Protein AF-0000000078157556 (afdb_homodimer)

Secondary structure (DSSP, 8-state):
------SS--EEEGGGTS--SSSPPHHHHHHHHHHHHHHHHHS-EEEEPPHHHHHHHHHHHHHHHHHHHHS-SS--GGGB----GGGGGG--EEEEEGGGTEEEEEE-TTTS---TTT-SSPPPTTHHHHHHHHHHHHHHHHHHHHHHTTPPSSTTGGGS--SS--TT---SSEEEEEEE--HHHHTT--TT--B-TTS-BEEES-SS-B--SSSEEEEEESS--EEEE-TTS-EEE-STT--TTEEEEEE-HHHHHHTTTSSPPP-EEEEEE--TT-TT-EEEEEEEE-PPTT-EE--HHHHHTT----GGGSS-EEHHHHHHS-HHHHHHTTTTGGGTHHHHHHH--/------SS--EEEGGGTS--SSSPPHHHHHHHHHHHHHHHHHS-EEEEPPHHHHHHHHHHHHHHHHHHHHS-SS--GGGB----GGGGGG--EEEEEGGGTEEEEEE-TTTS---TTT-SSPPPTTHHHHHHHHHHHHHHHHHHHHHHTTPPSSTTGGGS--SSPPTT---S-EEEEEEE--HHHHTT--TT--B-TTS-BEEES-SS-B--SSSEEEEEESS--EEEE-TTS-EEE-STT--TTEEEEEE-HHHHHHTTTSSPPPPEEEEEE--TT-TT-EEEEEEEE-PPTT-EE--HHHHHTT----GGGTS-EEHHHHHHS-HHHHHHTTTTGGGTHHHHHHH--

InterPro domains:
  IPR027443 Isopenicillin N synthase-like superfamily [G3DSA:2.60.120.330] (25-327)

pLDDT: mean 81.31, std 19.99, range [22.41, 98.62]

Solvent-accessible surface area (backbone atoms only — not comparable to full-atom values): 37641 Å² total; per-residue (Å²): 132,82,80,85,66,74,92,53,76,25,75,36,53,48,77,42,43,50,71,44,40,42,66,67,49,70,61,32,53,51,36,37,50,40,46,51,50,14,32,64,56,40,21,25,30,37,38,34,47,58,71,72,57,16,52,52,53,50,49,38,49,52,29,43,44,54,46,58,64,72,42,74,57,73,73,58,78,81,32,47,66,74,83,53,52,89,46,62,63,67,59,50,43,72,34,36,38,75,89,50,34,31,37,35,36,31,48,15,42,71,68,41,81,83,55,66,84,72,42,98,67,70,68,54,54,62,51,70,59,50,44,20,52,50,44,48,50,45,51,34,49,51,42,33,52,30,52,74,68,56,36,61,56,64,72,59,54,84,32,37,66,44,55,32,39,55,93,91,42,59,38,42,32,40,33,36,40,35,37,33,52,38,53,61,53,59,72,68,80,70,74,83,62,51,70,41,91,87,69,54,33,57,31,62,52,56,97,58,72,43,54,50,72,18,33,36,33,39,41,38,57,82,57,60,36,44,29,32,32,25,81,84,68,49,75,37,74,73,40,74,81,61,52,80,34,35,32,40,34,31,36,7,46,42,34,15,51,34,47,46,57,75,42,57,48,23,3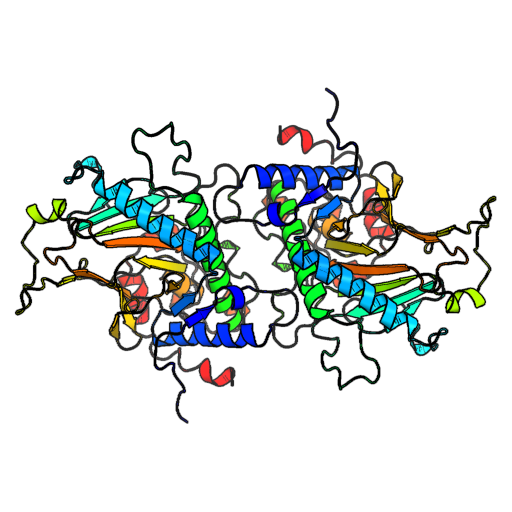6,32,45,47,48,42,70,60,45,91,78,44,78,72,34,45,35,33,44,36,36,32,45,28,60,22,77,86,27,62,44,41,31,61,63,39,47,74,56,69,45,84,69,54,78,89,41,68,62,68,39,45,37,65,60,54,53,63,48,52,60,61,64,64,44,62,71,43,76,75,53,80,71,61,73,66,57,63,63,63,67,79,104,132,81,79,84,66,76,92,55,76,24,74,36,53,48,79,40,44,52,70,43,40,43,65,65,48,70,60,32,54,50,35,36,51,41,47,52,49,15,32,63,56,40,22,26,29,36,37,33,48,56,71,73,56,16,52,53,52,49,48,37,48,52,27,43,42,52,48,60,65,71,41,75,57,73,73,56,78,80,31,48,68,76,85,53,52,88,45,61,61,66,57,52,42,73,34,35,39,77,88,50,35,32,37,36,36,31,48,15,44,70,68,39,80,83,53,67,85,72,40,97,67,68,71,52,56,63,54,69,60,51,43,22,52,49,44,47,50,46,51,34,49,51,42,32,53,30,51,75,68,56,36,62,58,64,72,58,54,83,32,36,66,46,55,32,38,56,93,92,42,60,39,41,35,40,33,37,39,36,37,32,51,39,52,61,51,58,74,67,79,71,72,85,62,53,69,39,92,88,68,52,32,58,30,62,52,59,96,59,71,43,54,50,71,18,34,35,34,39,39,38,58,82,57,62,35,44,27,31,33,25,79,84,66,48,75,38,74,74,40,73,80,63,52,81,33,35,32,41,35,32,36,7,47,43,34,15,52,34,46,47,57,76,41,59,49,22,36,34,45,49,48,42,70,60,48,93,78,44,80,69,32,46,36,33,44,35,36,33,43,28,61,22,78,87,26,60,45,41,32,60,62,39,47,73,55,68,46,84,71,52,78,90,39,68,62,66,40,45,38,66,60,56,54,62,48,52,60,64,65,64,44,62,71,42,76,74,52,80,70,63,73,67,58,62,65,63,68,78,103

Sequence (698 aa):
MAGSGLTSLGRVKLTDLAPCEGLPSDSYKLSVSTLSQSLAQYSAAIIQFPASDGALLRSGLESARLYFHQRASYPAAEMIHNNDSREWCKTSGYYADPQMWQETYDYRPGLTPNDPNSTMDLPPAGLPDVFALLGKAARDILDAISFYLNLRSSPFTEILDNVPLRNREISSSVLSVCCYARPSFQGAQHHNLATQEDGQLIMFTDHEHQADKSLISLVKSDKAGLHIRDLHGRWFLVDSDLGPQEAIVYPGLALYQATAGYVNPAFYRTEINTMQGNMHGQCSLAFKLMPKSMSSLNCSEMRAAGHGVEAQFLLPVLVDDFMQKSPQLISSLTGRISSVSIFLQSKMVMAGSGLTSLGRVKLTDLAPCEGLPSDSYKLSVSTLSQSLAQYSAAIIQFPASDGALLRSGLESARLYFHQRASYPAAEMIHNNDSREWCKTSGYYADPQMWQETYDYRPGLTPNDPNSTMDLPPAGLPDVFALLGKAARDILDAISFYLNLRSSPFTEILDNVPLRNREISSSVLSVCCYARPSFQGAQHHNLATQEDGQLIMFTDHEHQADKSLISLVKSDKAGLHIRDLHGRWFLVDSDLGPQEAIVYPGLALYQATAGYVNPAFYRTEINTMQGNMHGQCSLAFKLMPKSMSSLNCSEMRAAGHGVEAQFLLPVLVDDFMQKSPQLISSLTGRISSVSIFLQSKMV

Structure (mmCIF, N/CA/C/O backbone):
data_AF-0000000078157556-model_v1
#
loop_
_entity.id
_entity.type
_entity.pdbx_description
1 polymer '2-oxoglutarate-dependent dioxygenase'
#
loop_
_atom_site.group_PDB
_atom_site.id
_atom_site.type_symbol
_atom_site.label_atom_id
_atom_site.label_alt_id
_atom_site.label_comp_id
_atom_site.label_asym_id
_atom_site.label_entity_id
_atom_site.label_seq_id
_atom_site.pdbx_PDB_ins_code
_atom_site.Cartn_x
_atom_site.Cartn_y
_atom_site.Cartn_z
_atom_site.occupancy
_atom_site.B_iso_or_equiv
_atom_site.auth_seq_id
_atom_site.auth_comp_id
_atom_site.auth_asym_id
_atom_site.auth_atom_id
_atom_site.pdbx_PDB_model_num
ATOM 1 N N . MET A 1 1 ? 37.125 -11.672 -8.898 1 22.41 1 MET A N 1
ATOM 2 C CA . MET A 1 1 ? 36.375 -11.047 -7.828 1 22.41 1 MET A CA 1
ATOM 3 C C . MET A 1 1 ? 35.031 -11.758 -7.617 1 22.41 1 MET A C 1
ATOM 5 O O . MET A 1 1 ? 34.25 -11.906 -8.555 1 22.41 1 MET A O 1
ATOM 9 N N . ALA A 1 2 ? 34.906 -12.797 -6.824 1 28.92 2 ALA A N 1
ATOM 10 C CA . ALA A 1 2 ? 34.094 -14.008 -6.711 1 28.92 2 ALA A CA 1
ATOM 11 C C . ALA A 1 2 ? 32.594 -13.656 -6.602 1 28.92 2 ALA A C 1
ATOM 13 O O . ALA A 1 2 ? 32.219 -12.82 -5.781 1 28.92 2 ALA A O 1
ATOM 14 N N . GLY A 1 3 ? 31.734 -13.398 -7.562 1 38.22 3 GLY A N 1
ATOM 15 C CA . GLY A 1 3 ? 30.328 -13.055 -7.668 1 38.22 3 GLY A CA 1
ATOM 16 C C . GLY A 1 3 ? 29.5 -13.586 -6.516 1 38.22 3 GLY A C 1
ATOM 17 O O . GLY A 1 3 ? 29.406 -14.805 -6.316 1 38.22 3 GLY A O 1
ATOM 18 N N . SER A 1 4 ? 29.406 -13.016 -5.309 1 49.03 4 SER A N 1
ATOM 19 C CA . SER A 1 4 ? 28.906 -13.375 -3.98 1 49.03 4 SER A CA 1
ATOM 20 C C . SER A 1 4 ? 27.469 -13.867 -4.035 1 49.03 4 SER A C 1
ATOM 22 O O . SER A 1 4 ? 26.531 -13.109 -3.758 1 49.03 4 SER A O 1
ATOM 24 N N . GLY A 1 5 ? 27.062 -14.648 -4.98 1 62.78 5 GLY A N 1
ATOM 25 C CA . GLY A 1 5 ? 25.766 -15.273 -5.172 1 62.78 5 GLY A CA 1
ATOM 26 C C . GLY A 1 5 ? 25.297 -16.047 -3.955 1 62.78 5 GLY A C 1
ATOM 27 O O . GLY A 1 5 ? 26.078 -16.328 -3.049 1 62.78 5 GLY A O 1
ATOM 28 N N . LEU A 1 6 ? 23.938 -16.078 -3.756 1 72 6 LEU A N 1
ATOM 29 C CA . LEU A 1 6 ? 23.344 -16.859 -2.674 1 72 6 LEU A CA 1
ATOM 30 C C . LEU A 1 6 ? 23.672 -18.344 -2.832 1 72 6 LEU A C 1
ATOM 32 O O . LEU A 1 6 ? 23.656 -18.859 -3.949 1 72 6 LEU A O 1
ATOM 36 N N . THR A 1 7 ? 24.094 -18.984 -1.855 1 77.62 7 THR A N 1
ATOM 37 C CA . THR A 1 7 ? 24.391 -20.422 -1.874 1 77.62 7 THR A CA 1
ATOM 38 C C . THR A 1 7 ? 23.094 -21.234 -1.851 1 77.62 7 THR A C 1
ATOM 40 O O . THR A 1 7 ? 23.094 -22.406 -2.219 1 77.62 7 THR A O 1
ATOM 43 N N . SER A 1 8 ? 22.141 -20.625 -1.386 1 87.88 8 SER A N 1
ATOM 44 C CA . SER A 1 8 ? 20.812 -21.234 -1.325 1 87.88 8 SER A CA 1
ATOM 45 C C . SER A 1 8 ? 19.719 -20.234 -1.616 1 87.88 8 SER A C 1
ATOM 47 O O . SER A 1 8 ? 19.984 -19.047 -1.814 1 87.88 8 SER A O 1
ATOM 49 N N . LEU A 1 9 ? 18.578 -20.75 -1.712 1 92.5 9 LEU A N 1
ATOM 50 C CA . LEU A 1 9 ? 17.422 -19.875 -1.957 1 92.5 9 LEU A CA 1
ATOM 51 C C . LEU A 1 9 ? 17.344 -18.781 -0.907 1 92.5 9 LEU A C 1
ATOM 53 O O . LEU A 1 9 ? 17.547 -19.031 0.283 1 92.5 9 LEU A O 1
ATOM 57 N N . GLY A 1 10 ? 17.125 -17.547 -1.383 1 95.69 10 GLY A N 1
ATOM 58 C CA . GLY A 1 10 ? 16.969 -16.438 -0.458 1 95.69 10 GLY A CA 1
ATOM 59 C C . GLY A 1 10 ? 15.711 -16.531 0.386 1 95.69 10 GLY A C 1
ATOM 60 O O . GLY A 1 10 ? 14.656 -16.938 -0.109 1 95.69 10 GLY A O 1
ATOM 61 N N . ARG A 1 11 ? 15.891 -16.281 1.684 1 96.5 11 ARG A N 1
ATOM 62 C CA . ARG A 1 11 ? 14.797 -16.25 2.654 1 96.5 11 ARG A CA 1
ATOM 63 C C . ARG A 1 11 ? 14.641 -14.852 3.242 1 96.5 11 ARG A C 1
ATOM 65 O O . ARG A 1 11 ? 15.602 -14.273 3.762 1 96.5 11 ARG A O 1
ATOM 72 N N . VAL A 1 12 ? 13.422 -14.289 3.066 1 97.69 12 VAL A N 1
ATOM 73 C CA . VAL A 1 12 ? 13.211 -12.93 3.539 1 97.69 12 VAL A CA 1
ATOM 74 C C . VAL A 1 12 ? 11.914 -12.859 4.348 1 97.69 12 VAL A C 1
ATOM 76 O O . VAL A 1 12 ? 10.914 -13.477 3.977 1 97.69 12 VAL A O 1
ATOM 79 N N . LYS A 1 13 ? 11.938 -12.07 5.441 1 97.81 13 LYS A N 1
ATOM 80 C CA . LYS A 1 13 ? 10.719 -11.781 6.184 1 97.81 13 LYS A CA 1
ATOM 81 C C . LYS A 1 13 ? 9.836 -10.789 5.43 1 97.81 13 LYS A C 1
ATOM 83 O O . LYS A 1 13 ? 10.305 -9.719 5.02 1 97.81 13 LYS A O 1
ATOM 88 N N . LEU A 1 14 ? 8.586 -11.172 5.301 1 97.88 14 LEU A N 1
ATOM 89 C CA . LEU A 1 14 ? 7.656 -10.312 4.574 1 97.88 14 LEU A CA 1
ATOM 90 C C . LEU A 1 14 ? 7.594 -8.93 5.207 1 97.88 14 LEU A C 1
ATOM 92 O O . LEU A 1 14 ? 7.5 -7.922 4.504 1 97.88 14 LEU A O 1
ATOM 96 N N . THR A 1 15 ? 7.676 -8.812 6.504 1 96.25 15 THR A N 1
ATOM 97 C CA . THR A 1 15 ? 7.586 -7.547 7.23 1 96.25 15 THR A CA 1
ATOM 98 C C . THR A 1 15 ? 8.734 -6.617 6.848 1 96.25 15 THR A C 1
ATOM 100 O O . THR A 1 15 ? 8.594 -5.395 6.898 1 96.25 15 THR A O 1
ATOM 103 N N . ASP A 1 16 ? 9.805 -7.199 6.434 1 96.94 16 ASP A N 1
ATOM 104 C CA . ASP A 1 16 ? 10.977 -6.406 6.07 1 96.94 16 ASP A CA 1
ATOM 105 C C . ASP A 1 16 ? 10.883 -5.91 4.629 1 96.94 16 ASP A C 1
ATOM 107 O O . ASP A 1 16 ? 11.695 -5.098 4.191 1 96.94 16 ASP A O 1
ATOM 111 N N . LEU A 1 17 ? 9.898 -6.41 3.926 1 96.69 17 LEU A N 1
ATOM 112 C CA . LEU A 1 17 ? 9.711 -5.996 2.539 1 96.69 17 LEU A CA 1
ATOM 113 C C . LEU A 1 17 ? 8.602 -4.953 2.43 1 96.69 17 LEU A C 1
ATOM 115 O O . LEU A 1 17 ? 8.375 -4.391 1.355 1 96.69 17 LEU A O 1
ATOM 119 N N . ALA A 1 18 ? 7.898 -4.723 3.52 1 93.56 18 ALA A N 1
ATOM 120 C CA . ALA A 1 18 ? 6.816 -3.738 3.482 1 93.56 18 ALA A CA 1
ATOM 121 C C . ALA A 1 18 ? 7.371 -2.32 3.369 1 93.56 18 ALA A C 1
ATOM 123 O O . ALA A 1 18 ? 8.164 -1.886 4.211 1 93.56 18 ALA A O 1
ATOM 124 N N . PRO A 1 19 ? 6.918 -1.639 2.33 1 92.88 19 PRO A N 1
ATOM 125 C CA . PRO A 1 19 ? 7.422 -0.27 2.188 1 92.88 19 PRO A CA 1
ATOM 126 C C . PRO A 1 19 ? 6.898 0.665 3.277 1 92.88 19 PRO A C 1
ATOM 128 O O . PRO A 1 19 ? 5.746 0.542 3.701 1 92.88 19 PRO A O 1
ATOM 131 N N . CYS A 1 20 ? 7.777 1.509 3.727 1 93.5 20 CYS A N 1
ATOM 132 C CA . CYS A 1 20 ? 7.41 2.49 4.742 1 93.5 20 CYS A CA 1
ATOM 133 C C . CYS A 1 20 ? 7.738 3.904 4.273 1 93.5 20 CYS A C 1
ATOM 135 O O . CYS A 1 20 ? 8.703 4.109 3.535 1 93.5 20 CYS A O 1
ATOM 137 N N . GLU A 1 21 ? 6.93 4.836 4.773 1 94.69 21 GLU A N 1
ATOM 138 C CA . GLU A 1 21 ? 7.172 6.246 4.488 1 94.69 21 GLU A CA 1
ATOM 139 C C . GLU A 1 21 ? 8.523 6.691 5.035 1 94.69 21 GLU A C 1
ATOM 141 O O . GLU A 1 21 ? 8.93 6.285 6.125 1 94.69 21 GLU A O 1
ATOM 146 N N . GLY A 1 22 ? 9.234 7.617 4.246 1 95.38 22 GLY A N 1
ATOM 147 C CA . GLY A 1 22 ? 10.547 8.094 4.652 1 95.38 22 GLY A CA 1
ATOM 148 C C . GLY A 1 22 ? 11.688 7.379 3.955 1 95.38 22 GLY A C 1
ATOM 149 O O . GLY A 1 22 ? 11.555 6.957 2.803 1 95.38 22 GLY A O 1
ATOM 150 N N . LEU A 1 23 ? 12.844 7.32 4.609 1 94.69 23 LEU A N 1
ATOM 151 C CA . LEU A 1 23 ? 14.016 6.656 4.059 1 94.69 23 LEU A CA 1
ATOM 152 C C . LEU A 1 23 ? 13.938 5.148 4.266 1 94.69 23 LEU A C 1
ATOM 154 O O . LEU A 1 23 ? 13.422 4.684 5.285 1 94.69 23 LEU A O 1
ATOM 158 N N . PRO A 1 24 ? 14.391 4.387 3.242 1 95.38 24 PRO A N 1
ATOM 159 C CA . PRO A 1 24 ? 14.398 2.938 3.439 1 95.38 24 PRO A CA 1
ATOM 160 C C . PRO A 1 24 ? 15.32 2.502 4.578 1 95.38 24 PRO A C 1
ATOM 162 O O . PRO A 1 24 ? 16.438 3.016 4.707 1 95.38 24 PRO A O 1
ATOM 165 N N . SER A 1 25 ? 14.859 1.619 5.402 1 94.44 25 SER A N 1
ATOM 166 C CA . SER A 1 25 ? 15.68 1.068 6.477 1 94.44 25 SER A CA 1
ATOM 167 C C . SER A 1 25 ? 16.766 0.142 5.926 1 94.44 25 SER A C 1
ATOM 169 O O . SER A 1 25 ? 16.672 -0.331 4.793 1 94.44 25 SER A O 1
ATOM 171 N N . ASP A 1 26 ? 17.766 -0.122 6.738 1 94.69 26 ASP A N 1
ATOM 172 C CA . ASP A 1 26 ? 18.812 -1.058 6.348 1 94.69 26 ASP A CA 1
ATOM 173 C C . ASP A 1 26 ? 18.25 -2.465 6.16 1 94.69 26 ASP A C 1
ATOM 175 O O . ASP A 1 26 ? 18.656 -3.184 5.242 1 94.69 26 ASP A O 1
ATOM 179 N N . SER A 1 27 ? 17.359 -2.766 7.008 1 95.69 27 SER A N 1
ATOM 180 C CA . SER A 1 27 ? 16.734 -4.078 6.895 1 95.69 27 SER A CA 1
ATOM 181 C C . SER A 1 27 ? 15.961 -4.215 5.59 1 95.69 27 SER A C 1
ATOM 183 O O . SER A 1 27 ? 15.977 -5.27 4.957 1 95.69 27 SER A O 1
ATOM 185 N N . TYR A 1 28 ? 15.305 -3.17 5.211 1 97.38 28 TYR A N 1
ATOM 186 C CA . TYR A 1 28 ? 14.57 -3.174 3.949 1 97.38 28 TYR A CA 1
ATOM 187 C C . TYR A 1 28 ? 15.523 -3.338 2.768 1 97.38 28 TYR A C 1
ATOM 189 O O . TYR A 1 28 ? 15.297 -4.176 1.893 1 97.38 28 TYR A O 1
ATOM 197 N N . LYS A 1 29 ? 16.562 -2.613 2.756 1 96.56 29 LYS A N 1
ATOM 198 C CA . LYS A 1 29 ? 17.531 -2.666 1.666 1 96.56 29 LYS A CA 1
ATOM 199 C C . LYS A 1 29 ? 18.156 -4.055 1.55 1 96.56 29 LYS A C 1
ATOM 201 O O . LYS A 1 29 ? 18.312 -4.586 0.447 1 96.56 29 LYS A O 1
ATOM 206 N N . LEU A 1 30 ? 18.469 -4.598 2.707 1 97.25 30 LEU A N 1
ATOM 207 C CA . LEU A 1 30 ? 19.078 -5.926 2.727 1 97.25 30 LEU A CA 1
ATOM 208 C C . LEU A 1 30 ? 18.094 -6.977 2.219 1 97.25 30 LEU A C 1
ATOM 210 O O . LEU A 1 30 ? 18.469 -7.859 1.443 1 97.25 30 LEU A O 1
ATOM 214 N N . SER A 1 31 ? 16.859 -6.859 2.643 1 98.12 31 SER A N 1
ATOM 215 C CA . SER A 1 31 ? 15.844 -7.82 2.232 1 98.12 31 SER A CA 1
ATOM 216 C C . SER A 1 31 ? 15.555 -7.715 0.74 1 98.12 31 SER A C 1
ATOM 218 O O . SER A 1 31 ? 15.375 -8.727 0.063 1 98.12 31 SER A O 1
ATOM 220 N N . VAL A 1 32 ? 15.516 -6.5 0.254 1 97.94 32 VAL A N 1
ATOM 221 C CA . VAL A 1 32 ? 15.289 -6.273 -1.17 1 97.94 32 VAL A CA 1
ATOM 222 C C . VAL A 1 32 ? 16.438 -6.875 -1.979 1 97.94 32 VAL A C 1
ATOM 224 O O . VAL A 1 32 ? 16.203 -7.535 -2.996 1 97.94 32 VAL A O 1
ATOM 227 N N . SER A 1 33 ? 17.625 -6.691 -1.508 1 97.25 33 SER A N 1
ATOM 228 C CA . SER A 1 33 ? 18.812 -7.242 -2.18 1 97.25 33 SER A CA 1
ATOM 229 C C . SER A 1 33 ? 18.781 -8.766 -2.174 1 97.25 33 SER A C 1
ATOM 231 O O . SER A 1 33 ? 19.031 -9.398 -3.201 1 97.25 33 SER A O 1
ATOM 233 N N . THR A 1 34 ? 18.422 -9.289 -1.062 1 97.69 34 THR A N 1
ATOM 234 C CA . THR A 1 34 ? 18.359 -10.742 -0.931 1 97.69 34 THR A CA 1
ATOM 235 C C . THR A 1 34 ? 17.297 -11.328 -1.85 1 97.69 34 THR A C 1
ATOM 237 O O . THR A 1 34 ? 17.547 -12.312 -2.555 1 97.69 34 THR A O 1
ATOM 240 N N . LEU A 1 35 ? 16.141 -10.711 -1.838 1 98.12 35 LEU A N 1
ATOM 241 C CA . LEU A 1 35 ? 15.055 -11.164 -2.695 1 98.12 35 LEU A CA 1
ATOM 242 C C . LEU A 1 35 ? 15.461 -11.117 -4.164 1 98.12 35 LEU A C 1
ATOM 244 O O . LEU A 1 35 ? 15.305 -12.102 -4.891 1 98.12 35 LEU A O 1
ATOM 248 N N . SER A 1 36 ? 16.016 -10.016 -4.551 1 97 36 SER A N 1
ATOM 249 C CA . SER A 1 36 ? 16.344 -9.797 -5.957 1 97 36 SER A CA 1
ATOM 250 C C . SER A 1 36 ? 17.453 -10.734 -6.422 1 97 36 SER A C 1
ATOM 252 O O . SER A 1 36 ? 17.406 -11.258 -7.539 1 97 36 SER A O 1
ATOM 254 N N . GLN A 1 37 ? 18.406 -10.984 -5.578 1 95.31 37 GLN A N 1
ATOM 255 C CA . GLN A 1 37 ? 19.469 -11.914 -5.914 1 95.31 37 GLN A CA 1
ATOM 256 C C . GLN A 1 37 ? 18.953 -13.344 -6.039 1 95.31 37 GLN A C 1
ATOM 258 O O . GLN A 1 37 ? 19.359 -14.086 -6.938 1 95.31 37 GLN A O 1
ATOM 263 N N . SER A 1 38 ? 18.094 -13.688 -5.184 1 96.5 38 SER A N 1
ATOM 264 C CA . SER A 1 38 ? 17.516 -15.031 -5.227 1 96.5 38 SER A CA 1
ATOM 265 C C . SER A 1 38 ? 16.719 -15.242 -6.508 1 96.5 38 SER A C 1
ATOM 267 O O . SER A 1 38 ? 16.812 -16.297 -7.141 1 96.5 38 SER A O 1
ATOM 269 N N . LEU A 1 39 ? 15.938 -14.234 -6.844 1 96.31 39 LEU A N 1
ATOM 270 C CA . LEU A 1 39 ? 15.133 -14.328 -8.062 1 96.31 39 LEU A CA 1
ATOM 271 C C . LEU A 1 39 ? 16.031 -14.391 -9.297 1 96.31 39 LEU A C 1
ATOM 273 O O . LEU A 1 39 ? 15.711 -15.102 -10.258 1 96.31 39 LEU A O 1
ATOM 277 N N . ALA A 1 40 ? 17.094 -13.695 -9.211 1 93.62 40 ALA A N 1
ATOM 278 C CA . ALA A 1 40 ? 18.016 -13.68 -10.344 1 93.62 40 ALA A CA 1
ATOM 279 C C . ALA A 1 40 ? 18.703 -15.031 -10.5 1 93.62 40 ALA A C 1
ATOM 281 O O . ALA A 1 40 ? 18.859 -15.531 -11.617 1 93.62 40 ALA A O 1
ATOM 282 N N . GLN A 1 41 ? 19.031 -15.609 -9.43 1 91.69 41 GLN A N 1
ATOM 283 C CA . GLN A 1 41 ? 19.875 -16.812 -9.461 1 91.69 41 GLN A CA 1
ATOM 284 C C . GLN A 1 41 ? 19.016 -18.062 -9.531 1 91.69 41 GLN A C 1
ATOM 286 O O . GLN A 1 41 ? 19.375 -19.031 -10.227 1 91.69 41 GLN A O 1
ATOM 291 N N . TYR A 1 42 ? 17.875 -18.031 -8.836 1 92.81 42 TYR A N 1
ATOM 292 C CA . TYR A 1 42 ? 17.141 -19.281 -8.664 1 92.81 42 TYR A CA 1
ATOM 293 C C . TYR A 1 42 ? 15.734 -19.172 -9.227 1 92.81 42 TYR A C 1
ATOM 295 O O . TYR A 1 42 ? 14.977 -20.141 -9.234 1 92.81 42 TYR A O 1
ATOM 303 N N . SER A 1 43 ? 15.328 -17.984 -9.625 1 94.56 43 SER A N 1
ATOM 304 C CA . SER A 1 43 ? 13.992 -17.703 -10.141 1 94.56 43 SER A CA 1
ATOM 305 C C . SER A 1 43 ? 12.93 -17.984 -9.086 1 94.56 43 SER A C 1
ATOM 307 O O . SER A 1 43 ? 11.781 -18.281 -9.414 1 94.56 43 SER A O 1
ATOM 309 N N . ALA A 1 44 ? 13.367 -17.953 -7.855 1 96.75 44 ALA A N 1
ATOM 310 C CA . ALA A 1 44 ? 12.453 -18.156 -6.734 1 96.75 44 ALA A CA 1
ATOM 311 C C . ALA A 1 44 ? 13.062 -17.641 -5.434 1 96.75 44 ALA A C 1
ATOM 313 O O . ALA A 1 44 ? 14.266 -17.391 -5.359 1 96.75 44 ALA A O 1
ATOM 314 N N . ALA A 1 45 ? 12.25 -17.391 -4.488 1 97.75 45 ALA A N 1
ATOM 315 C CA . ALA A 1 45 ? 12.656 -17.031 -3.137 1 97.75 45 ALA A CA 1
ATOM 316 C C . ALA A 1 45 ? 11.656 -17.547 -2.104 1 97.75 45 ALA A C 1
ATOM 318 O O . ALA A 1 45 ? 10.562 -17.984 -2.459 1 97.75 45 ALA A O 1
ATOM 319 N N . ILE A 1 46 ? 12.078 -17.594 -0.866 1 98.06 46 ILE A N 1
ATOM 320 C CA . ILE A 1 46 ? 11.219 -18 0.24 1 98.06 46 ILE A CA 1
ATOM 321 C C . ILE A 1 46 ? 10.781 -16.766 1.027 1 98.06 46 ILE A C 1
ATOM 323 O O . ILE A 1 46 ? 11.609 -15.93 1.398 1 98.06 46 ILE A O 1
ATOM 327 N N . ILE A 1 47 ? 9.508 -16.656 1.226 1 98.31 47 ILE A N 1
ATOM 328 C CA . ILE A 1 47 ? 8.953 -15.555 2.008 1 98.31 47 ILE A CA 1
ATOM 329 C C . ILE A 1 47 ? 8.438 -16.078 3.346 1 98.31 47 ILE A C 1
ATOM 331 O O . ILE A 1 47 ? 7.676 -17.062 3.383 1 98.31 47 ILE A O 1
ATOM 335 N N . GLN A 1 48 ? 8.844 -15.445 4.391 1 98 48 GLN A N 1
ATOM 336 C CA . GLN A 1 48 ? 8.391 -15.805 5.73 1 98 48 GLN A CA 1
ATOM 337 C C . GLN A 1 48 ? 7.316 -14.844 6.23 1 98 48 GLN A C 1
ATOM 339 O O . GLN A 1 48 ? 7.559 -13.641 6.348 1 98 48 GLN A O 1
ATOM 344 N N . PHE A 1 49 ? 6.152 -15.414 6.543 1 97.88 49 PHE A N 1
ATOM 345 C CA . PHE A 1 49 ? 5.039 -14.633 7.062 1 97.88 49 PHE A CA 1
ATOM 346 C C . PHE A 1 49 ? 5.117 -14.523 8.586 1 97.88 49 PHE A C 1
ATOM 348 O O . PHE A 1 49 ? 5.77 -15.336 9.234 1 97.88 49 PHE A O 1
ATOM 355 N N . PRO A 1 50 ? 4.406 -13.484 9.133 1 95.44 50 PRO A N 1
ATOM 356 C CA . PRO A 1 50 ? 4.23 -13.461 10.586 1 95.44 50 PRO A CA 1
ATOM 357 C C . PRO A 1 50 ? 3.508 -14.703 11.117 1 95.44 50 PRO A C 1
ATOM 359 O O . PRO A 1 50 ? 2.787 -15.367 10.367 1 95.44 50 PRO A O 1
ATOM 362 N N . ALA A 1 51 ? 3.594 -14.93 12.383 1 92 51 ALA A N 1
ATOM 363 C CA . ALA A 1 51 ? 3.076 -16.156 13 1 92 51 ALA A CA 1
ATOM 364 C C . ALA A 1 51 ? 1.568 -16.266 12.797 1 92 51 ALA A C 1
ATOM 366 O O . ALA A 1 51 ? 1.06 -17.344 12.477 1 92 51 ALA A O 1
ATOM 367 N N . SER A 1 52 ? 0.897 -15.18 12.961 1 90.81 52 SER A N 1
ATOM 368 C CA . SER A 1 52 ? -0.554 -15.211 12.82 1 90.81 52 SER A CA 1
ATOM 369 C C . SER A 1 52 ? -0.958 -15.547 11.383 1 90.81 52 SER A C 1
ATOM 371 O O . SER A 1 52 ? -1.916 -16.281 11.164 1 90.81 52 SER A O 1
ATOM 373 N N . ASP A 1 53 ? -0.214 -15.055 10.477 1 94.38 53 ASP A N 1
ATOM 374 C CA . ASP A 1 53 ? -0.504 -15.32 9.07 1 94.38 53 ASP A CA 1
ATOM 375 C C . ASP A 1 53 ? -0.153 -16.766 8.703 1 94.38 53 ASP A C 1
ATOM 377 O O . ASP A 1 53 ? -0.828 -17.375 7.875 1 94.38 53 ASP A O 1
ATOM 381 N N . GLY A 1 54 ? 0.876 -17.266 9.406 1 93.62 54 GLY A N 1
ATOM 382 C CA . GLY A 1 54 ? 1.216 -18.656 9.219 1 93.62 54 GLY A CA 1
ATOM 383 C C . GLY A 1 54 ? 0.1 -19.609 9.617 1 93.62 54 GLY A C 1
ATOM 384 O O . GLY A 1 54 ? -0.121 -20.625 8.961 1 93.62 54 GLY A O 1
ATOM 385 N N . ALA A 1 55 ? -0.632 -19.281 10.633 1 94.19 55 ALA A N 1
ATOM 386 C CA . ALA A 1 55 ? -1.762 -20.078 11.094 1 94.19 55 ALA A CA 1
ATOM 387 C C . ALA A 1 55 ? -2.869 -20.109 10.039 1 94.19 55 ALA A C 1
ATOM 389 O O . ALA A 1 55 ? -3.5 -21.156 9.828 1 94.19 55 ALA A O 1
ATOM 390 N N . LEU A 1 56 ? -3.049 -18.984 9.422 1 95.94 56 LEU A N 1
ATOM 391 C CA . LEU A 1 56 ? -4.062 -18.922 8.375 1 95.94 56 LEU A CA 1
ATOM 392 C C . LEU A 1 56 ? -3.688 -19.812 7.191 1 95.94 56 LEU A C 1
ATOM 394 O O . LEU A 1 56 ? -4.539 -20.516 6.645 1 95.94 56 LEU A O 1
ATOM 398 N N . LEU A 1 57 ? -2.428 -19.859 6.816 1 96.12 57 LEU A N 1
ATOM 399 C CA . LEU A 1 57 ? -1.96 -20.688 5.715 1 96.12 57 LEU A CA 1
ATOM 400 C C . LEU A 1 57 ? -2.115 -22.172 6.047 1 96.12 57 LEU A C 1
ATOM 402 O O . LEU A 1 57 ? -2.562 -22.953 5.211 1 96.12 57 LEU A O 1
ATOM 406 N N . ARG A 1 58 ? -1.802 -22.469 7.266 1 94.44 58 ARG A N 1
ATOM 407 C CA . ARG A 1 58 ? -1.959 -23.859 7.707 1 94.44 58 ARG A CA 1
ATOM 408 C C . ARG A 1 58 ? -3.426 -24.266 7.691 1 94.44 58 ARG A C 1
ATOM 410 O O . ARG A 1 58 ? -3.764 -25.359 7.215 1 94.44 58 ARG A O 1
ATOM 417 N N . SER A 1 59 ? -4.242 -23.406 8.18 1 95.06 59 SER A N 1
ATOM 418 C CA . SER A 1 59 ? -5.676 -23.688 8.18 1 95.06 59 SER A CA 1
ATOM 419 C C . SER A 1 59 ? -6.211 -23.844 6.758 1 95.06 59 SER A C 1
ATOM 421 O O . SER A 1 59 ? -7.07 -24.688 6.5 1 95.06 59 SER A O 1
ATOM 423 N N . GLY A 1 60 ? -5.676 -23 5.863 1 95.38 60 GLY A N 1
ATOM 424 C CA . GLY A 1 60 ? -6.059 -23.109 4.465 1 95.38 60 GLY A CA 1
ATOM 425 C C . GLY A 1 60 ? -5.703 -24.453 3.85 1 95.38 60 GLY A C 1
ATOM 426 O O . GLY A 1 60 ? -6.516 -25.047 3.139 1 95.38 60 GLY A O 1
ATOM 427 N N . LEU A 1 61 ? -4.562 -24.969 4.148 1 95 61 LEU A N 1
ATOM 428 C CA . LEU A 1 61 ? -4.129 -26.266 3.627 1 95 61 LEU A CA 1
ATOM 429 C C . LEU A 1 61 ? -4.949 -27.391 4.227 1 95 61 LEU A C 1
ATOM 431 O O . LEU A 1 61 ? -5.316 -28.344 3.525 1 95 61 LEU A O 1
ATOM 435 N N . GLU A 1 62 ? -5.258 -27.281 5.492 1 93.56 62 GLU A N 1
ATOM 436 C CA . GLU A 1 62 ? -6.074 -28.297 6.152 1 93.56 62 GLU A CA 1
ATOM 437 C C . GLU A 1 62 ? -7.488 -28.328 5.574 1 93.56 62 GLU A C 1
ATOM 439 O O . GLU A 1 62 ? -8.047 -29.406 5.348 1 93.56 62 GLU A O 1
ATOM 444 N N . SER A 1 63 ? -7.992 -27.156 5.363 1 93.94 63 SER A N 1
ATOM 445 C CA . SER A 1 63 ? -9.32 -27.062 4.766 1 93.94 63 SER A CA 1
ATOM 446 C C . SER A 1 63 ? -9.328 -27.625 3.35 1 93.94 63 SER A C 1
ATOM 448 O O . SER A 1 63 ? -10.312 -28.25 2.932 1 93.94 63 SER A O 1
ATOM 450 N N . ALA A 1 64 ? -8.266 -27.422 2.619 1 92.81 64 ALA A N 1
ATOM 451 C CA . ALA A 1 64 ? -8.125 -27.984 1.278 1 92.81 64 ALA A CA 1
ATOM 452 C C . ALA A 1 64 ? -8.172 -29.5 1.315 1 92.81 64 ALA A C 1
ATOM 454 O O . ALA A 1 64 ? -8.914 -30.125 0.549 1 92.81 64 ALA A O 1
ATOM 455 N N . ARG A 1 65 ? -7.441 -30.031 2.17 1 89.81 65 ARG A N 1
ATOM 456 C CA . ARG A 1 65 ? -7.41 -31.484 2.312 1 89.81 65 ARG A CA 1
ATOM 457 C C . ARG A 1 65 ? -8.805 -32.031 2.592 1 89.81 65 ARG A C 1
ATOM 459 O O . ARG A 1 65 ? -9.219 -33.031 1.983 1 89.81 65 ARG A O 1
ATOM 466 N N . LEU A 1 66 ? -9.516 -31.391 3.488 1 89.31 66 LEU A N 1
ATOM 467 C CA . LEU A 1 66 ? -10.859 -31.828 3.852 1 89.31 66 LEU A CA 1
ATOM 468 C C . LEU A 1 66 ? -11.812 -31.703 2.666 1 89.31 66 LEU A C 1
ATOM 470 O O . LEU A 1 66 ? -12.633 -32.594 2.426 1 89.31 66 LEU A O 1
ATOM 474 N N . TYR A 1 67 ? -11.703 -30.672 1.961 1 90.69 67 TYR A N 1
ATOM 475 C CA . TYR A 1 67 ? -12.578 -30.406 0.821 1 90.69 67 TYR A CA 1
ATOM 476 C C . TYR A 1 67 ? -12.43 -31.5 -0.237 1 90.69 67 TYR A C 1
ATOM 478 O O . TYR A 1 67 ? -13.422 -32.062 -0.693 1 90.69 67 TYR A O 1
ATOM 486 N N . PHE A 1 68 ? -11.188 -31.828 -0.601 1 88.44 68 PHE A N 1
ATOM 487 C CA . PHE A 1 68 ? -10.953 -32.781 -1.687 1 88.44 68 PHE A CA 1
ATOM 488 C C . PHE A 1 68 ? -11.188 -34.219 -1.219 1 88.44 68 PHE A C 1
ATOM 490 O O . PHE A 1 68 ? -11.625 -35.062 -1.998 1 88.44 68 PHE A O 1
ATOM 497 N N . HIS A 1 69 ? -10.914 -34.375 -0 1 84.44 69 HIS A N 1
ATOM 498 C CA . HIS A 1 69 ? -11.125 -35.719 0.531 1 84.44 69 HIS A CA 1
ATOM 499 C C . HIS A 1 69 ? -12.602 -36.094 0.546 1 84.44 69 HIS A C 1
ATOM 501 O O . HIS A 1 69 ? -12.969 -37.25 0.382 1 84.44 69 HIS A O 1
ATOM 507 N N . GLN A 1 70 ? -13.414 -35.156 0.765 1 82.44 70 GLN A N 1
ATOM 508 C CA . GLN A 1 70 ? -14.852 -35.406 0.873 1 82.44 70 GLN A CA 1
ATOM 509 C C . GLN A 1 70 ? -15.484 -35.562 -0.504 1 82.44 70 GLN A C 1
ATOM 511 O O . GLN A 1 70 ? -16.625 -36.031 -0.617 1 82.44 70 GLN A O 1
ATOM 516 N N . ARG A 1 71 ? -14.781 -35.219 -1.462 1 79.38 71 ARG A N 1
ATOM 517 C CA . ARG A 1 71 ? -15.344 -35.281 -2.807 1 79.38 71 ARG A CA 1
ATOM 518 C C . ARG A 1 71 ? -15.172 -36.656 -3.4 1 79.38 71 ARG A C 1
ATOM 520 O O . ARG A 1 71 ? -14.203 -37.375 -3.082 1 79.38 71 ARG A O 1
ATOM 527 N N . ALA A 1 72 ? -16.234 -36.938 -4.199 1 68.81 72 ALA A N 1
ATOM 528 C CA . ALA A 1 72 ? -16.188 -38.25 -4.832 1 68.81 72 ALA A CA 1
ATOM 529 C C . ALA A 1 72 ? -15.008 -38.344 -5.793 1 68.81 72 ALA A C 1
ATOM 531 O O . ALA A 1 72 ? -14.555 -37.344 -6.348 1 68.81 72 ALA A O 1
ATOM 532 N N . SER A 1 73 ? -14.266 -39.438 -5.777 1 58.69 73 SER A N 1
ATOM 533 C CA . SER A 1 73 ? -13.008 -39.75 -6.457 1 58.69 73 SER A CA 1
ATOM 534 C C . SER A 1 73 ? -13.055 -39.312 -7.922 1 58.69 73 SER A C 1
ATOM 536 O O . SER A 1 73 ? -12.047 -38.875 -8.477 1 58.69 73 SER A O 1
ATOM 538 N N . TYR A 1 74 ? -14.18 -39.719 -8.773 1 57.22 74 TYR A N 1
ATOM 539 C CA . TYR A 1 74 ? -14.062 -39.438 -10.203 1 57.22 74 TYR A CA 1
ATOM 540 C C . TYR A 1 74 ? -14.906 -38.25 -10.602 1 57.22 74 TYR A C 1
ATOM 542 O O . TYR A 1 74 ? -16.125 -38.219 -10.391 1 57.22 74 TYR A O 1
ATOM 550 N N . PRO A 1 75 ? -14.133 -37.062 -10.867 1 58.16 75 PRO A N 1
ATOM 551 C CA . PRO A 1 75 ? -14.945 -35.906 -11.273 1 58.16 75 PRO A CA 1
ATOM 552 C C . PRO A 1 75 ? -15.789 -36.188 -12.516 1 58.16 75 PRO A C 1
ATOM 554 O O . PRO A 1 75 ? -15.414 -37.031 -13.344 1 58.16 75 PRO A O 1
ATOM 557 N N . ALA A 1 76 ? -17.109 -35.812 -12.453 1 56.78 76 ALA A N 1
ATOM 558 C CA . ALA A 1 76 ? -17.953 -35.906 -13.641 1 56.78 76 ALA A CA 1
ATOM 559 C C . ALA A 1 76 ? -17.328 -35.156 -14.82 1 56.78 76 ALA A C 1
ATOM 561 O O . ALA A 1 76 ? -16.5 -34.281 -14.633 1 56.78 76 ALA A O 1
ATOM 562 N N . ALA A 1 77 ? -17.484 -35.688 -16.062 1 53.31 77 ALA A N 1
ATOM 563 C CA . ALA A 1 77 ? -16.984 -35.156 -17.328 1 53.31 77 ALA A CA 1
ATOM 564 C C . ALA A 1 77 ? -17.094 -33.656 -17.359 1 53.31 77 ALA A C 1
ATOM 566 O O . ALA A 1 77 ? -16.234 -32.969 -17.922 1 53.31 77 ALA A O 1
ATOM 567 N N . GLU A 1 78 ? -18.078 -33.156 -16.672 1 54.31 78 GLU A N 1
ATOM 568 C CA . GLU A 1 78 ? -18.391 -31.734 -16.766 1 54.31 78 GLU A CA 1
ATOM 569 C C . GLU A 1 78 ? -17.406 -30.906 -15.953 1 54.31 78 GLU A C 1
ATOM 571 O O . GLU A 1 78 ? -17.25 -29.703 -16.188 1 54.31 78 GLU A O 1
ATOM 576 N N . MET A 1 79 ? -16.797 -31.609 -15.156 1 58.25 79 MET A N 1
ATOM 577 C CA . MET A 1 79 ? -15.914 -30.891 -14.258 1 58.25 79 MET A CA 1
ATOM 578 C C . MET A 1 79 ? -14.5 -30.828 -14.828 1 58.25 79 MET A C 1
ATOM 580 O O . MET A 1 79 ? -13.578 -30.344 -14.164 1 58.25 79 MET A O 1
ATOM 584 N N . ILE A 1 80 ? -14.445 -31.391 -16.031 1 54.22 80 ILE A N 1
ATOM 585 C CA . ILE A 1 80 ? -13.156 -31.391 -16.688 1 54.22 80 ILE A CA 1
ATOM 586 C C . ILE A 1 80 ? -12.977 -30.109 -17.484 1 54.22 80 ILE A C 1
ATOM 588 O O . ILE A 1 80 ? -13.797 -29.781 -18.344 1 54.22 80 ILE A O 1
ATOM 592 N N . HIS A 1 81 ? -12.508 -29.016 -16.984 1 59.03 81 HIS A N 1
ATOM 593 C CA . HIS A 1 81 ? -12.32 -27.703 -17.578 1 59.03 81 HIS A CA 1
ATOM 594 C C . HIS A 1 81 ? -11.219 -27.734 -18.625 1 59.03 81 HIS A C 1
ATOM 596 O O . HIS A 1 81 ? -10.109 -28.203 -18.359 1 59.03 81 HIS A O 1
ATOM 602 N N . ASN A 1 82 ? -11.734 -27.531 -19.922 1 50.12 82 ASN A N 1
ATOM 603 C CA . ASN A 1 82 ? -10.805 -27.266 -21.016 1 50.12 82 ASN A CA 1
ATOM 604 C C . ASN A 1 82 ? -10.211 -25.875 -20.922 1 50.12 82 ASN A C 1
ATOM 606 O O . ASN A 1 82 ? -10.891 -24.922 -20.516 1 50.12 82 ASN A O 1
ATOM 610 N N . ASN A 1 83 ? -9.07 -25.688 -20.656 1 50.97 83 ASN A N 1
ATOM 611 C CA . ASN A 1 83 ? -8.195 -24.531 -20.625 1 50.97 83 ASN A CA 1
ATOM 612 C C . ASN A 1 83 ? -8.57 -23.5 -21.688 1 50.97 83 ASN A C 1
ATOM 614 O O . ASN A 1 83 ? -8.039 -23.547 -22.797 1 50.97 83 ASN A O 1
ATOM 618 N N . ASP A 1 84 ? -9.812 -23.125 -21.812 1 51.19 84 ASP A N 1
ATOM 619 C CA . ASP A 1 84 ? -9.953 -22.016 -22.75 1 51.19 84 ASP A CA 1
ATOM 620 C C . ASP A 1 84 ? -9.266 -20.766 -22.234 1 51.19 84 ASP A C 1
ATOM 622 O O . ASP A 1 84 ? -9.648 -20.219 -21.188 1 51.19 84 ASP A O 1
ATOM 626 N N . SER A 1 85 ? -8.141 -20.422 -22.922 1 57.16 85 SER A N 1
ATOM 627 C CA . SER A 1 85 ? -7.273 -19.297 -22.625 1 57.16 85 SER A CA 1
ATOM 628 C C . SER A 1 85 ? -8.055 -17.984 -22.609 1 57.16 85 SER A C 1
ATOM 630 O O . SER A 1 85 ? -7.684 -17.047 -21.906 1 57.16 85 SER A O 1
ATOM 632 N N . ARG A 1 86 ? -9.172 -17.938 -23.359 1 55.16 86 ARG A N 1
ATOM 633 C CA . ARG A 1 86 ? -9.891 -16.656 -23.422 1 55.16 86 ARG A CA 1
ATOM 634 C C . ARG A 1 86 ? -10.695 -16.438 -22.141 1 55.16 86 ARG A C 1
ATOM 636 O O . ARG A 1 86 ? -11.047 -15.289 -21.828 1 55.16 86 ARG A O 1
ATOM 643 N N . GLU A 1 87 ? -10.844 -17.391 -21.438 1 72.69 87 GLU A N 1
ATOM 644 C CA . GLU A 1 87 ? -11.648 -17.266 -20.234 1 72.69 87 GLU A CA 1
ATOM 645 C C . GLU A 1 87 ? -10.805 -17.453 -18.984 1 72.69 87 GLU A C 1
ATOM 647 O O . GLU A 1 87 ? -11.305 -17.891 -17.938 1 72.69 87 GLU A O 1
ATOM 652 N N . TRP A 1 88 ? -9.625 -16.922 -19.234 1 75.06 88 TRP A N 1
ATOM 653 C CA . TRP A 1 88 ? -8.656 -17.141 -18.172 1 75.06 88 TRP A CA 1
ATOM 654 C C . TRP A 1 88 ? -9.062 -16.422 -16.906 1 75.06 88 TRP A C 1
ATOM 656 O O . TRP A 1 88 ? -8.742 -16.859 -15.797 1 75.06 88 TRP A O 1
ATOM 666 N N . CYS A 1 89 ? -9.719 -15.281 -16.969 1 75.19 89 CYS A N 1
ATOM 667 C CA . CYS A 1 89 ? -10.062 -14.469 -15.812 1 75.19 89 CYS A CA 1
ATOM 668 C C . CYS A 1 89 ? -11.492 -14.75 -15.359 1 75.19 89 CYS A C 1
ATOM 670 O O . CYS A 1 89 ? -12.07 -13.977 -14.586 1 75.19 89 CYS A O 1
ATOM 672 N N . LYS A 1 90 ? -11.992 -15.906 -15.859 1 80.12 90 LYS A N 1
ATOM 673 C CA . LYS A 1 90 ? -13.375 -16.203 -15.484 1 80.12 90 LYS A CA 1
ATOM 674 C C . LYS A 1 90 ? -13.477 -17.578 -14.828 1 80.12 90 LYS A C 1
ATOM 676 O O . LYS A 1 90 ? -14.578 -18.078 -14.594 1 80.12 90 LYS A O 1
ATOM 681 N N . THR A 1 91 ? -12.344 -18.094 -14.57 1 83.75 91 THR A N 1
ATOM 682 C CA . THR A 1 91 ? -12.383 -19.391 -13.906 1 83.75 91 THR A CA 1
ATOM 683 C C . THR A 1 91 ? -12.758 -19.234 -12.438 1 83.75 91 THR A C 1
ATOM 685 O O . THR A 1 91 ? -12.336 -18.297 -11.773 1 83.75 91 THR A O 1
ATOM 688 N N . SER A 1 92 ? -13.609 -20.078 -11.953 1 88.5 92 SER A N 1
ATOM 689 C CA . SER A 1 92 ? -14.039 -20.125 -10.555 1 88.5 92 SER A CA 1
ATOM 690 C C . SER A 1 92 ? -14.617 -21.484 -10.195 1 88.5 92 SER A C 1
ATOM 692 O O . SER A 1 92 ? -15.18 -22.172 -11.055 1 88.5 92 SER A O 1
ATOM 694 N N . GLY A 1 93 ? -14.344 -21.906 -8.977 1 88.88 93 GLY A N 1
ATOM 695 C CA . GLY A 1 93 ? -14.953 -23.156 -8.523 1 88.88 93 GLY A CA 1
ATOM 696 C C . GLY A 1 93 ? -14.086 -24.375 -8.789 1 88.88 93 GLY A C 1
ATOM 697 O O . GLY A 1 93 ? -12.867 -24.25 -8.961 1 88.88 93 GLY A O 1
ATOM 698 N N . TYR A 1 94 ? -14.734 -25.562 -8.695 1 88.94 94 TYR A N 1
ATOM 699 C CA . TYR A 1 94 ? -14.031 -26.828 -8.758 1 88.94 94 TYR A CA 1
ATOM 700 C C . TYR A 1 94 ? -13.875 -27.297 -10.203 1 88.94 94 TYR A C 1
ATOM 702 O O . TYR A 1 94 ? -14.805 -27.188 -11 1 88.94 94 TYR A O 1
ATOM 710 N N . TYR A 1 95 ? -12.703 -27.75 -10.516 1 85.81 95 TYR A N 1
ATOM 711 C CA . TYR A 1 95 ? -12.469 -28.484 -11.758 1 85.81 95 TYR A CA 1
ATOM 712 C C . TYR A 1 95 ? -11.312 -29.453 -11.602 1 85.81 95 TYR A C 1
ATOM 714 O O . TYR A 1 95 ? -10.562 -29.406 -10.625 1 85.81 95 TYR A O 1
ATOM 722 N N . ALA A 1 96 ? -11.242 -30.422 -12.508 1 82.75 96 ALA A N 1
ATOM 723 C CA . ALA A 1 96 ? -10.211 -31.453 -12.406 1 82.75 96 ALA A CA 1
ATOM 724 C C . ALA A 1 96 ? -9.531 -31.672 -13.758 1 82.75 96 ALA A C 1
ATOM 726 O O . ALA A 1 96 ? -10.133 -31.453 -14.812 1 82.75 96 ALA A O 1
ATOM 727 N N . ASP A 1 97 ? -8.281 -31.953 -13.672 1 77.88 97 ASP A N 1
ATOM 728 C CA . ASP A 1 97 ? -7.488 -32.406 -14.812 1 77.88 97 ASP A CA 1
ATOM 729 C C . ASP A 1 97 ? -6.945 -33.812 -14.586 1 77.88 97 ASP A C 1
ATOM 731 O O . ASP A 1 97 ? -5.871 -33.969 -14.008 1 77.88 97 ASP A O 1
ATOM 735 N N . PRO A 1 98 ? -7.617 -34.75 -15.148 1 73.25 98 PRO A N 1
ATOM 736 C CA . PRO A 1 98 ? -7.223 -36.125 -14.906 1 73.25 98 PRO A CA 1
ATOM 737 C C . PRO A 1 98 ? -5.848 -36.469 -15.484 1 73.25 98 PRO A C 1
ATOM 739 O O . PRO A 1 98 ? -5.141 -37.344 -14.953 1 73.25 98 PRO A O 1
ATOM 742 N N . GLN A 1 99 ? -5.539 -35.75 -16.609 1 69.25 99 GLN A N 1
ATOM 743 C CA . GLN A 1 99 ? -4.25 -36.031 -17.219 1 69.25 99 GLN A CA 1
ATOM 744 C C . GLN A 1 99 ? -3.1 -35.625 -16.297 1 69.25 99 GLN A C 1
ATOM 746 O O . GLN A 1 99 ? -2.051 -36.281 -16.297 1 69.25 99 GLN A O 1
ATOM 751 N N . MET A 1 100 ? -3.395 -34.688 -15.461 1 71.56 100 MET A N 1
ATOM 752 C CA . MET A 1 100 ? -2.354 -34.188 -14.562 1 71.56 100 MET A CA 1
ATOM 753 C C . MET A 1 100 ? -2.602 -34.688 -13.133 1 71.56 100 MET A C 1
ATOM 755 O O . MET A 1 100 ? -1.913 -34.25 -12.203 1 71.56 100 MET A O 1
ATOM 759 N N . TRP A 1 101 ? -3.604 -35.5 -12.945 1 78.12 101 TRP A N 1
ATOM 760 C CA . TRP A 1 101 ? -3.992 -35.969 -11.617 1 78.12 101 TRP A CA 1
ATOM 761 C C . TRP A 1 101 ? -4.184 -34.781 -10.656 1 78.12 101 TRP A C 1
ATOM 763 O O . TRP A 1 101 ? -3.717 -34.812 -9.516 1 78.12 101 TRP A O 1
ATOM 773 N N . GLN A 1 102 ? -4.789 -33.781 -11.172 1 82.5 102 GLN A N 1
ATOM 774 C CA . GLN A 1 102 ? -4.895 -32.562 -10.406 1 82.5 102 GLN A CA 1
ATOM 775 C C . GLN A 1 102 ? -6.348 -32.125 -10.258 1 82.5 102 GLN A C 1
ATOM 777 O O . GLN A 1 102 ? -7.117 -32.156 -11.219 1 82.5 102 GLN A O 1
ATOM 782 N N . GLU A 1 103 ? -6.734 -31.844 -9.07 1 87.31 103 GLU A N 1
ATOM 783 C CA . GLU A 1 103 ? -8 -31.172 -8.766 1 87.31 103 GLU A CA 1
ATOM 784 C C . GLU A 1 103 ? -7.773 -29.766 -8.25 1 87.31 103 GLU A C 1
ATOM 786 O O . GLU A 1 103 ? -6.824 -29.5 -7.504 1 87.31 103 GLU A O 1
ATOM 791 N N . THR A 1 104 ? -8.656 -28.875 -8.719 1 91.06 104 THR A N 1
ATOM 792 C CA . THR A 1 104 ? -8.438 -27.484 -8.375 1 91.06 104 THR A CA 1
ATOM 793 C C . THR A 1 104 ? -9.758 -26.812 -7.984 1 91.06 104 THR A C 1
ATOM 795 O O . THR A 1 104 ? -10.805 -27.125 -8.547 1 91.06 104 THR A O 1
ATOM 798 N N . TYR A 1 105 ? -9.742 -26.047 -7 1 91.69 105 TYR A N 1
ATOM 799 C CA . TYR A 1 105 ? -10.789 -25.078 -6.715 1 91.69 105 TYR A CA 1
ATOM 800 C C . TYR A 1 105 ? -10.258 -23.656 -6.844 1 91.69 105 TYR A C 1
ATOM 802 O O . TYR A 1 105 ? -9.398 -23.219 -6.07 1 91.69 105 TYR A O 1
ATOM 810 N N . ASP A 1 106 ? -10.805 -22.922 -7.77 1 94.19 106 ASP A N 1
ATOM 811 C CA . ASP A 1 106 ? -10.391 -21.547 -7.996 1 94.19 106 ASP A CA 1
ATOM 812 C C . ASP A 1 106 ? -11.305 -20.562 -7.258 1 94.19 106 ASP A C 1
ATOM 814 O O . ASP A 1 106 ? -12.523 -20.578 -7.457 1 94.19 106 ASP A O 1
ATOM 818 N N . TYR A 1 107 ? -10.703 -19.797 -6.379 1 95.06 107 TYR A N 1
ATOM 819 C CA . TYR A 1 107 ? -11.414 -18.688 -5.746 1 95.06 107 TYR A CA 1
ATOM 820 C C . TYR A 1 107 ? -11.078 -17.359 -6.426 1 95.06 107 TYR A C 1
ATOM 822 O O . TYR A 1 107 ? -9.922 -16.938 -6.441 1 95.06 107 TYR A O 1
ATOM 830 N N . ARG A 1 108 ? -12.062 -16.703 -6.973 1 95.12 108 ARG A N 1
ATOM 831 C CA . ARG A 1 108 ? -11.938 -15.43 -7.664 1 95.12 108 ARG A CA 1
ATOM 832 C C . ARG A 1 108 ? -12.953 -14.422 -7.141 1 95.12 108 ARG A C 1
ATOM 834 O O . ARG A 1 108 ? -14.133 -14.484 -7.488 1 95.12 108 ARG A O 1
ATOM 841 N N . PRO A 1 109 ? -12.438 -13.438 -6.391 1 95.38 109 PRO A N 1
ATOM 842 C CA . PRO A 1 109 ? -13.367 -12.43 -5.879 1 95.38 109 PRO A CA 1
ATOM 843 C C . PRO A 1 109 ? -14.172 -11.75 -6.988 1 95.38 109 PRO A C 1
ATOM 845 O O . PRO A 1 109 ? -13.609 -11.375 -8.023 1 95.38 109 PRO A O 1
ATOM 848 N N . GLY A 1 110 ? -15.445 -11.562 -6.699 1 93.19 110 GLY A N 1
ATOM 849 C CA . GLY A 1 110 ? -16.328 -10.977 -7.691 1 93.19 110 GLY A CA 1
ATOM 850 C C . GLY A 1 110 ? -17.047 -12.008 -8.539 1 93.19 110 GLY A C 1
ATOM 851 O O . GLY A 1 110 ? -18.062 -11.711 -9.156 1 93.19 110 GLY A O 1
ATOM 852 N N . LEU A 1 111 ? -16.469 -13.172 -8.641 1 91.5 111 LEU A N 1
ATOM 853 C CA . LEU A 1 111 ? -17.062 -14.227 -9.445 1 91.5 111 LEU A CA 1
ATOM 854 C C . LEU A 1 111 ? -17.516 -15.398 -8.57 1 91.5 111 LEU A C 1
ATOM 856 O O . LEU A 1 111 ? -18.625 -15.898 -8.719 1 91.5 111 LEU A O 1
ATOM 860 N N . THR A 1 112 ? -16.594 -15.867 -7.699 1 89.44 112 THR A N 1
ATOM 861 C CA . THR A 1 112 ? -16.906 -16.984 -6.82 1 89.44 112 THR A CA 1
ATOM 862 C C . THR A 1 112 ? -17.906 -16.562 -5.742 1 89.44 112 THR A C 1
ATOM 864 O O . THR A 1 112 ? -17.656 -15.602 -5.012 1 89.44 112 THR A O 1
ATOM 867 N N . PRO A 1 113 ? -19 -17.188 -5.676 1 79.44 113 PRO A N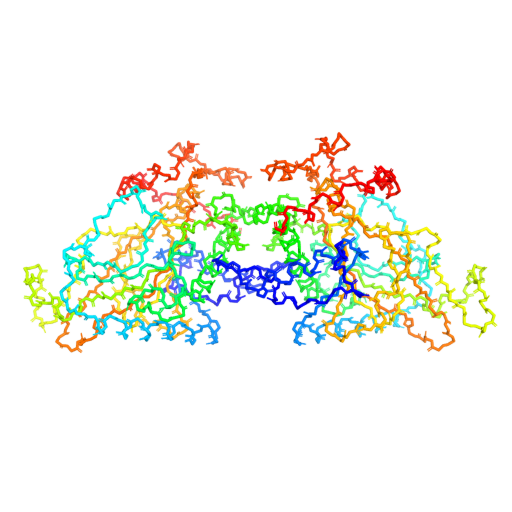 1
ATOM 868 C CA . PRO A 1 113 ? -20 -16.797 -4.672 1 79.44 113 PRO A CA 1
ATOM 869 C C . PRO A 1 113 ? -19.484 -16.984 -3.242 1 79.44 113 PRO A C 1
ATOM 871 O O . PRO A 1 113 ? -18.75 -17.922 -2.959 1 79.44 113 PRO A O 1
ATOM 874 N N . ASN A 1 114 ? -19.734 -16.016 -2.393 1 67.88 114 ASN A N 1
ATOM 875 C CA . ASN A 1 114 ? -19.312 -16.062 -0.998 1 67.88 114 ASN A CA 1
ATOM 876 C C . ASN A 1 114 ? -20.391 -16.672 -0.105 1 67.88 114 ASN A C 1
ATOM 878 O O . ASN A 1 114 ? -20.125 -17.016 1.046 1 67.88 114 ASN A O 1
ATOM 882 N N . ASP A 1 115 ? -21.578 -16.859 -0.622 1 63.03 115 ASP A N 1
ATOM 883 C CA . ASP A 1 115 ? -22.688 -17.297 0.23 1 63.03 115 ASP A CA 1
ATOM 884 C C . ASP A 1 115 ? -22.672 -18.828 0.4 1 63.03 115 ASP A C 1
ATOM 886 O O . ASP A 1 115 ? -22.859 -19.562 -0.567 1 63.03 115 ASP A O 1
ATOM 890 N N . PRO A 1 116 ? -22.266 -19.25 1.562 1 59.41 116 PRO A N 1
ATOM 891 C CA . PRO A 1 116 ? -22.25 -20.688 1.804 1 59.41 116 PRO A CA 1
ATOM 892 C C . PRO A 1 116 ? -23.578 -21.359 1.47 1 59.41 116 PRO A C 1
ATOM 894 O O . PRO A 1 116 ? -23.609 -22.562 1.206 1 59.41 116 PRO A O 1
ATOM 897 N N . ASN A 1 117 ? -24.594 -20.531 1.615 1 59.41 117 ASN A N 1
ATOM 898 C CA . ASN A 1 117 ? -25.906 -21.156 1.441 1 59.41 117 ASN A CA 1
ATOM 899 C C . ASN A 1 117 ? -26.234 -21.375 -0.035 1 59.41 117 ASN A C 1
ATOM 901 O O . ASN A 1 117 ? -27.234 -22 -0.368 1 59.41 117 ASN A O 1
ATOM 905 N N . SER A 1 118 ? -25.484 -20.766 -0.835 1 53.84 118 SER A N 1
ATOM 906 C CA . SER A 1 118 ? -25.891 -20.781 -2.236 1 53.84 118 SER A CA 1
ATOM 907 C C . SER A 1 118 ? -25.5 -22.078 -2.924 1 53.84 118 SER A C 1
ATOM 909 O O . SER A 1 118 ? -26.016 -22.406 -3.988 1 53.84 118 SER A O 1
ATOM 911 N N . THR A 1 119 ? -24.312 -22.547 -2.594 1 56.16 119 THR A N 1
ATOM 912 C CA . THR A 1 119 ? -23.922 -23.703 -3.395 1 56.16 119 THR A CA 1
ATOM 913 C C . THR A 1 119 ? -23.953 -24.984 -2.555 1 56.16 119 THR A C 1
ATOM 915 O O . THR A 1 119 ? -23.766 -24.922 -1.336 1 56.16 119 THR A O 1
ATOM 918 N N . MET A 1 120 ? -24.609 -26 -3.084 1 57.53 120 MET A N 1
ATOM 919 C CA . MET A 1 120 ? -24.594 -27.359 -2.545 1 57.53 120 MET A CA 1
ATOM 920 C C . MET A 1 120 ? -23.172 -27.781 -2.193 1 57.53 120 MET A C 1
ATOM 922 O O . MET A 1 120 ? -22.969 -28.594 -1.292 1 57.53 120 MET A O 1
ATOM 926 N N . ASP A 1 121 ? -22.141 -27.078 -2.83 1 72.19 121 ASP A N 1
ATOM 927 C CA . ASP A 1 121 ? -20.734 -27.422 -2.605 1 72.19 121 ASP A CA 1
ATOM 928 C C . ASP A 1 121 ? -20.031 -26.359 -1.788 1 72.19 121 ASP A C 1
ATOM 930 O O . ASP A 1 121 ? -19.891 -25.219 -2.236 1 72.19 121 ASP A O 1
ATOM 934 N N . LEU A 1 122 ? -19.828 -26.703 -0.518 1 81 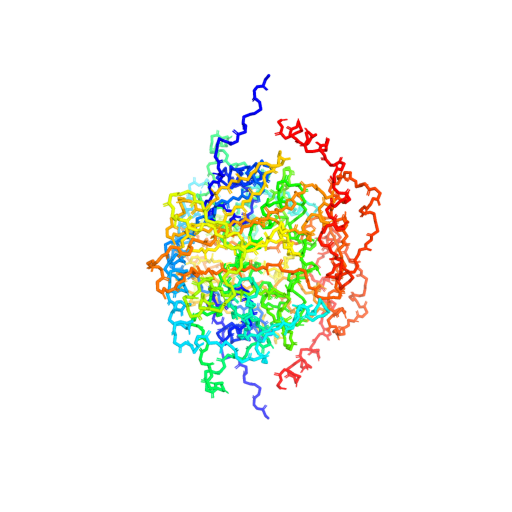122 LEU A N 1
ATOM 935 C CA . LEU A 1 122 ? -19.109 -25.781 0.368 1 81 122 LEU A CA 1
ATOM 936 C C . LEU A 1 122 ? -17.656 -25.656 -0.043 1 81 122 LEU A C 1
ATOM 938 O O . LEU A 1 122 ? -16.938 -26.656 -0.105 1 81 122 LEU A O 1
ATOM 942 N N . PRO A 1 123 ? -17.25 -24.5 -0.411 1 88.56 123 PRO A N 1
ATOM 943 C CA . PRO A 1 123 ? -15.852 -24.297 -0.764 1 88.56 123 PRO A CA 1
ATOM 944 C C . PRO A 1 123 ? -14.906 -24.5 0.425 1 88.56 123 PRO A C 1
ATOM 946 O O . PRO A 1 123 ? -15.359 -24.547 1.571 1 88.56 123 PRO A O 1
ATOM 949 N N . PRO A 1 124 ? -13.602 -24.75 0.072 1 91.75 124 PRO A N 1
ATOM 950 C CA . PRO A 1 124 ? -12.656 -24.734 1.193 1 91.75 124 PRO A CA 1
ATOM 951 C C . PRO A 1 124 ? -12.789 -23.469 2.041 1 91.75 124 PRO A C 1
ATOM 953 O O . PRO A 1 124 ? -13.102 -22.391 1.517 1 91.75 124 PRO A O 1
ATOM 956 N N . ALA A 1 125 ? -12.5 -23.562 3.279 1 90.56 125 ALA A N 1
ATOM 957 C CA . ALA A 1 125 ? -12.742 -22.484 4.23 1 90.56 125 ALA A CA 1
ATOM 958 C C . ALA A 1 125 ? -11.641 -21.422 4.145 1 90.56 125 ALA A C 1
ATOM 960 O O . ALA A 1 125 ? -10.492 -21.734 3.818 1 90.56 125 ALA A O 1
ATOM 961 N N . GLY A 1 126 ? -11.984 -20.172 4.387 1 93.06 126 GLY A N 1
ATOM 962 C CA . GLY A 1 126 ? -11.039 -19.094 4.625 1 93.06 126 GLY A CA 1
ATOM 963 C C . GLY A 1 126 ? -10.43 -18.547 3.352 1 93.06 126 GLY A C 1
ATOM 964 O O . GLY A 1 126 ? -9.398 -17.875 3.395 1 93.06 126 GLY A O 1
ATOM 965 N N . LEU A 1 127 ? -10.992 -18.797 2.209 1 95.25 127 LEU A N 1
ATOM 966 C CA . LEU A 1 127 ? -10.383 -18.453 0.931 1 95.25 127 LEU A CA 1
ATOM 967 C C . LEU A 1 127 ? -10.289 -16.938 0.766 1 95.25 127 LEU A C 1
ATOM 969 O O . LEU A 1 127 ? -9.273 -16.422 0.313 1 95.25 127 LEU A O 1
ATOM 973 N N . PRO A 1 128 ? -11.344 -16.188 1.223 1 94.88 128 PRO A N 1
ATOM 974 C CA . PRO A 1 128 ? -11.227 -14.727 1.091 1 94.88 128 PRO A CA 1
ATOM 975 C C . PRO A 1 128 ? -10.07 -14.148 1.91 1 94.88 128 PRO A C 1
ATOM 977 O O . PRO A 1 128 ? -9.367 -13.258 1.442 1 94.88 128 PRO A O 1
ATOM 980 N N . ASP A 1 129 ? -9.812 -14.703 3.043 1 96.19 129 ASP A N 1
ATOM 981 C CA . ASP A 1 129 ? -8.75 -14.211 3.912 1 96.19 129 ASP A CA 1
ATOM 982 C C . ASP A 1 129 ? -7.375 -14.609 3.369 1 96.19 129 ASP A C 1
ATOM 984 O O . ASP A 1 129 ? -6.434 -13.812 3.414 1 96.19 129 ASP A O 1
ATOM 988 N N . VAL A 1 130 ? -7.262 -15.805 2.854 1 97.31 130 VAL A N 1
ATOM 989 C CA . VAL A 1 130 ? -6.004 -16.266 2.277 1 97.31 130 VAL A CA 1
ATOM 990 C C . VAL A 1 130 ? -5.68 -15.461 1.024 1 97.31 130 VAL A C 1
ATOM 992 O O . VAL A 1 130 ? -4.527 -15.078 0.803 1 97.31 130 VAL A O 1
ATOM 995 N N . PHE A 1 131 ? -6.734 -15.188 0.24 1 97.88 131 PHE A N 1
ATOM 996 C CA . PHE A 1 131 ? -6.57 -14.367 -0.958 1 97.88 131 PHE A CA 1
ATOM 997 C C . PHE A 1 131 ? -6.02 -12.992 -0.606 1 97.88 131 PHE A C 1
ATOM 999 O O . PHE A 1 131 ? -5.086 -12.508 -1.246 1 97.88 131 PHE A O 1
ATOM 1006 N N . ALA A 1 132 ? -6.59 -12.438 0.391 1 97.56 132 ALA A N 1
ATOM 1007 C CA . ALA A 1 132 ? -6.172 -11.102 0.823 1 97.56 132 ALA A CA 1
ATOM 1008 C C . ALA A 1 132 ? -4.73 -11.117 1.33 1 97.56 132 ALA A C 1
ATOM 1010 O O . ALA A 1 132 ? -3.941 -10.227 1.004 1 97.56 132 ALA A O 1
ATOM 1011 N N . LEU A 1 133 ? -4.418 -12.102 2.08 1 97.62 133 LEU A N 1
ATOM 1012 C CA . LEU A 1 133 ? -3.09 -12.234 2.672 1 97.62 133 LEU A CA 1
ATOM 1013 C C . LEU A 1 133 ? -2.025 -12.391 1.589 1 97.62 133 LEU A C 1
ATOM 1015 O O . LEU A 1 133 ? -1.043 -11.641 1.566 1 97.62 133 LEU A O 1
ATOM 1019 N N . LEU A 1 134 ? -2.234 -13.289 0.713 1 98.5 134 LEU A N 1
ATOM 1020 C CA . LEU A 1 134 ? -1.251 -13.578 -0.326 1 98.5 134 LEU A CA 1
ATOM 1021 C C . LEU A 1 134 ? -1.214 -12.461 -1.361 1 98.5 134 LEU A C 1
ATOM 1023 O O . LEU A 1 134 ? -0.156 -12.156 -1.92 1 98.5 134 LEU A O 1
ATOM 1027 N N . GLY A 1 135 ? -2.363 -11.898 -1.602 1 98.25 135 GLY A N 1
ATOM 1028 C CA . GLY A 1 135 ? -2.402 -10.75 -2.496 1 98.25 135 GLY A CA 1
ATOM 1029 C C . GLY A 1 135 ? -1.571 -9.578 -2.002 1 98.25 135 GLY A C 1
ATOM 1030 O O . GLY A 1 135 ? -0.827 -8.969 -2.773 1 98.25 135 GLY A O 1
ATOM 1031 N N . LYS A 1 136 ? -1.739 -9.289 -0.764 1 97.25 136 LYS A N 1
ATOM 1032 C CA . LYS A 1 136 ? -0.938 -8.227 -0.168 1 97.25 136 LYS A CA 1
ATOM 1033 C C . LYS A 1 136 ? 0.552 -8.547 -0.251 1 97.25 136 LYS A C 1
ATOM 1035 O O . LYS A 1 136 ? 1.363 -7.68 -0.572 1 97.25 136 LYS A O 1
ATOM 1040 N N . ALA A 1 137 ? 0.893 -9.719 0.068 1 98.12 137 ALA A N 1
ATOM 1041 C CA . ALA A 1 137 ? 2.287 -10.141 -0.003 1 98.12 137 ALA A CA 1
ATOM 1042 C C . ALA A 1 137 ? 2.838 -9.992 -1.418 1 98.12 137 ALA A C 1
ATOM 1044 O O . ALA A 1 137 ? 3.949 -9.492 -1.606 1 98.12 137 ALA A O 1
ATOM 1045 N N . ALA A 1 138 ? 2.047 -10.398 -2.365 1 98.5 138 ALA A N 1
ATOM 1046 C CA . ALA A 1 138 ? 2.475 -10.32 -3.76 1 98.5 138 ALA A CA 1
ATOM 1047 C C . ALA A 1 138 ? 2.756 -8.875 -4.164 1 98.5 138 ALA A C 1
ATOM 1049 O O . ALA A 1 138 ? 3.744 -8.594 -4.848 1 98.5 138 ALA A O 1
ATOM 1050 N N . ARG A 1 139 ? 1.941 -7.98 -3.732 1 97.25 139 ARG A N 1
ATOM 1051 C CA . ARG A 1 139 ? 2.121 -6.574 -4.078 1 97.25 139 ARG A CA 1
ATOM 1052 C C . ARG A 1 139 ? 3.344 -5.992 -3.381 1 97.25 139 ARG A C 1
ATOM 1054 O O . ARG A 1 139 ? 4.082 -5.199 -3.969 1 97.25 139 ARG A O 1
ATOM 1061 N N . ASP A 1 140 ? 3.531 -6.363 -2.125 1 97.31 140 ASP A N 1
ATOM 1062 C CA . ASP A 1 140 ? 4.73 -5.918 -1.418 1 97.31 140 ASP A CA 1
ATOM 1063 C C . ASP A 1 140 ? 5.996 -6.398 -2.125 1 97.31 140 ASP A C 1
ATOM 1065 O O . ASP A 1 140 ? 6.965 -5.652 -2.252 1 97.31 140 ASP A O 1
ATOM 1069 N N . ILE A 1 141 ? 5.953 -7.594 -2.561 1 98.31 141 ILE A N 1
ATOM 1070 C CA . ILE A 1 141 ? 7.094 -8.195 -3.244 1 98.31 141 ILE A CA 1
ATOM 1071 C C . ILE A 1 141 ? 7.32 -7.488 -4.582 1 98.31 141 ILE A C 1
ATOM 1073 O O . ILE A 1 141 ? 8.461 -7.176 -4.938 1 98.31 141 ILE A O 1
ATOM 1077 N N . LEU A 1 142 ? 6.227 -7.266 -5.254 1 98.12 142 LEU A N 1
ATOM 1078 C CA . LEU A 1 142 ? 6.312 -6.551 -6.52 1 98.12 142 LEU A CA 1
ATOM 1079 C C . LEU A 1 142 ? 6.922 -5.168 -6.324 1 98.12 142 LEU A C 1
ATOM 1081 O O . LEU A 1 142 ? 7.766 -4.738 -7.113 1 98.12 142 LEU A O 1
ATOM 1085 N N . ASP A 1 143 ? 6.562 -4.504 -5.312 1 96.81 143 ASP A N 1
ATOM 1086 C CA . ASP A 1 143 ? 7.105 -3.184 -5 1 96.81 143 ASP A CA 1
ATOM 1087 C C . ASP A 1 143 ? 8.594 -3.266 -4.668 1 96.81 143 ASP A C 1
ATOM 1089 O O . ASP A 1 143 ? 9.367 -2.377 -5.031 1 96.81 143 ASP A O 1
ATOM 1093 N N . ALA A 1 144 ? 8.953 -4.301 -3.943 1 97.88 144 ALA A N 1
ATOM 1094 C CA . ALA A 1 144 ? 10.359 -4.5 -3.604 1 97.88 144 ALA A CA 1
ATOM 1095 C C . ALA A 1 144 ? 11.203 -4.711 -4.859 1 97.88 144 ALA A C 1
ATOM 1097 O O . ALA A 1 144 ? 12.297 -4.156 -4.977 1 97.88 144 ALA A O 1
ATOM 1098 N N . ILE A 1 145 ? 10.672 -5.488 -5.746 1 97.75 145 ILE A N 1
ATOM 1099 C CA . ILE A 1 145 ? 11.352 -5.715 -7.016 1 97.75 145 ILE A CA 1
ATOM 1100 C C . ILE A 1 145 ? 11.492 -4.395 -7.77 1 97.75 145 ILE A C 1
ATOM 1102 O O . ILE A 1 145 ? 12.547 -4.098 -8.328 1 97.75 145 ILE A O 1
ATOM 1106 N N . SER A 1 146 ? 10.445 -3.598 -7.73 1 96.69 146 SER A N 1
ATOM 1107 C CA . SER A 1 146 ? 10.461 -2.295 -8.391 1 96.69 146 SER A CA 1
ATOM 1108 C C . SER A 1 146 ? 11.5 -1.371 -7.766 1 96.69 146 SER A C 1
ATOM 1110 O O . SER A 1 146 ? 12.18 -0.622 -8.469 1 96.69 146 SER A O 1
ATOM 1112 N N . PHE A 1 147 ? 11.602 -1.439 -6.449 1 97.44 147 PHE A N 1
ATOM 1113 C CA . PHE A 1 147 ? 12.602 -0.648 -5.746 1 97.44 147 PHE A CA 1
ATOM 1114 C C . PHE A 1 147 ? 14.008 -1.036 -6.184 1 97.44 147 PHE A C 1
ATOM 1116 O O . PHE A 1 147 ? 14.844 -0.169 -6.453 1 97.44 147 PHE A O 1
ATOM 1123 N N . TYR A 1 148 ? 14.242 -2.316 -6.293 1 96.56 148 TYR A N 1
ATOM 1124 C CA . TYR A 1 148 ? 15.539 -2.82 -6.723 1 96.56 148 TYR A CA 1
ATOM 1125 C C . TYR A 1 148 ? 15.875 -2.336 -8.133 1 96.56 148 TYR A C 1
ATOM 1127 O O . TYR A 1 148 ? 17.031 -2.039 -8.43 1 96.56 148 TYR A O 1
ATOM 1135 N N . LEU A 1 149 ? 14.875 -2.229 -8.977 1 96 149 LEU A N 1
ATOM 1136 C CA . LEU A 1 149 ? 15.055 -1.818 -10.359 1 96 149 LEU A CA 1
ATOM 1137 C C . LEU A 1 149 ? 15.055 -0.298 -10.484 1 96 149 LEU A C 1
ATOM 1139 O O . LEU A 1 149 ? 15.055 0.24 -11.594 1 96 149 LEU A O 1
ATOM 1143 N N . ASN A 1 150 ? 14.938 0.407 -9.359 1 94.81 150 ASN A N 1
ATOM 1144 C CA . ASN A 1 150 ? 14.938 1.864 -9.289 1 94.81 150 ASN A CA 1
ATOM 1145 C C . ASN A 1 150 ? 13.75 2.463 -10.031 1 94.81 150 ASN A C 1
ATOM 1147 O O . ASN A 1 150 ? 13.875 3.498 -10.688 1 94.81 150 ASN A O 1
ATOM 1151 N N . LEU A 1 151 ? 12.688 1.72 -10.023 1 95.5 151 LEU A N 1
ATOM 1152 C CA . LEU A 1 151 ? 11.445 2.258 -10.57 1 95.5 151 LEU A CA 1
ATOM 1153 C C . LEU A 1 151 ? 10.719 3.117 -9.539 1 95.5 151 LEU A C 1
ATOM 1155 O O . LEU A 1 151 ? 11.062 3.09 -8.352 1 95.5 151 LEU A O 1
ATOM 1159 N N . ARG A 1 152 ? 9.766 3.881 -10.016 1 92.94 152 ARG A N 1
ATOM 1160 C CA . ARG A 1 152 ? 8.922 4.629 -9.094 1 92.94 152 ARG A CA 1
ATOM 1161 C C . ARG A 1 152 ? 8.07 3.686 -8.25 1 92.94 152 ARG A C 1
ATOM 1163 O O . ARG A 1 152 ? 7.953 2.498 -8.555 1 92.94 152 ARG A O 1
ATOM 1170 N N . SER A 1 153 ? 7.477 4.246 -7.184 1 91.62 153 SER A N 1
ATOM 1171 C CA . SER A 1 153 ? 6.605 3.439 -6.336 1 91.62 153 SER A CA 1
ATOM 1172 C C . SER A 1 153 ? 5.348 3.01 -7.086 1 91.62 153 SER A C 1
ATOM 1174 O O . SER A 1 153 ? 4.75 3.805 -7.812 1 91.62 153 SER A O 1
ATOM 1176 N N . SER A 1 154 ? 5.035 1.777 -6.961 1 90.25 154 SER A N 1
ATOM 1177 C CA . SER A 1 154 ? 3.834 1.171 -7.52 1 90.25 154 SER A CA 1
ATOM 1178 C C . SER A 1 154 ? 3.74 1.419 -9.023 1 90.25 154 SER A C 1
ATOM 1180 O O . SER A 1 154 ? 2.699 1.853 -9.523 1 90.25 154 SER A O 1
ATOM 1182 N N . PRO A 1 155 ? 4.754 1.067 -9.719 1 91.62 155 PRO A N 1
ATOM 1183 C CA . PRO A 1 155 ? 4.773 1.384 -11.148 1 91.62 155 PRO A CA 1
ATOM 1184 C C . PRO A 1 155 ? 3.752 0.572 -11.945 1 91.62 155 PRO A C 1
ATOM 1186 O O . PRO A 1 155 ? 3.338 0.989 -13.023 1 91.62 155 PRO A O 1
ATOM 1189 N N . PHE A 1 156 ? 3.305 -0.501 -11.375 1 93.5 156 PHE A N 1
ATOM 1190 C CA . PHE A 1 156 ? 2.451 -1.404 -12.141 1 93.5 156 PHE A CA 1
ATOM 1191 C C . PHE A 1 156 ? 0.997 -1.269 -11.711 1 93.5 156 PHE A C 1
ATOM 1193 O O . PHE A 1 156 ? 0.161 -2.107 -12.055 1 93.5 156 PHE A O 1
ATOM 1200 N N . THR A 1 157 ? 0.708 -0.256 -11.023 1 91.38 157 THR A N 1
ATOM 1201 C CA . THR A 1 157 ? -0.632 -0.06 -10.484 1 91.38 157 THR A CA 1
ATOM 1202 C C . THR A 1 157 ? -1.665 -0.013 -11.609 1 91.38 157 THR A C 1
ATOM 1204 O O . THR A 1 157 ? -2.773 -0.535 -11.461 1 91.38 157 THR A O 1
ATOM 1207 N N . GLU A 1 158 ? -1.309 0.466 -12.734 1 90.19 158 GLU A N 1
ATOM 1208 C CA . GLU A 1 158 ? -2.258 0.669 -13.828 1 90.19 158 GLU A CA 1
ATOM 1209 C C . GLU A 1 158 ? -2.66 -0.658 -14.461 1 90.19 158 GLU A C 1
ATOM 1211 O O . GLU A 1 158 ? -3.709 -0.752 -15.102 1 90.19 158 GLU A O 1
ATOM 1216 N N . ILE A 1 159 ? -1.842 -1.655 -14.32 1 94.25 159 ILE A N 1
ATOM 1217 C CA . ILE A 1 159 ? -2.168 -2.928 -14.953 1 94.25 159 ILE A CA 1
ATOM 1218 C C . ILE A 1 159 ? -2.68 -3.912 -13.898 1 94.25 159 ILE A C 1
ATOM 1220 O O . ILE A 1 159 ? -2.898 -5.09 -14.195 1 94.25 159 ILE A O 1
ATOM 1224 N N . LEU A 1 160 ? -2.859 -3.443 -12.688 1 96.25 160 LEU A N 1
ATOM 1225 C CA . LEU A 1 160 ? -3.371 -4.293 -11.617 1 96.25 160 LEU A CA 1
ATOM 1226 C C . LEU A 1 160 ? -4.805 -3.916 -11.266 1 96.25 160 LEU A C 1
ATOM 1228 O O . LEU A 1 160 ? -5.227 -2.779 -11.484 1 96.25 160 LEU A O 1
ATOM 1232 N N . ASP A 1 161 ? -5.504 -4.898 -10.727 1 95.88 161 ASP A N 1
ATOM 1233 C CA . ASP A 1 161 ? -6.855 -4.648 -10.227 1 95.88 161 ASP A CA 1
ATOM 1234 C C . ASP A 1 161 ? -6.84 -3.639 -9.078 1 95.88 161 ASP A C 1
ATOM 1236 O O . ASP A 1 161 ? -5.824 -3.471 -8.406 1 95.88 161 ASP A O 1
ATOM 1240 N N . ASN A 1 162 ? -8.008 -3.029 -8.898 1 95.75 162 ASN A N 1
ATOM 1241 C CA . ASN A 1 162 ? -8.188 -2.148 -7.75 1 95.75 162 ASN A CA 1
ATOM 1242 C C . ASN A 1 162 ? -8.141 -2.922 -6.434 1 95.75 162 ASN A C 1
ATOM 1244 O O . ASN A 1 162 ? -8.539 -4.086 -6.379 1 95.75 162 ASN A O 1
ATOM 1248 N N . VAL A 1 163 ? -7.648 -2.26 -5.43 1 96.12 163 VAL A N 1
ATOM 1249 C CA . VAL A 1 163 ? -7.648 -2.803 -4.074 1 96.12 163 VAL A CA 1
ATOM 1250 C C . VAL A 1 163 ? -8.352 -1.833 -3.129 1 96.12 163 VAL A C 1
ATOM 1252 O O . VAL A 1 163 ? -7.855 -0.732 -2.875 1 96.12 163 VAL A O 1
ATOM 1255 N N . PRO A 1 164 ? -9.5 -2.117 -2.514 1 97 164 PRO A N 1
ATOM 1256 C CA . PRO A 1 164 ? -10.273 -3.307 -2.873 1 97 164 PRO A CA 1
ATOM 1257 C C . PRO A 1 164 ? -10.945 -3.186 -4.238 1 97 164 PRO A C 1
ATOM 1259 O O . PRO A 1 164 ? -10.906 -2.117 -4.855 1 97 164 PRO A O 1
ATOM 1262 N N . LEU A 1 165 ? -11.469 -4.324 -4.672 1 95.75 165 LEU A N 1
ATOM 1263 C CA . LEU A 1 165 ? -12.227 -4.324 -5.918 1 95.75 165 LEU A CA 1
ATOM 1264 C C . LEU A 1 165 ? -13.406 -3.361 -5.836 1 95.75 165 LEU A C 1
ATOM 1266 O O . LEU A 1 165 ? -13.992 -3.18 -4.766 1 95.75 165 LEU A O 1
ATOM 1270 N N . ARG A 1 166 ? -13.648 -2.705 -6.957 1 93.12 166 ARG A N 1
ATOM 1271 C CA . ARG A 1 166 ? -14.812 -1.833 -7.055 1 93.12 166 ARG A CA 1
ATOM 1272 C C . ARG A 1 166 ? -16.062 -2.629 -7.422 1 93.12 166 ARG A C 1
ATOM 1274 O O . ARG A 1 166 ? -15.984 -3.834 -7.668 1 93.12 166 ARG A O 1
ATOM 1281 N N . ASN A 1 167 ? -17.203 -1.934 -7.414 1 87.44 167 ASN A N 1
ATOM 1282 C CA . ASN A 1 167 ? -18.484 -2.59 -7.66 1 87.44 167 ASN A CA 1
ATOM 1283 C C . ASN A 1 167 ? -18.5 -3.299 -9.008 1 87.44 167 ASN A C 1
ATOM 1285 O O . ASN A 1 167 ? -18.109 -2.719 -10.023 1 87.44 167 ASN A O 1
ATOM 1289 N N . ARG A 1 168 ? -18.766 -4.566 -9.047 1 87.38 168 ARG A N 1
ATOM 1290 C CA . ARG A 1 168 ? -18.984 -5.395 -10.227 1 87.38 168 ARG A CA 1
ATOM 1291 C C . ARG A 1 168 ? -17.672 -5.781 -10.875 1 87.38 168 ARG A C 1
ATOM 1293 O O . ARG A 1 168 ? -17.641 -6.293 -12 1 87.38 168 ARG A O 1
ATOM 1300 N N . GLU A 1 169 ? -16.641 -5.461 -10.211 1 92.25 169 GLU A N 1
ATOM 1301 C CA . GLU A 1 169 ? -15.352 -5.902 -10.734 1 92.25 169 GLU A CA 1
ATOM 1302 C C . GLU A 1 169 ? -15.086 -7.367 -10.391 1 92.25 169 GLU A C 1
ATOM 1304 O O . GLU A 1 169 ? -15.422 -7.82 -9.289 1 92.25 169 GLU A O 1
ATOM 1309 N N . ILE A 1 170 ? -14.555 -8.062 -11.336 1 93.62 170 ILE A N 1
ATOM 1310 C CA . ILE A 1 170 ? -14.078 -9.422 -11.125 1 93.62 170 ILE A CA 1
ATOM 1311 C C . ILE A 1 170 ? -12.547 -9.438 -11.078 1 93.62 170 ILE A C 1
ATOM 1313 O O . ILE A 1 170 ? -11.891 -8.828 -11.93 1 93.62 170 ILE A O 1
ATOM 1317 N N . SER A 1 171 ? -12.039 -10.07 -10.102 1 96.25 171 SER A N 1
ATOM 1318 C CA . SER A 1 171 ? -10.594 -10.109 -9.93 1 96.25 171 SER A CA 1
ATOM 1319 C C . SER A 1 171 ? -9.914 -10.82 -11.094 1 96.25 171 SER A C 1
ATOM 1321 O O . SER A 1 171 ? -10.344 -11.906 -11.5 1 96.25 171 SER A O 1
ATOM 1323 N N . SER A 1 172 ? -8.891 -10.219 -11.625 1 95.94 172 SER A N 1
ATOM 1324 C CA . SER A 1 172 ? -8.039 -10.914 -12.578 1 95.94 172 SER A CA 1
ATOM 1325 C C . SER A 1 172 ? -7.125 -11.914 -11.875 1 95.94 172 SER A C 1
ATOM 1327 O O . SER A 1 172 ? -6.742 -12.93 -12.469 1 95.94 172 SER A O 1
ATOM 1329 N N . SER A 1 173 ? -6.777 -11.625 -10.641 1 96.88 173 SER A N 1
ATOM 1330 C CA . SER A 1 173 ? -5.965 -12.531 -9.828 1 96.88 173 SER A CA 1
ATOM 1331 C C . SER A 1 173 ? -6.797 -13.68 -9.273 1 96.88 173 SER A C 1
ATOM 1333 O O . SER A 1 173 ? -8.023 -13.57 -9.172 1 96.88 173 SER A O 1
ATOM 1335 N N . VAL A 1 174 ? -6.059 -14.766 -8.914 1 96.69 174 VAL A N 1
ATOM 1336 C CA . VAL A 1 174 ? -6.789 -15.961 -8.523 1 96.69 174 VAL A CA 1
ATOM 1337 C C . VAL A 1 174 ? -6.027 -16.703 -7.43 1 96.69 174 VAL A C 1
ATOM 1339 O O . VAL A 1 174 ? -4.793 -16.672 -7.395 1 96.69 174 VAL A O 1
ATOM 1342 N N . LEU A 1 175 ? -6.785 -17.234 -6.484 1 97.5 175 LEU A N 1
ATOM 1343 C CA . LEU A 1 175 ? -6.277 -18.203 -5.523 1 97.5 175 LEU A CA 1
ATOM 1344 C C . LEU A 1 175 ? -6.723 -19.609 -5.887 1 97.5 175 LEU A C 1
ATOM 1346 O O . LEU A 1 175 ? -7.918 -19.906 -5.879 1 97.5 175 LEU A O 1
ATOM 1350 N N . SER A 1 176 ? -5.781 -20.453 -6.238 1 96.25 176 SER A N 1
ATOM 1351 C CA . SER A 1 176 ? -6.059 -21.828 -6.605 1 96.25 176 SER A CA 1
ATOM 1352 C C . SER A 1 176 ? -5.68 -22.797 -5.48 1 96.25 176 SER A C 1
ATOM 1354 O O . SER A 1 176 ? -4.527 -22.828 -5.055 1 96.25 176 SER A O 1
ATOM 1356 N N . VAL A 1 177 ? -6.641 -23.484 -5.02 1 95.38 177 VAL A N 1
ATOM 1357 C CA . VAL A 1 177 ? -6.422 -24.609 -4.105 1 95.38 177 VAL A CA 1
ATOM 1358 C C . VAL A 1 177 ? -6.32 -25.906 -4.891 1 95.38 177 VAL A C 1
ATOM 1360 O O . VAL A 1 177 ? -7.258 -26.297 -5.59 1 95.38 177 VAL A O 1
ATOM 1363 N N . CYS A 1 178 ? -5.184 -26.578 -4.734 1 92.12 178 CYS A N 1
ATOM 1364 C CA . CYS A 1 178 ? -4.945 -27.734 -5.586 1 92.12 178 CYS A CA 1
ATOM 1365 C C . CYS A 1 178 ? -4.715 -28.984 -4.75 1 92.12 178 CYS A C 1
ATOM 1367 O O . CYS A 1 178 ? -4.27 -28.906 -3.605 1 92.12 178 CYS A O 1
ATOM 1369 N N . CYS A 1 179 ? -5.035 -30.062 -5.309 1 89.38 179 CYS A N 1
ATOM 1370 C CA . CYS A 1 179 ? -4.734 -31.391 -4.773 1 89.38 179 CYS A CA 1
ATOM 1371 C C . CYS A 1 179 ? -4.242 -32.312 -5.875 1 89.38 179 CYS A C 1
ATOM 1373 O O . CYS A 1 179 ? -4.906 -32.469 -6.898 1 89.38 179 CYS A O 1
ATOM 1375 N N . TYR A 1 180 ? -3.08 -32.875 -5.605 1 83.31 180 TYR A N 1
ATOM 1376 C CA . TYR A 1 180 ? -2.479 -33.781 -6.586 1 83.31 180 TYR A CA 1
ATOM 1377 C C . TYR A 1 180 ? -2.518 -35.219 -6.102 1 83.31 180 TYR A C 1
ATOM 1379 O O . TYR A 1 180 ? -2.33 -35.5 -4.91 1 83.31 180 TYR A O 1
ATOM 1387 N N . ALA A 1 181 ? -2.701 -36.156 -7.098 1 76.88 181 ALA A N 1
ATOM 1388 C CA . ALA A 1 181 ? -2.496 -37.594 -6.969 1 76.88 181 ALA A CA 1
ATOM 1389 C C . ALA A 1 181 ? -3.4 -38.188 -5.891 1 76.88 181 ALA A C 1
ATOM 1391 O O . ALA A 1 181 ? -2.963 -39 -5.09 1 76.88 181 ALA A O 1
ATOM 1392 N N . ARG A 1 182 ? -4.574 -37.656 -5.871 1 73.5 182 ARG A N 1
ATOM 1393 C CA . ARG A 1 182 ? -5.496 -38.375 -4.98 1 73.5 182 ARG A CA 1
ATOM 1394 C C . ARG A 1 182 ? -5.73 -39.812 -5.449 1 73.5 182 ARG A C 1
ATOM 1396 O O . ARG A 1 182 ? -5.824 -40.062 -6.652 1 73.5 182 ARG A O 1
ATOM 1403 N N . PRO A 1 183 ? -5.539 -40.781 -4.57 1 61.19 183 PRO A N 1
ATOM 1404 C CA . PRO A 1 183 ? -5.641 -42.188 -4.938 1 61.19 183 PRO A CA 1
ATOM 1405 C C . PRO A 1 183 ? -6.875 -42.5 -5.789 1 61.19 183 PRO A C 1
ATOM 1407 O O . PRO A 1 183 ? -6.848 -43.406 -6.621 1 61.19 183 PRO A O 1
ATOM 1410 N N . SER A 1 184 ? -7.891 -41.781 -5.535 1 56.78 184 SER A N 1
ATOM 1411 C CA . SER A 1 184 ? -9.094 -42.094 -6.305 1 56.78 184 SER A CA 1
ATOM 1412 C C . SER A 1 184 ? -8.836 -41.969 -7.801 1 56.78 184 SER A C 1
ATOM 1414 O O . SER A 1 184 ? -9.508 -42.625 -8.609 1 56.78 184 SER A O 1
ATOM 1416 N N . PHE A 1 185 ? -7.809 -41.125 -8.188 1 54.59 185 PHE A N 1
ATOM 1417 C CA . PHE A 1 185 ? -7.473 -40.969 -9.602 1 54.59 185 PHE A CA 1
ATOM 1418 C C . PHE A 1 185 ? -6.609 -42.125 -10.086 1 54.59 185 PHE A C 1
ATOM 1420 O O . PHE A 1 185 ? -6.527 -42.375 -11.289 1 54.59 185 PHE A O 1
ATOM 1427 N N . GLN A 1 186 ? -5.801 -42.656 -9.148 1 50.47 186 GLN A N 1
ATOM 1428 C CA . GLN A 1 186 ? -4.793 -43.656 -9.516 1 50.47 186 GLN A CA 1
ATOM 1429 C C . GLN A 1 186 ? -5.434 -44.875 -10.172 1 50.47 186 GLN A C 1
ATOM 1431 O O . GLN A 1 186 ? -4.789 -45.562 -10.945 1 50.47 186 GLN A O 1
ATOM 1436 N N . GLY A 1 187 ? -6.586 -45.094 -9.766 1 45.22 187 GLY A N 1
ATOM 1437 C CA . GLY A 1 187 ? -7.078 -46.312 -10.391 1 45.22 187 GLY A CA 1
ATOM 1438 C C . GLY A 1 187 ? -7.168 -46.219 -11.898 1 45.22 187 GLY A C 1
ATOM 1439 O O . GLY A 1 187 ? -7.309 -47.25 -12.586 1 45.22 187 GLY A O 1
ATOM 1440 N N . ALA A 1 188 ? -7.398 -45.031 -12.461 1 44.66 188 ALA A N 1
ATOM 1441 C CA . ALA A 1 188 ? -7.672 -45.125 -13.898 1 44.66 188 ALA A CA 1
ATOM 1442 C C . ALA A 1 188 ? -6.379 -45.281 -14.688 1 44.66 188 ALA A C 1
ATOM 1444 O O . ALA A 1 188 ? -6.293 -46.156 -15.555 1 44.66 188 ALA A O 1
ATOM 1445 N N . GLN A 1 189 ? -5.582 -44.188 -15.242 1 43.94 189 GLN A N 1
ATOM 1446 C CA . GLN A 1 189 ? -4.648 -44.219 -16.375 1 43.94 189 GLN A CA 1
ATOM 1447 C C . GLN A 1 189 ? -3.221 -44.469 -15.891 1 43.94 189 GLN A C 1
ATOM 1449 O O . GLN A 1 189 ? -2.617 -43.594 -15.258 1 43.94 189 GLN A O 1
ATOM 1454 N N . HIS A 1 190 ? -2.783 -45.656 -15.539 1 40.66 190 HIS A N 1
ATOM 1455 C CA . HIS A 1 190 ? -1.504 -46.25 -15.164 1 40.66 190 HIS A CA 1
ATOM 1456 C C . HIS A 1 190 ? -0.417 -45.906 -16.172 1 40.66 190 HIS A C 1
ATOM 1458 O O . HIS A 1 190 ? 0.672 -46.469 -16.156 1 40.66 190 HIS A O 1
ATOM 1464 N N . HIS A 1 191 ? -0.607 -45.25 -17.328 1 38.88 191 HIS A N 1
ATOM 1465 C CA . HIS A 1 191 ? 0.383 -45.5 -18.375 1 38.88 191 HIS A CA 1
ATOM 1466 C C . HIS A 1 191 ? 1.706 -44.812 -18.031 1 38.88 191 HIS A C 1
ATOM 1468 O O . HIS A 1 191 ? 2.77 -45.281 -18.469 1 38.88 191 HIS A O 1
ATOM 1474 N N . ASN A 1 192 ? 1.794 -43.469 -17.828 1 42 192 ASN A N 1
ATOM 1475 C CA . ASN A 1 192 ? 3.104 -42.812 -17.891 1 42 192 ASN A CA 1
ATOM 1476 C C . ASN A 1 192 ? 3.807 -42.844 -16.547 1 42 192 ASN A C 1
ATOM 1478 O O . ASN A 1 192 ? 4.18 -41.781 -16.016 1 42 192 ASN A O 1
ATOM 1482 N N . LEU A 1 193 ? 3.635 -43.812 -15.75 1 43.72 193 LEU A N 1
ATOM 1483 C CA . LEU A 1 193 ? 4.301 -44.094 -14.477 1 43.72 193 LEU A CA 1
ATOM 1484 C C . LEU A 1 193 ? 5.738 -44.531 -14.695 1 43.72 193 LEU A C 1
ATOM 1486 O O . LEU A 1 193 ? 5.973 -45.562 -15.367 1 43.72 193 LEU A O 1
ATOM 1490 N N . ALA A 1 194 ? 6.727 -43.594 -14.773 1 43.12 194 ALA A N 1
ATOM 1491 C CA . ALA A 1 194 ? 8.094 -44.094 -14.766 1 43.12 194 ALA A CA 1
ATOM 1492 C C . ALA A 1 194 ? 8.43 -44.75 -13.422 1 43.12 194 ALA A C 1
ATOM 1494 O O . ALA A 1 194 ? 8.281 -44.125 -12.367 1 43.12 194 ALA A O 1
ATOM 1495 N N . THR A 1 195 ? 8.367 -45.969 -13.281 1 39.84 195 THR A N 1
ATOM 1496 C CA . THR A 1 195 ? 8.812 -46.812 -12.172 1 39.84 195 THR A CA 1
ATOM 1497 C C . THR A 1 195 ? 10.297 -46.594 -11.891 1 39.84 195 THR A C 1
ATOM 1499 O O . THR A 1 195 ? 11.125 -46.688 -12.789 1 39.84 195 THR A O 1
ATOM 1502 N N . GLN A 1 196 ? 10.602 -45.562 -11.117 1 40.09 196 GLN A N 1
ATOM 1503 C CA . GLN A 1 196 ? 12.008 -45.656 -10.75 1 40.09 196 GLN A CA 1
ATOM 1504 C C . GLN A 1 196 ? 12.297 -46.969 -9.992 1 40.09 196 GLN A C 1
ATOM 1506 O O . GLN A 1 196 ? 11.375 -47.594 -9.461 1 40.09 196 GLN A O 1
ATOM 1511 N N . GLU A 1 197 ? 13.555 -47.438 -10.062 1 40.34 197 GLU A N 1
ATOM 1512 C CA . GLU A 1 197 ? 14.086 -48.719 -9.539 1 40.34 197 GLU A CA 1
ATOM 1513 C C . GLU A 1 197 ? 13.547 -49 -8.141 1 40.34 197 GLU A C 1
ATOM 1515 O O . GLU A 1 197 ? 13.305 -50.156 -7.793 1 40.34 197 GLU A O 1
ATOM 1520 N N . ASP A 1 198 ? 13.664 -48.031 -7.246 1 42.41 198 ASP A N 1
ATOM 1521 C CA . ASP A 1 198 ? 13.461 -48.375 -5.844 1 42.41 198 ASP A CA 1
ATOM 1522 C C . ASP A 1 198 ? 11.977 -48.375 -5.484 1 42.41 198 ASP A C 1
ATOM 1524 O O . ASP A 1 198 ? 11.625 -48.312 -4.305 1 42.41 198 ASP A O 1
ATOM 1528 N N . GLY A 1 199 ? 11.062 -48.469 -6.387 1 42.25 199 GLY A N 1
ATOM 1529 C CA . GLY A 1 199 ? 9.633 -48.562 -6.168 1 42.25 199 GLY A CA 1
ATOM 1530 C C . GLY A 1 199 ? 8.938 -47.219 -6.109 1 42.25 199 GLY A C 1
ATOM 1531 O O . GLY A 1 199 ? 7.711 -47.156 -5.953 1 42.25 199 GLY A O 1
ATOM 1532 N N . GLN A 1 200 ? 9.641 -46.188 -5.715 1 43.34 200 GLN A N 1
ATOM 1533 C CA . GLN A 1 200 ? 8.977 -44.875 -5.559 1 43.34 200 GLN A CA 1
ATOM 1534 C C . GLN A 1 200 ? 8.648 -44.281 -6.914 1 43.34 200 GLN A C 1
ATOM 1536 O O . GLN A 1 200 ? 9.516 -44.188 -7.789 1 43.34 200 GLN A O 1
ATOM 1541 N N . LEU A 1 201 ? 7.41 -44.375 -7.348 1 43.66 201 LEU A N 1
ATOM 1542 C CA . LEU A 1 201 ? 6.93 -43.812 -8.602 1 43.66 201 LEU A CA 1
ATOM 1543 C C . LEU A 1 201 ? 6.871 -42.281 -8.523 1 43.66 201 LEU A C 1
ATOM 1545 O O . LEU A 1 201 ? 6.184 -41.75 -7.66 1 43.66 201 LEU A O 1
ATOM 1549 N N . ILE A 1 202 ? 7.957 -41.625 -8.812 1 47.28 202 ILE A N 1
ATOM 1550 C CA . ILE A 1 202 ? 7.906 -40.156 -8.898 1 47.28 202 ILE A CA 1
ATOM 1551 C C . ILE A 1 202 ? 7.344 -39.75 -10.25 1 47.28 202 ILE A C 1
ATOM 1553 O O . ILE A 1 202 ? 7.801 -40.219 -11.297 1 47.28 202 ILE A O 1
ATOM 1557 N N . MET A 1 203 ? 6.078 -39.312 -10.297 1 52.66 203 MET A N 1
ATOM 1558 C CA . MET A 1 203 ? 5.496 -38.812 -11.539 1 52.66 203 MET A CA 1
ATOM 1559 C C . MET A 1 203 ? 5.574 -37.281 -11.602 1 52.66 203 MET A C 1
ATOM 1561 O O . MET A 1 203 ? 5.496 -36.625 -10.57 1 52.66 203 MET A O 1
ATOM 1565 N N . PHE A 1 204 ? 6.199 -36.875 -12.688 1 49.94 204 PHE A N 1
ATOM 1566 C CA . PHE A 1 204 ? 6.09 -35.438 -12.898 1 49.94 204 PHE A CA 1
ATOM 1567 C C . PHE A 1 204 ? 4.84 -35.094 -13.695 1 49.94 204 PHE A C 1
ATOM 1569 O O . PHE A 1 204 ? 4.465 -35.844 -14.609 1 49.94 204 PHE A O 1
ATOM 1576 N N . THR A 1 205 ? 3.871 -34.438 -13.164 1 49.44 205 THR A N 1
ATOM 1577 C CA . THR A 1 205 ? 2.643 -34.062 -13.859 1 49.44 205 THR A CA 1
ATOM 1578 C C . THR A 1 205 ? 2.932 -33.656 -15.297 1 49.44 205 THR A C 1
ATOM 1580 O O . THR A 1 205 ? 2.16 -34 -16.203 1 49.44 205 THR A O 1
ATOM 1583 N N . ASP A 1 206 ? 3.607 -32.5 -15.695 1 51.19 206 ASP A N 1
ATOM 1584 C CA . ASP A 1 206 ? 3.73 -31.969 -17.062 1 51.19 206 ASP A CA 1
ATOM 1585 C C . ASP A 1 206 ? 5.133 -32.219 -17.609 1 51.19 206 ASP A C 1
ATOM 1587 O O . ASP A 1 206 ? 6.125 -32 -16.906 1 51.19 206 ASP A O 1
ATOM 1591 N N . HIS A 1 207 ? 5.27 -33.156 -18.594 1 47.09 207 HIS A N 1
ATOM 1592 C CA . HIS A 1 207 ? 6.488 -33.281 -19.391 1 47.09 207 HIS A CA 1
ATOM 1593 C C . HIS A 1 207 ? 7.016 -31.922 -19.812 1 47.09 207 HIS A C 1
ATOM 1595 O O . HIS A 1 207 ? 8.164 -31.812 -20.25 1 47.09 207 HIS A O 1
ATOM 1601 N N . GLU A 1 208 ? 6.039 -30.938 -19.906 1 52.09 208 GLU A N 1
ATOM 1602 C CA . GLU A 1 208 ? 6.453 -29.609 -20.359 1 52.09 208 GLU A CA 1
ATOM 1603 C C . GLU A 1 208 ? 6.434 -28.609 -19.219 1 52.09 208 GLU A C 1
ATOM 1605 O O . GLU A 1 208 ? 5.547 -28.641 -18.359 1 52.09 208 GLU A O 1
ATOM 1610 N N . HIS A 1 209 ? 7.562 -28.078 -18.844 1 59.38 209 HIS A N 1
ATOM 1611 C CA . HIS A 1 209 ? 7.703 -27.031 -17.844 1 59.38 209 HIS A CA 1
ATOM 1612 C C . HIS A 1 209 ? 6.645 -25.938 -18.031 1 59.38 209 HIS A C 1
ATOM 1614 O O . HIS A 1 209 ? 6.191 -25.703 -19.156 1 59.38 209 HIS A O 1
ATOM 1620 N N . GLN A 1 210 ? 6.039 -25.594 -16.891 1 80.81 210 GLN A N 1
ATOM 1621 C CA . GLN A 1 210 ? 4.977 -24.594 -16.844 1 80.81 210 GLN A CA 1
ATOM 1622 C C . GLN A 1 210 ? 5.52 -23.234 -16.422 1 80.81 210 GLN A C 1
ATOM 1624 O O . GLN A 1 210 ? 6.555 -23.156 -15.75 1 80.81 210 GLN A O 1
ATOM 1629 N N . ALA A 1 211 ? 5.148 -22.266 -17.094 1 89.38 211 ALA A N 1
ATOM 1630 C CA . ALA A 1 211 ? 5.383 -20.906 -16.641 1 89.38 211 ALA A CA 1
ATOM 1631 C C . ALA A 1 211 ? 4.062 -20.156 -16.438 1 89.38 211 ALA A C 1
ATOM 1633 O O . ALA A 1 211 ? 3.18 -20.219 -17.297 1 89.38 211 ALA A O 1
ATOM 1634 N N . ASP A 1 212 ? 3.949 -19.562 -15.297 1 92.88 212 ASP A N 1
ATOM 1635 C CA . ASP A 1 212 ? 2.73 -18.812 -15.023 1 92.88 212 ASP A CA 1
ATOM 1636 C C . ASP A 1 212 ? 2.691 -17.516 -15.844 1 92.88 212 ASP A C 1
ATOM 1638 O O . ASP A 1 212 ? 3.725 -16.875 -16.047 1 92.88 212 ASP A O 1
ATOM 1642 N N . LYS A 1 213 ? 1.543 -17.172 -16.219 1 93.56 213 LYS A N 1
ATOM 1643 C CA . LYS A 1 213 ? 1.363 -15.914 -16.922 1 93.56 213 LYS A CA 1
ATOM 1644 C C . LYS A 1 213 ? 1.11 -14.766 -15.945 1 93.56 213 LYS A C 1
ATOM 1646 O O . LYS A 1 213 ? 0.699 -13.68 -16.344 1 93.56 213 LYS A O 1
ATOM 1651 N N . SER A 1 214 ? 1.328 -14.922 -14.734 1 96.25 214 SER A N 1
ATOM 1652 C CA . SER A 1 214 ? 1.158 -13.945 -13.664 1 96.25 214 SER A CA 1
ATOM 1653 C C . SER A 1 214 ? 2.344 -12.984 -13.594 1 96.25 214 SER A C 1
ATOM 1655 O O . SER A 1 214 ? 3.34 -13.172 -14.297 1 96.25 214 SER A O 1
ATOM 1657 N N . LEU A 1 215 ? 2.162 -11.867 -12.859 1 97.75 215 LEU A N 1
ATOM 1658 C CA . LEU A 1 215 ? 3.32 -11.078 -12.453 1 97.75 215 LEU A CA 1
ATOM 1659 C C . LEU A 1 215 ? 4.117 -11.797 -11.367 1 97.75 215 LEU A C 1
ATOM 1661 O O . LEU A 1 215 ? 5.309 -12.055 -11.539 1 97.75 215 LEU A O 1
ATOM 1665 N N . ILE A 1 216 ? 3.457 -12.117 -10.289 1 98.5 216 ILE A N 1
ATOM 1666 C CA . ILE A 1 216 ? 4.031 -12.812 -9.148 1 98.5 216 ILE A CA 1
ATOM 1667 C C . ILE A 1 216 ? 3.143 -13.984 -8.75 1 98.5 216 ILE A C 1
ATOM 1669 O O . ILE A 1 216 ? 1.915 -13.867 -8.734 1 98.5 216 ILE A O 1
ATOM 1673 N N . SER A 1 217 ? 3.742 -15.07 -8.445 1 98.5 217 SER A N 1
ATOM 1674 C CA . SER A 1 217 ? 3.035 -16.234 -7.91 1 98.5 217 SER A CA 1
ATOM 1675 C C . SER A 1 217 ? 3.574 -16.625 -6.539 1 98.5 217 SER A C 1
ATOM 1677 O O . SER A 1 217 ? 4.785 -16.609 -6.312 1 98.5 217 SER A O 1
ATOM 1679 N N . LEU A 1 218 ? 2.699 -16.891 -5.645 1 98.62 218 LEU A N 1
ATOM 1680 C CA . LEU A 1 218 ? 3.027 -17.422 -4.324 1 98.62 218 LEU A CA 1
ATOM 1681 C C . LEU A 1 218 ? 2.41 -18.797 -4.121 1 98.62 218 LEU A C 1
ATOM 1683 O O . LEU A 1 218 ? 1.221 -19 -4.379 1 98.62 218 LEU A O 1
ATOM 1687 N N . VAL A 1 219 ? 3.248 -19.75 -3.615 1 97.75 219 VAL A N 1
ATOM 1688 C CA . VAL A 1 219 ? 2.76 -21.125 -3.475 1 97.75 219 VAL A CA 1
ATOM 1689 C C . VAL A 1 219 ? 3.16 -21.672 -2.109 1 97.75 219 VAL A C 1
ATOM 1691 O O . VAL A 1 219 ? 4.309 -21.531 -1.683 1 97.75 219 VAL A O 1
ATOM 1694 N N . LYS A 1 220 ? 2.27 -22.219 -1.453 1 97.12 220 LYS A N 1
ATOM 1695 C CA . LYS A 1 220 ? 2.508 -23 -0.24 1 97.12 220 LYS A CA 1
ATOM 1696 C C . LYS A 1 220 ? 1.907 -24.391 -0.354 1 97.12 220 LYS A C 1
ATOM 1698 O O . LYS A 1 220 ? 0.712 -24.531 -0.615 1 97.12 220 LYS A O 1
ATOM 1703 N N . SER A 1 221 ? 2.717 -25.391 -0.178 1 93.69 221 SER A N 1
ATOM 1704 C CA . SER A 1 221 ? 2.285 -26.781 -0.259 1 93.69 221 SER A CA 1
ATOM 1705 C C . SER A 1 221 ? 2.457 -27.5 1.079 1 93.69 221 SER A C 1
ATOM 1707 O O . SER A 1 221 ? 3.232 -27.047 1.929 1 93.69 221 SER A O 1
ATOM 1709 N N . ASP A 1 222 ? 1.697 -28.516 1.304 1 91.19 222 ASP A N 1
ATOM 1710 C CA . ASP A 1 222 ? 1.811 -29.297 2.533 1 91.19 222 ASP A CA 1
ATOM 1711 C C . ASP A 1 222 ? 2.959 -30.297 2.443 1 91.19 222 ASP A C 1
ATOM 1713 O O . ASP A 1 222 ? 3.445 -30.797 3.465 1 91.19 222 ASP A O 1
ATOM 1717 N N . LYS A 1 223 ? 3.395 -30.641 1.214 1 88.88 223 LYS A N 1
ATOM 1718 C CA . LYS A 1 223 ? 4.52 -31.531 0.974 1 88.88 223 LYS A CA 1
ATOM 1719 C C . LYS A 1 223 ? 5.477 -30.953 -0.063 1 88.88 223 LYS A C 1
ATOM 1721 O O . LYS A 1 223 ? 5.059 -30.203 -0.945 1 88.88 223 LYS A O 1
ATOM 1726 N N . ALA A 1 224 ? 6.699 -31.391 0.055 1 90.38 224 ALA A N 1
ATOM 1727 C CA . ALA A 1 224 ? 7.691 -30.938 -0.915 1 90.38 224 ALA A CA 1
ATOM 1728 C C . ALA A 1 224 ? 7.465 -31.578 -2.277 1 90.38 224 ALA A C 1
ATOM 1730 O O . ALA A 1 224 ? 7.023 -32.719 -2.361 1 90.38 224 ALA A O 1
ATOM 1731 N N . GLY A 1 225 ? 7.707 -30.828 -3.379 1 88.88 225 GLY A N 1
ATOM 1732 C CA . GLY A 1 225 ? 7.586 -31.406 -4.707 1 88.88 225 GLY A CA 1
ATOM 1733 C C . GLY A 1 225 ? 7.695 -30.375 -5.816 1 88.88 225 GLY A C 1
ATOM 1734 O O . GLY A 1 225 ? 7.656 -30.719 -7 1 88.88 225 GLY A O 1
ATOM 1735 N N . LEU A 1 226 ? 7.891 -29.094 -5.41 1 91.38 226 LEU A N 1
ATOM 1736 C CA . LEU A 1 226 ? 7.969 -28.031 -6.41 1 91.38 226 LEU A CA 1
ATOM 1737 C C . LEU A 1 226 ? 9.406 -27.828 -6.879 1 91.38 226 LEU A C 1
ATOM 1739 O O . LEU A 1 226 ? 10.281 -27.5 -6.082 1 91.38 226 LEU A O 1
ATOM 1743 N N . HIS A 1 227 ? 9.602 -28.078 -8.172 1 92 227 HIS A N 1
ATOM 1744 C CA . HIS A 1 227 ? 10.906 -27.844 -8.789 1 92 227 HIS A CA 1
ATOM 1745 C C . HIS A 1 227 ? 10.891 -26.594 -9.672 1 92 227 HIS A C 1
ATOM 1747 O O . HIS A 1 227 ? 9.93 -26.359 -10.414 1 92 227 HIS A O 1
ATOM 1753 N N . ILE A 1 228 ? 11.906 -25.812 -9.531 1 93.75 228 ILE A N 1
ATOM 1754 C CA . ILE A 1 228 ? 12.031 -24.625 -10.367 1 93.75 228 ILE A CA 1
ATOM 1755 C C . ILE A 1 228 ? 13.398 -24.625 -11.055 1 93.75 228 ILE A C 1
ATOM 1757 O O . ILE A 1 228 ? 14.406 -25 -10.453 1 93.75 228 ILE A O 1
ATOM 1761 N N . ARG A 1 229 ? 13.344 -24.219 -12.297 1 90.56 229 ARG A N 1
ATOM 1762 C CA . ARG A 1 229 ? 14.547 -24.203 -13.117 1 90.56 229 ARG A CA 1
ATOM 1763 C C . ARG A 1 229 ? 15.32 -22.906 -12.93 1 90.56 229 ARG A C 1
ATOM 1765 O O . ARG A 1 229 ? 14.742 -21.812 -12.969 1 90.56 229 ARG A O 1
ATOM 1772 N N . ASP A 1 230 ? 16.562 -23.016 -12.688 1 82.19 230 ASP A N 1
ATOM 1773 C CA . ASP A 1 230 ? 17.375 -21.812 -12.523 1 82.19 230 ASP A CA 1
ATOM 1774 C C . ASP A 1 230 ? 17.828 -21.266 -13.875 1 82.19 230 ASP A C 1
ATOM 1776 O O . ASP A 1 230 ? 17.406 -21.766 -14.922 1 82.19 230 ASP A O 1
ATOM 1780 N N . LEU A 1 231 ? 18.625 -20.234 -13.844 1 76.56 231 LEU A N 1
ATOM 1781 C CA . LEU A 1 231 ? 19.078 -19.531 -15.039 1 76.56 231 LEU A CA 1
ATOM 1782 C C . LEU A 1 231 ? 19.984 -20.438 -15.883 1 76.56 231 LEU A C 1
ATOM 1784 O O . LEU A 1 231 ? 20.141 -20.203 -17.078 1 76.56 231 LEU A O 1
ATOM 1788 N N . HIS A 1 232 ? 20.547 -21.453 -15.242 1 80.06 232 HIS A N 1
ATOM 1789 C CA . HIS A 1 232 ? 21.453 -22.344 -15.945 1 80.06 232 HIS A CA 1
ATOM 1790 C C . HIS A 1 232 ? 20.75 -23.609 -16.406 1 80.06 232 HIS A C 1
ATOM 1792 O O . HIS A 1 232 ? 21.391 -24.547 -16.891 1 80.06 232 HIS A O 1
ATOM 1798 N N . GLY A 1 233 ? 19.531 -23.641 -16.172 1 82 233 GLY A N 1
ATOM 1799 C CA . GLY A 1 233 ? 18.734 -24.766 -16.656 1 82 233 GLY A CA 1
ATOM 1800 C C . GLY A 1 233 ? 18.672 -25.906 -15.656 1 82 233 GLY A C 1
ATOM 1801 O O . GLY A 1 233 ? 18.188 -27 -15.984 1 82 233 GLY A O 1
ATOM 1802 N N . ARG A 1 234 ? 19.188 -25.75 -14.539 1 87.69 234 ARG A N 1
ATOM 1803 C CA . ARG A 1 234 ? 19.172 -26.781 -13.5 1 87.69 234 ARG A CA 1
ATOM 1804 C C . ARG A 1 234 ? 17.891 -26.703 -12.68 1 87.69 234 ARG A C 1
ATOM 1806 O O . ARG A 1 234 ? 17.438 -25.625 -12.328 1 87.69 234 ARG A O 1
ATOM 1813 N N . TRP A 1 235 ? 17.328 -27.891 -12.391 1 88.69 235 TRP A N 1
ATOM 1814 C CA . TRP A 1 235 ? 16.109 -27.984 -11.602 1 88.69 235 TRP A CA 1
ATOM 1815 C C . TRP A 1 235 ? 16.422 -28.125 -10.117 1 88.69 235 TRP A C 1
ATOM 1817 O O . TRP A 1 235 ? 17.266 -28.938 -9.727 1 88.69 235 TRP A O 1
ATOM 1827 N N . PHE A 1 236 ? 15.758 -27.328 -9.289 1 88.81 236 PHE A N 1
ATOM 1828 C CA . PHE A 1 236 ? 15.953 -27.344 -7.848 1 88.81 236 PHE A CA 1
ATOM 1829 C C . PHE A 1 236 ? 14.633 -27.562 -7.121 1 88.81 236 PHE A C 1
ATOM 1831 O O . PHE A 1 236 ? 13.602 -27 -7.504 1 88.81 236 PHE A O 1
ATOM 1838 N N . LEU A 1 237 ? 14.711 -28.484 -6.172 1 92.38 237 LEU A N 1
ATOM 1839 C CA . LEU A 1 237 ? 13.578 -28.594 -5.25 1 92.38 237 LEU A CA 1
ATOM 1840 C C . LEU A 1 237 ? 13.555 -27.406 -4.285 1 92.38 237 LEU A C 1
ATOM 1842 O O . LEU A 1 237 ? 14.398 -27.312 -3.393 1 92.38 237 LEU A O 1
ATOM 1846 N N . VAL A 1 238 ? 12.555 -26.562 -4.449 1 93.56 238 VAL A N 1
ATOM 1847 C CA . VAL A 1 238 ? 12.633 -25.25 -3.795 1 93.56 238 VAL A CA 1
ATOM 1848 C C . VAL A 1 238 ? 11.867 -25.297 -2.475 1 93.56 238 VAL A C 1
ATOM 1850 O O . VAL A 1 238 ? 12.047 -24.422 -1.618 1 93.56 238 VAL A O 1
ATOM 1853 N N . ASP A 1 239 ? 11.016 -26.312 -2.254 1 92.44 239 ASP A N 1
ATOM 1854 C CA . ASP A 1 239 ? 10.172 -26.281 -1.064 1 92.44 239 ASP A CA 1
ATOM 1855 C C . ASP A 1 239 ? 10.516 -27.422 -0.119 1 92.44 239 ASP A C 1
ATOM 1857 O O . ASP A 1 239 ? 9.664 -27.906 0.627 1 92.44 239 ASP A O 1
ATOM 1861 N N . SER A 1 240 ? 11.742 -27.969 -0.163 1 88.94 240 SER A N 1
ATOM 1862 C CA . SER A 1 240 ? 12.164 -29.094 0.664 1 88.94 240 SER A CA 1
ATOM 1863 C C . SER A 1 240 ? 12.211 -28.703 2.139 1 88.94 240 SER A C 1
ATOM 1865 O O . SER A 1 240 ? 11.875 -29.516 3.008 1 88.94 240 SER A O 1
ATOM 1867 N N . ASP A 1 241 ? 12.539 -27.516 2.449 1 87.81 241 ASP A N 1
ATOM 1868 C CA . ASP A 1 241 ? 12.727 -27.109 3.838 1 87.81 241 ASP A CA 1
ATOM 1869 C C . ASP A 1 241 ? 11.828 -25.922 4.191 1 87.81 241 ASP A C 1
ATOM 1871 O O . ASP A 1 241 ? 12.195 -25.094 5.016 1 87.81 241 ASP A O 1
ATOM 1875 N N . LEU A 1 242 ? 10.711 -25.922 3.654 1 91.75 242 LEU A N 1
ATOM 1876 C CA . LEU A 1 242 ? 9.805 -24.797 3.898 1 91.75 242 LEU A CA 1
ATOM 1877 C C . LEU A 1 242 ? 9.188 -24.891 5.289 1 91.75 242 LEU A C 1
ATOM 1879 O O . LEU A 1 242 ? 8.633 -25.938 5.656 1 91.75 242 LEU A O 1
ATOM 1883 N N . GLY A 1 243 ? 9.297 -23.859 6.098 1 90.88 243 GLY A N 1
ATOM 1884 C CA . GLY A 1 243 ? 8.656 -23.797 7.398 1 90.88 243 GLY A CA 1
ATOM 1885 C C . GLY A 1 243 ? 7.164 -23.531 7.316 1 90.88 243 GLY A C 1
ATOM 1886 O O . GLY A 1 243 ? 6.641 -23.234 6.238 1 90.88 243 GLY A O 1
ATOM 1887 N N . PRO A 1 244 ? 6.48 -23.625 8.5 1 91.12 244 PRO A N 1
ATOM 1888 C CA . PRO A 1 244 ? 5.027 -23.469 8.531 1 91.12 244 PRO A CA 1
ATOM 1889 C C . PRO A 1 244 ? 4.582 -22.047 8.156 1 91.12 244 PRO A C 1
ATOM 1891 O O . PRO A 1 244 ? 3.449 -21.859 7.711 1 91.12 244 PRO A O 1
ATOM 1894 N N . GLN A 1 245 ? 5.469 -21.125 8.258 1 95.06 245 GLN A N 1
ATOM 1895 C CA . GLN A 1 245 ? 5.105 -19.734 7.977 1 95.06 245 GLN A CA 1
ATOM 1896 C C . GLN A 1 245 ? 5.68 -19.281 6.641 1 95.06 245 GLN A C 1
ATOM 1898 O O . GLN A 1 245 ? 5.754 -18.078 6.375 1 95.06 245 GLN A O 1
ATOM 1903 N N . GLU A 1 246 ? 6.086 -20.234 5.895 1 97.31 246 GLU A N 1
ATOM 1904 C CA . GLU A 1 246 ? 6.84 -19.844 4.707 1 97.31 246 GLU A CA 1
ATOM 1905 C C . GLU A 1 246 ? 6.129 -20.281 3.43 1 97.31 246 GLU A C 1
ATOM 1907 O O . GLU A 1 246 ? 5.375 -21.25 3.436 1 97.31 246 GLU A O 1
ATOM 1912 N N . ALA A 1 247 ? 6.336 -19.562 2.398 1 98.06 247 ALA A N 1
ATOM 1913 C CA . ALA A 1 247 ? 5.832 -19.859 1.062 1 98.06 247 ALA A CA 1
ATOM 1914 C C . ALA A 1 247 ? 6.883 -19.562 -0.003 1 98.06 247 ALA A C 1
ATOM 1916 O O . ALA A 1 247 ? 7.824 -18.797 0.247 1 98.06 247 ALA A O 1
ATOM 1917 N N . ILE A 1 248 ? 6.719 -20.156 -1.138 1 98 248 ILE A N 1
ATOM 1918 C CA . ILE A 1 248 ? 7.602 -19.906 -2.273 1 98 248 ILE A CA 1
ATOM 1919 C C . ILE A 1 248 ? 7.031 -18.781 -3.135 1 98 248 ILE A C 1
ATOM 1921 O O . ILE A 1 248 ? 5.828 -18.734 -3.389 1 98 248 ILE A O 1
ATOM 1925 N N . VAL A 1 249 ? 7.891 -17.891 -3.545 1 98.62 249 VAL A N 1
ATOM 1926 C CA . VAL A 1 249 ? 7.496 -16.859 -4.488 1 98.62 249 VAL A CA 1
ATOM 1927 C C . VAL A 1 249 ? 8.336 -16.953 -5.758 1 98.62 249 VAL A C 1
ATOM 1929 O O . VAL A 1 249 ? 9.531 -17.25 -5.695 1 98.62 249 VAL A O 1
ATOM 1932 N N . TYR A 1 250 ? 7.715 -16.75 -6.895 1 98 250 TYR A N 1
ATOM 1933 C CA . TYR A 1 250 ? 8.469 -16.719 -8.148 1 98 250 TYR A CA 1
ATOM 1934 C C . TYR A 1 250 ? 7.785 -15.82 -9.172 1 98 250 TYR A C 1
ATOM 1936 O O . TYR A 1 250 ? 6.574 -15.602 -9.109 1 98 250 TYR A O 1
ATOM 1944 N N . PRO A 1 251 ? 8.539 -15.219 -10.07 1 97.81 251 PRO A N 1
ATOM 1945 C CA . PRO A 1 251 ? 8.008 -14.312 -11.094 1 97.81 251 PRO A CA 1
ATOM 1946 C C . PRO A 1 251 ? 7.387 -15.062 -12.273 1 97.81 251 PRO A C 1
ATOM 1948 O O . PRO A 1 251 ? 7.812 -16.172 -12.602 1 97.81 251 PRO A O 1
ATOM 1951 N N . GLY A 1 252 ? 6.41 -14.414 -12.891 1 96.56 252 GLY A N 1
ATOM 1952 C CA . GLY A 1 252 ? 5.773 -14.984 -14.062 1 96.56 252 GLY A CA 1
ATOM 1953 C C . GLY A 1 252 ? 6.148 -14.273 -15.352 1 96.56 252 GLY A C 1
ATOM 1954 O O . GLY A 1 252 ? 7.043 -13.422 -15.359 1 96.56 252 GLY A O 1
ATOM 1955 N N . LEU A 1 253 ? 5.461 -14.672 -16.406 1 94.06 253 LEU A N 1
ATOM 1956 C CA . LEU A 1 253 ? 5.75 -14.172 -17.75 1 94.06 253 LEU A CA 1
ATOM 1957 C C . LEU A 1 253 ? 5.316 -12.719 -17.891 1 94.06 253 LEU A C 1
ATOM 1959 O O . LEU A 1 253 ? 5.945 -11.953 -18.625 1 94.06 253 LEU A O 1
ATOM 1963 N N . ALA A 1 254 ? 4.266 -12.383 -17.203 1 95.75 254 ALA A N 1
ATOM 1964 C CA . ALA A 1 254 ? 3.805 -11 -17.312 1 95.75 254 ALA A CA 1
ATOM 1965 C C . ALA A 1 254 ? 4.84 -10.031 -16.734 1 95.75 254 ALA A C 1
ATOM 1967 O O . ALA A 1 254 ? 5.047 -8.945 -17.281 1 95.75 254 ALA A O 1
ATOM 1968 N N . LEU A 1 255 ? 5.426 -10.43 -15.602 1 96.75 255 LEU A N 1
ATOM 1969 C CA . LEU A 1 255 ? 6.457 -9.57 -15.031 1 96.75 255 LEU A CA 1
ATOM 1970 C C . LEU A 1 255 ? 7.668 -9.484 -15.961 1 96.75 255 LEU A C 1
ATOM 1972 O O . LEU A 1 255 ? 8.266 -8.414 -16.109 1 96.75 255 LEU A O 1
ATOM 1976 N N . TYR A 1 256 ? 7.992 -10.586 -16.531 1 94.44 256 TYR A N 1
ATOM 1977 C CA . TYR A 1 256 ? 9.055 -10.617 -17.531 1 94.44 256 TYR A CA 1
ATOM 1978 C C . TYR A 1 256 ? 8.805 -9.602 -18.641 1 94.44 256 TYR A C 1
ATOM 1980 O O . TYR A 1 256 ? 9.68 -8.789 -18.953 1 94.44 256 TYR A O 1
ATOM 1988 N N . GLN A 1 257 ? 7.664 -9.602 -19.125 1 93.38 257 GLN A N 1
ATOM 1989 C CA . GLN A 1 257 ? 7.285 -8.688 -20.203 1 93.38 257 GLN A CA 1
ATOM 1990 C C . GLN A 1 257 ? 7.273 -7.242 -19.719 1 93.38 257 GLN A C 1
ATOM 1992 O O . GLN A 1 257 ? 7.793 -6.352 -20.391 1 93.38 257 GLN A O 1
ATOM 1997 N N . ALA A 1 258 ? 6.742 -7.016 -18.578 1 95.06 258 ALA A N 1
ATOM 1998 C CA . ALA A 1 258 ? 6.57 -5.664 -18.047 1 95.06 258 ALA A CA 1
ATOM 1999 C C . ALA A 1 258 ? 7.918 -5.043 -17.688 1 95.06 258 ALA A C 1
ATOM 2001 O O . ALA A 1 258 ? 8.055 -3.818 -17.672 1 95.06 258 ALA A O 1
ATOM 2002 N N . THR A 1 259 ? 8.898 -5.879 -17.375 1 96.31 259 THR A N 1
ATOM 2003 C CA . THR A 1 259 ? 10.211 -5.379 -16.953 1 96.31 259 THR A CA 1
ATOM 2004 C C . THR A 1 259 ? 11.211 -5.469 -18.109 1 96.31 259 THR A C 1
ATOM 2006 O O . THR A 1 259 ? 12.414 -5.359 -17.906 1 96.31 259 THR A O 1
ATOM 2009 N N . ALA A 1 260 ? 10.711 -5.77 -19.266 1 94.5 260 ALA A N 1
ATOM 2010 C CA . ALA A 1 260 ? 11.547 -5.855 -20.469 1 94.5 260 ALA A CA 1
ATOM 2011 C C . ALA A 1 260 ? 12.633 -6.91 -20.297 1 94.5 260 ALA A C 1
ATOM 2013 O O . ALA A 1 260 ? 13.773 -6.707 -20.719 1 94.5 260 ALA A O 1
ATOM 2014 N N . GLY A 1 261 ? 12.266 -7.895 -19.578 1 92.38 261 GLY A N 1
ATOM 2015 C CA . GLY A 1 261 ? 13.18 -9.016 -19.469 1 92.38 261 GLY A CA 1
ATOM 2016 C C . GLY A 1 261 ? 14.156 -8.891 -18.328 1 92.38 261 GLY A C 1
ATOM 2017 O O . GLY A 1 261 ? 15.008 -9.766 -18.125 1 92.38 261 GLY A O 1
ATOM 2018 N N . TYR A 1 262 ? 14.086 -7.859 -17.547 1 94.5 262 TYR A N 1
ATOM 2019 C CA . TYR A 1 262 ? 15.016 -7.664 -16.438 1 94.5 262 TYR A CA 1
ATOM 2020 C C . TYR A 1 262 ? 14.719 -8.633 -15.297 1 94.5 262 TYR A C 1
ATOM 2022 O O . TYR A 1 262 ? 15.586 -8.891 -14.453 1 94.5 262 TYR A O 1
ATOM 2030 N N . VAL A 1 263 ? 13.523 -9.172 -15.227 1 95.19 263 VAL A N 1
ATOM 2031 C CA . VAL A 1 263 ? 13.164 -10.227 -14.289 1 95.19 263 VAL A CA 1
ATOM 2032 C C . VAL A 1 263 ? 12.789 -11.492 -15.062 1 95.19 263 VAL A C 1
ATOM 2034 O O . VAL A 1 263 ? 11.805 -11.508 -15.805 1 95.19 263 VAL A O 1
ATOM 2037 N N . ASN A 1 264 ? 13.539 -12.547 -14.836 1 92.62 264 ASN A N 1
ATOM 2038 C CA . ASN A 1 264 ? 13.281 -13.797 -15.539 1 92.62 264 ASN A CA 1
ATOM 2039 C C . ASN A 1 264 ? 12.094 -14.547 -14.945 1 92.62 264 ASN A C 1
ATOM 2041 O O . ASN A 1 264 ? 11.938 -14.594 -13.719 1 92.62 264 ASN A O 1
ATOM 2045 N N . PRO A 1 265 ? 11.32 -15.086 -15.844 1 94 265 PRO A N 1
ATOM 2046 C CA . PRO A 1 265 ? 10.219 -15.891 -15.328 1 94 265 PRO A CA 1
ATOM 2047 C C . PRO A 1 265 ? 10.68 -17.25 -14.797 1 94 265 PRO A C 1
ATOM 2049 O O . PRO A 1 265 ? 11.734 -17.75 -15.195 1 94 265 PRO A O 1
ATOM 2052 N N . ALA A 1 266 ? 9.906 -17.797 -13.93 1 94.94 266 ALA A N 1
ATOM 2053 C CA . ALA A 1 266 ? 10.195 -19.125 -13.422 1 94.94 266 ALA A CA 1
ATOM 2054 C C . ALA A 1 266 ? 9.539 -20.203 -14.281 1 94.94 266 ALA A C 1
ATOM 2056 O O . ALA A 1 266 ? 8.391 -20.047 -14.719 1 94.94 266 ALA A O 1
ATOM 2057 N N . PHE A 1 267 ? 10.289 -21.188 -14.539 1 91.69 267 PHE A N 1
ATOM 2058 C CA . PHE A 1 267 ? 9.758 -22.453 -15.062 1 91.69 267 PHE A CA 1
ATOM 2059 C C . PHE A 1 267 ? 9.727 -23.516 -13.977 1 91.69 267 PHE A C 1
ATOM 2061 O O . PHE A 1 267 ? 10.688 -23.672 -13.227 1 91.69 267 PHE A O 1
ATOM 2068 N N . TYR A 1 268 ? 8.555 -24.109 -13.852 1 91.19 268 TYR A N 1
ATOM 2069 C CA . TYR A 1 268 ? 8.445 -25.016 -12.703 1 91.19 268 TYR A CA 1
ATOM 2070 C C . TYR A 1 268 ? 7.781 -26.328 -13.102 1 91.19 268 TYR A C 1
ATOM 2072 O O . TYR A 1 268 ? 7.176 -26.422 -14.172 1 91.19 268 TYR A O 1
ATOM 2080 N N . ARG A 1 269 ? 8.031 -27.359 -12.312 1 86.31 269 ARG A N 1
ATOM 2081 C CA . ARG A 1 269 ? 7.371 -28.656 -12.383 1 86.31 269 ARG A CA 1
ATOM 2082 C C . ARG A 1 269 ? 7.094 -29.219 -10.992 1 86.31 269 ARG A C 1
ATOM 2084 O O . ARG A 1 269 ? 7.773 -28.859 -10.031 1 86.31 269 ARG A O 1
ATOM 2091 N N . THR A 1 270 ? 6.023 -29.906 -10.883 1 83.88 270 THR A N 1
ATOM 2092 C CA . THR A 1 270 ? 5.648 -30.484 -9.602 1 83.88 270 THR A CA 1
ATOM 2093 C C . THR A 1 270 ? 5.836 -32 -9.617 1 83.88 270 THR A C 1
ATOM 2095 O O . THR A 1 270 ? 5.363 -32.688 -10.531 1 83.88 270 THR A O 1
ATOM 2098 N N . GLU A 1 271 ? 6.555 -32.438 -8.664 1 80.56 271 GLU A N 1
ATOM 2099 C CA . GLU A 1 271 ? 6.742 -33.844 -8.461 1 80.56 271 GLU A CA 1
ATOM 2100 C C . GLU A 1 271 ? 5.613 -34.438 -7.625 1 80.56 271 GLU A C 1
ATOM 2102 O O . GLU A 1 271 ? 5.262 -33.906 -6.574 1 80.56 271 GLU A O 1
ATOM 2107 N N . ILE A 1 272 ? 4.938 -35.438 -8.227 1 70.31 272 ILE A N 1
ATOM 2108 C CA . ILE A 1 272 ? 3.871 -36.125 -7.504 1 70.31 272 ILE A CA 1
ATOM 2109 C C . ILE A 1 272 ? 4.375 -37.469 -6.992 1 70.31 272 ILE A C 1
ATOM 2111 O O . ILE A 1 272 ? 4.855 -38.281 -7.773 1 70.31 272 ILE A O 1
ATOM 2115 N N . ASN A 1 273 ? 4.727 -37.5 -5.723 1 61.91 273 ASN A N 1
ATOM 2116 C CA . ASN A 1 273 ? 5.129 -38.781 -5.16 1 61.91 273 ASN A CA 1
ATOM 2117 C C . ASN A 1 273 ? 3.922 -39.688 -4.898 1 61.91 273 ASN A C 1
ATOM 2119 O O . ASN A 1 273 ? 3.047 -39.344 -4.098 1 61.91 273 ASN A O 1
ATOM 2123 N N . THR A 1 274 ? 3.52 -40.469 -5.844 1 53.25 274 THR A N 1
ATOM 2124 C CA . THR A 1 274 ? 2.395 -41.406 -5.711 1 53.25 274 THR A CA 1
ATOM 2125 C C . THR A 1 274 ? 2.695 -42.469 -4.668 1 53.25 274 THR A C 1
ATOM 2127 O O . THR A 1 274 ? 2.02 -43.5 -4.613 1 53.25 274 THR A O 1
ATOM 2130 N N . MET A 1 275 ? 3.635 -42.281 -3.869 1 49.31 275 MET A N 1
ATOM 2131 C CA . MET A 1 275 ? 3.844 -43.438 -2.998 1 49.31 275 MET A CA 1
ATOM 2132 C C . MET A 1 275 ? 2.555 -43.812 -2.281 1 49.31 275 MET A C 1
ATOM 2134 O O . MET A 1 275 ? 1.701 -42.969 -2.033 1 49.31 275 MET A O 1
ATOM 2138 N N . GLN A 1 276 ? 2.275 -45.125 -2.104 1 48.25 276 GLN A N 1
ATOM 2139 C CA . GLN A 1 276 ? 1.234 -45.938 -1.49 1 48.25 276 GLN A CA 1
ATOM 2140 C C . GLN A 1 276 ? 0.628 -45.25 -0.277 1 48.25 276 GLN A C 1
ATOM 2142 O O . GLN A 1 276 ? -0.564 -45.406 -0 1 48.25 276 GLN A O 1
ATOM 2147 N N . GLY A 1 277 ? 1.27 -44.312 0.339 1 49.66 277 GLY A N 1
ATOM 2148 C CA . GLY A 1 277 ? 0.783 -43.906 1.646 1 49.66 277 GLY A CA 1
ATOM 2149 C C . GLY A 1 277 ? 0.124 -42.531 1.639 1 49.66 277 GLY A C 1
ATOM 2150 O O . GLY A 1 277 ? -0.274 -42.031 2.688 1 49.66 277 GLY A O 1
ATOM 2151 N N . ASN A 1 278 ? 0.019 -41.875 0.491 1 57.97 278 ASN A N 1
ATOM 2152 C CA . ASN A 1 278 ? -0.549 -40.562 0.609 1 57.97 278 ASN A CA 1
ATOM 2153 C C . ASN A 1 278 ? -2.047 -40.562 0.316 1 57.97 278 ASN A C 1
ATOM 2155 O O . ASN A 1 278 ? -2.463 -40.281 -0.81 1 57.97 278 ASN A O 1
ATOM 2159 N N . MET A 1 279 ? -2.855 -41.094 1.229 1 62.12 279 MET A N 1
ATOM 2160 C CA . MET A 1 279 ? -4.305 -41.219 1.133 1 62.12 279 MET A CA 1
ATOM 2161 C C . MET A 1 279 ? -4.965 -39.875 0.836 1 62.12 279 MET A C 1
ATOM 2163 O O . MET A 1 279 ? -6.051 -39.844 0.256 1 62.12 279 MET A O 1
ATOM 2167 N N . HIS A 1 280 ? -4.223 -38.844 1.067 1 72.94 280 HIS A N 1
ATOM 2168 C CA . HIS A 1 280 ? -4.934 -37.594 0.981 1 72.94 280 HIS A CA 1
ATOM 2169 C C . HIS A 1 280 ? -4.363 -36.719 -0.127 1 72.94 280 HIS A C 1
ATOM 2171 O O . HIS A 1 280 ? -4.844 -35.594 -0.356 1 72.94 280 HIS A O 1
ATOM 2177 N N . GLY A 1 281 ? -3.383 -37.219 -0.9 1 79.69 281 GLY A N 1
ATOM 2178 C CA . GLY A 1 281 ? -2.789 -36.438 -1.957 1 79.69 281 GLY A CA 1
ATOM 2179 C C . GLY A 1 281 ? -1.947 -35.281 -1.434 1 79.69 281 GLY A C 1
ATOM 2180 O O . GLY A 1 281 ? -1.653 -35.219 -0.238 1 79.69 281 GLY A O 1
ATOM 2181 N N . GLN A 1 282 ? -1.43 -34.469 -2.297 1 87.12 282 GLN A N 1
ATOM 2182 C CA . GLN A 1 282 ? -0.655 -33.281 -1.989 1 87.12 282 GLN A CA 1
ATOM 2183 C C . GLN A 1 282 ? -1.456 -32 -2.287 1 87.12 282 GLN A C 1
ATOM 2185 O O . GLN A 1 282 ? -1.895 -31.797 -3.42 1 87.12 282 GLN A O 1
ATOM 2190 N N . CYS A 1 283 ? -1.645 -31.203 -1.233 1 92.25 283 CYS A N 1
ATOM 2191 C CA . CYS A 1 283 ? -2.441 -30 -1.414 1 92.25 283 CYS A CA 1
ATOM 2192 C C . CYS A 1 283 ? -1.556 -28.766 -1.431 1 92.25 283 CYS A C 1
ATOM 2194 O O . CYS A 1 283 ? -0.492 -28.75 -0.809 1 92.25 283 CYS A O 1
ATOM 2196 N N . SER A 1 284 ? -1.987 -27.797 -2.123 1 95.25 284 SER A N 1
ATOM 2197 C CA . SER A 1 284 ? -1.244 -26.531 -2.191 1 95.25 284 SER A CA 1
ATOM 2198 C C . SER A 1 284 ? -2.184 -25.344 -2.342 1 95.25 284 SER A C 1
ATOM 2200 O O . SER A 1 284 ? -3.316 -25.5 -2.803 1 95.25 284 SER A O 1
ATOM 2202 N N . LEU A 1 285 ? -1.784 -24.25 -1.833 1 97.5 285 LEU A N 1
ATOM 2203 C CA . LEU A 1 285 ? -2.365 -22.938 -2.082 1 97.5 285 LEU A CA 1
ATOM 2204 C C . LEU A 1 285 ? -1.496 -22.125 -3.045 1 97.5 285 LEU A C 1
ATOM 2206 O O . LEU A 1 285 ? -0.301 -21.953 -2.803 1 97.5 285 LEU A O 1
ATOM 2210 N N . ALA A 1 286 ? -2.086 -21.688 -4.133 1 97.56 286 ALA A N 1
ATOM 2211 C CA . ALA A 1 286 ? -1.338 -20.922 -5.117 1 97.56 286 ALA A CA 1
ATOM 2212 C C . ALA A 1 286 ? -2.061 -19.609 -5.453 1 97.56 286 ALA A C 1
ATOM 2214 O O . ALA A 1 286 ? -3.18 -19.625 -5.969 1 97.56 286 ALA A O 1
ATOM 2215 N N . PHE A 1 287 ? -1.463 -18.547 -5.109 1 98.5 287 PHE A N 1
ATOM 2216 C CA . PHE A 1 287 ? -1.979 -17.234 -5.492 1 98.5 287 PHE A CA 1
ATOM 2217 C C . PHE A 1 287 ? -1.212 -16.688 -6.684 1 98.5 287 PHE A C 1
ATOM 2219 O O . PHE A 1 287 ? 0.02 -16.656 -6.676 1 98.5 287 PHE A O 1
ATOM 2226 N N . LYS A 1 288 ? -1.943 -16.234 -7.648 1 98 288 LYS A N 1
ATOM 2227 C CA . LYS A 1 288 ? -1.344 -15.633 -8.836 1 98 288 LYS A CA 1
ATOM 2228 C C . LYS A 1 288 ? -1.801 -14.188 -9.016 1 98 288 LYS A C 1
ATOM 2230 O O . LYS A 1 288 ? -2.98 -13.93 -9.258 1 98 288 LYS A O 1
ATOM 2235 N N . LEU A 1 289 ? -0.884 -13.273 -8.828 1 98.44 289 LEU A N 1
ATOM 2236 C CA . LEU A 1 289 ? -1.151 -11.875 -9.141 1 98.44 289 LEU A CA 1
ATOM 2237 C C . LEU A 1 289 ? -1.139 -11.641 -10.648 1 98.44 289 LEU A C 1
ATOM 2239 O O . LEU A 1 289 ? -0.079 -11.68 -11.273 1 98.44 289 LEU A O 1
ATOM 2243 N N . MET A 1 290 ? -2.303 -11.32 -11.195 1 97.31 290 MET A N 1
ATOM 2244 C CA . MET A 1 290 ? -2.465 -11.227 -12.641 1 97.31 290 MET A CA 1
ATOM 2245 C C . MET A 1 290 ? -2.637 -9.781 -13.078 1 97.31 290 MET A C 1
ATOM 2247 O O . MET A 1 290 ? -3.17 -8.961 -12.328 1 97.31 290 MET A O 1
ATOM 2251 N N . PRO A 1 291 ? -2.102 -9.477 -14.273 1 96.38 291 PRO A N 1
ATOM 2252 C CA . PRO A 1 291 ? -2.512 -8.188 -14.836 1 96.38 291 PRO A CA 1
ATOM 2253 C C . PRO A 1 291 ? -4 -8.141 -15.172 1 96.38 291 PRO A C 1
ATOM 2255 O O . PRO A 1 291 ? -4.59 -9.156 -15.531 1 96.38 291 PRO A O 1
ATOM 2258 N N . LYS A 1 292 ? -4.539 -6.988 -14.953 1 93.69 292 LYS A N 1
ATOM 2259 C CA . LYS A 1 292 ? -5.973 -6.852 -15.195 1 93.69 292 LYS A CA 1
ATOM 2260 C C . LYS A 1 292 ? -6.297 -7 -16.672 1 93.69 292 LYS A C 1
ATOM 2262 O O . LYS A 1 292 ? -5.496 -6.625 -17.531 1 93.69 292 LYS A O 1
ATOM 2267 N N . SER A 1 293 ? -7.547 -7.438 -16.859 1 86.19 293 SER A N 1
ATOM 2268 C CA . SER A 1 293 ? -8.008 -7.621 -18.234 1 86.19 293 SER A CA 1
ATOM 2269 C C . SER A 1 293 ? -8.125 -6.285 -18.953 1 86.19 293 SER A C 1
ATOM 2271 O O . SER A 1 293 ? -8.273 -5.238 -18.312 1 86.19 293 SER A O 1
ATOM 2273 N N . MET A 1 294 ? -7.918 -6.164 -20.156 1 84 294 MET A N 1
ATOM 2274 C CA . MET A 1 294 ? -8.117 -5.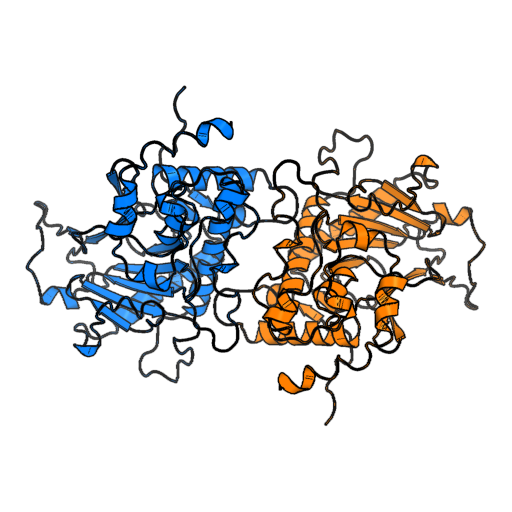008 -21.031 1 84 294 MET A CA 1
ATOM 2275 C C . MET A 1 294 ? -7 -3.988 -20.844 1 84 294 MET A C 1
ATOM 2277 O O . MET A 1 294 ? -7.098 -2.857 -21.328 1 84 294 MET A O 1
ATOM 2281 N N . SER A 1 295 ? -6.066 -4.332 -19.984 1 91.88 295 SER A N 1
ATOM 2282 C CA . SER A 1 295 ? -4.883 -3.484 -19.891 1 91.88 295 SER A CA 1
ATOM 2283 C C . SER A 1 295 ? -3.814 -3.91 -20.891 1 91.88 295 SER A C 1
ATOM 2285 O O . SER A 1 295 ? -4.035 -4.824 -21.688 1 91.88 295 SER A O 1
ATOM 2287 N N . SER A 1 296 ? -2.748 -3.127 -20.859 1 93.75 296 SER A N 1
ATOM 2288 C CA . SER A 1 296 ? -1.649 -3.416 -21.781 1 93.75 296 SER A CA 1
ATOM 2289 C C . SER A 1 296 ? -0.32 -3.5 -21.031 1 93.75 296 SER A C 1
ATOM 2291 O O . SER A 1 296 ? -0.058 -2.709 -20.125 1 93.75 296 SER A O 1
ATOM 2293 N N . LEU A 1 297 ? 0.398 -4.516 -21.406 1 93.56 297 LEU A N 1
ATOM 2294 C CA . LEU A 1 297 ? 1.754 -4.652 -20.875 1 93.56 297 LEU A CA 1
ATOM 2295 C C . LEU A 1 297 ? 2.744 -3.852 -21.719 1 93.56 297 LEU A C 1
ATOM 2297 O O . LEU A 1 297 ? 2.789 -4.004 -22.938 1 93.56 297 LEU A O 1
ATOM 2301 N N . ASN A 1 298 ? 3.359 -2.965 -21.078 1 91.12 298 ASN A N 1
ATOM 2302 C CA . ASN A 1 298 ? 4.41 -2.203 -21.734 1 91.12 298 ASN A CA 1
ATOM 2303 C C . ASN A 1 298 ? 5.578 -1.924 -20.797 1 91.12 298 ASN A C 1
ATOM 2305 O O . ASN A 1 298 ? 5.508 -2.229 -19.609 1 91.12 298 ASN A O 1
ATOM 2309 N N . CYS A 1 299 ? 6.641 -1.396 -21.375 1 91.81 299 CYS A N 1
ATOM 2310 C CA . CYS A 1 299 ? 7.867 -1.201 -20.609 1 91.81 299 CYS A CA 1
ATOM 2311 C C . CYS A 1 299 ? 8.133 0.281 -20.375 1 91.81 299 CYS A C 1
ATOM 2313 O O . CYS A 1 299 ? 9.289 0.705 -20.312 1 91.81 299 CYS A O 1
ATOM 2315 N N . SER A 1 300 ? 7.027 1.026 -20.281 1 91.56 300 SER A N 1
ATOM 2316 C CA . SER A 1 300 ? 7.152 2.473 -20.125 1 91.56 300 SER A CA 1
ATOM 2317 C C . SER A 1 300 ? 7.863 2.83 -18.812 1 91.56 300 SER A C 1
ATOM 2319 O O . SER A 1 300 ? 8.672 3.758 -18.781 1 91.56 300 SER A O 1
ATOM 2321 N N . GLU A 1 301 ? 7.555 2.059 -17.828 1 92.44 301 GLU A N 1
ATOM 2322 C CA . GLU A 1 301 ? 8.164 2.336 -16.531 1 92.44 301 GLU A CA 1
ATOM 2323 C C . GLU A 1 301 ? 9.664 2.064 -16.562 1 92.44 301 GLU A C 1
ATOM 2325 O O . GLU A 1 301 ? 10.445 2.787 -15.938 1 92.44 301 GLU A O 1
ATOM 2330 N N . MET A 1 302 ? 10.062 1.036 -17.297 1 95.19 302 MET A N 1
ATOM 2331 C CA . MET A 1 302 ? 11.484 0.715 -17.438 1 95.19 302 MET A CA 1
ATOM 2332 C C . MET A 1 302 ? 12.219 1.819 -18.188 1 95.19 302 MET A C 1
ATOM 2334 O O . MET A 1 302 ? 13.305 2.24 -17.781 1 95.19 302 MET A O 1
ATOM 2338 N N . ARG A 1 303 ? 11.57 2.307 -19.203 1 94.62 303 ARG A N 1
ATOM 2339 C CA . ARG A 1 303 ? 12.148 3.393 -19.984 1 94.62 303 ARG A CA 1
ATOM 2340 C C . ARG A 1 303 ? 12.258 4.668 -19.156 1 94.62 303 ARG A C 1
ATOM 2342 O O . ARG A 1 303 ? 13.289 5.344 -19.188 1 94.62 303 ARG A O 1
ATOM 2349 N N . ALA A 1 304 ? 11.211 4.91 -18.484 1 92.06 304 ALA A N 1
ATOM 2350 C CA . ALA A 1 304 ? 11.18 6.113 -17.656 1 92.06 304 ALA A CA 1
ATOM 2351 C C . ALA A 1 304 ? 12.297 6.09 -16.609 1 92.06 304 ALA A C 1
ATOM 2353 O O . ALA A 1 304 ? 12.828 7.137 -16.234 1 92.06 304 ALA A O 1
ATOM 2354 N N . ALA A 1 305 ? 12.672 4.922 -16.172 1 93.56 305 ALA A N 1
ATOM 2355 C CA . ALA A 1 305 ? 13.695 4.777 -15.141 1 93.56 305 ALA A CA 1
ATOM 2356 C C . ALA A 1 305 ? 15.094 4.754 -15.766 1 93.56 305 ALA A C 1
ATOM 2358 O O . ALA A 1 305 ? 16.094 4.66 -15.047 1 93.56 305 ALA A O 1
ATOM 2359 N N . GLY A 1 306 ? 15.172 4.73 -17.078 1 93.88 306 GLY A N 1
ATOM 2360 C CA . GLY A 1 306 ? 16.453 4.816 -17.766 1 93.88 306 GLY A CA 1
ATOM 2361 C C . GLY A 1 306 ? 17 3.465 -18.188 1 93.88 306 GLY A C 1
ATOM 2362 O O . GLY A 1 306 ? 18.141 3.355 -18.594 1 93.88 306 GLY A O 1
ATOM 2363 N N . HIS A 1 307 ? 16.203 2.428 -18.078 1 94.62 307 HIS A N 1
ATOM 2364 C CA . HIS A 1 307 ? 16.641 1.099 -18.484 1 94.62 307 HIS A CA 1
ATOM 2365 C C . HIS A 1 307 ? 16.562 0.926 -20 1 94.62 307 HIS A C 1
ATOM 2367 O O . HIS A 1 307 ? 15.695 1.498 -20.641 1 94.62 307 HIS A O 1
ATOM 2373 N N . GLY A 1 308 ? 17.469 0.089 -20.484 1 93.5 308 GLY A N 1
ATOM 2374 C CA . GLY A 1 308 ? 17.391 -0.289 -21.891 1 93.5 308 GLY A CA 1
ATOM 2375 C C . GLY A 1 308 ? 16.25 -1.249 -22.188 1 93.5 308 GLY A C 1
ATOM 2376 O O . GLY A 1 308 ? 15.969 -2.154 -21.391 1 93.5 308 GLY A O 1
ATOM 2377 N N . VAL A 1 309 ? 15.594 -0.907 -23.281 1 92.94 309 VAL A N 1
ATOM 2378 C CA . VAL A 1 309 ? 14.492 -1.773 -23.703 1 92.94 309 VAL A CA 1
ATOM 2379 C C . VAL A 1 309 ? 14.75 -2.307 -25.109 1 92.94 309 VAL A C 1
ATOM 2381 O O . VAL A 1 309 ? 14.859 -1.533 -26.062 1 92.94 309 VAL A O 1
ATOM 2384 N N . GLU A 1 310 ? 14.836 -3.607 -25.219 1 90.75 310 GLU A N 1
ATOM 2385 C CA . GLU A 1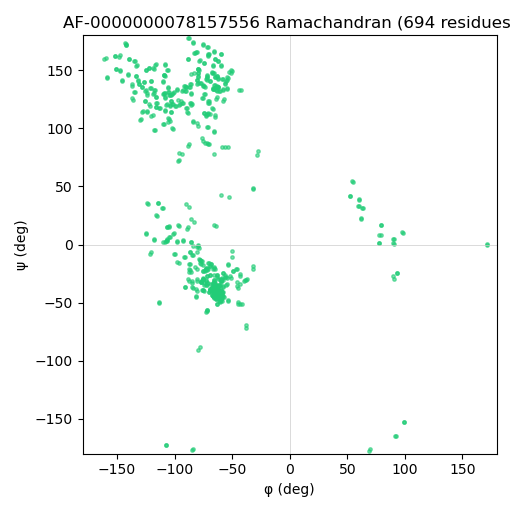 310 ? 15.086 -4.246 -26.516 1 90.75 310 GLU A CA 1
ATOM 2386 C C . GLU A 1 310 ? 13.875 -4.117 -27.438 1 90.75 310 GLU A C 1
ATOM 2388 O O . GLU A 1 310 ? 12.758 -3.885 -26.969 1 90.75 310 GLU A O 1
ATOM 2393 N N . ALA A 1 311 ? 14.117 -4.363 -28.688 1 87.75 311 ALA A N 1
ATOM 2394 C CA . ALA A 1 311 ? 13.117 -4.152 -29.734 1 87.75 311 ALA A CA 1
ATOM 2395 C C . ALA A 1 311 ? 11.883 -5.027 -29.5 1 87.75 311 ALA A C 1
ATOM 2397 O O . ALA A 1 311 ? 10.758 -4.598 -29.75 1 87.75 311 ALA A O 1
ATOM 2398 N N . GLN A 1 312 ? 12.094 -6.191 -28.984 1 86.06 312 GLN A N 1
ATOM 2399 C CA . GLN A 1 312 ? 11 -7.141 -28.812 1 86.06 312 GLN A CA 1
ATOM 2400 C C . GLN A 1 312 ? 10.016 -6.664 -27.75 1 86.06 312 GLN A C 1
ATOM 2402 O O . GLN A 1 312 ? 8.875 -7.129 -27.703 1 86.06 312 GLN A O 1
ATOM 2407 N N . PHE A 1 313 ? 10.469 -5.68 -26.922 1 89.31 313 PHE A N 1
ATOM 2408 C CA . PHE A 1 313 ? 9.633 -5.211 -25.812 1 89.31 313 PHE A CA 1
ATOM 2409 C C . PHE A 1 313 ? 9.078 -3.818 -26.109 1 89.31 313 PHE A C 1
ATOM 2411 O O . PHE A 1 313 ? 8.398 -3.225 -25.266 1 89.31 313 PHE A O 1
ATOM 2418 N N . LEU A 1 314 ? 9.289 -3.213 -27.219 1 85.5 314 LEU A N 1
ATOM 2419 C CA . LEU A 1 314 ? 8.969 -1.82 -27.516 1 85.5 314 LEU A CA 1
ATOM 2420 C C . LEU A 1 314 ? 7.473 -1.634 -27.719 1 85.5 314 LEU A C 1
ATOM 2422 O O . LEU A 1 314 ? 6.91 -0.608 -27.328 1 85.5 314 LEU A O 1
ATOM 2426 N N . LEU A 1 315 ? 6.871 -2.68 -28.266 1 89 315 LEU A N 1
ATOM 2427 C CA . LEU A 1 315 ? 5.449 -2.547 -28.562 1 89 315 LEU A CA 1
ATOM 2428 C C . LEU A 1 315 ? 4.609 -3.074 -27.406 1 89 315 LEU A C 1
ATOM 2430 O O . LEU A 1 315 ? 4.863 -4.168 -26.891 1 89 315 LEU A O 1
ATOM 2434 N N . PRO A 1 316 ? 3.67 -2.25 -27.062 1 92.81 316 PRO A N 1
ATOM 2435 C CA . PRO A 1 316 ? 2.762 -2.746 -26.016 1 92.81 316 PRO A CA 1
ATOM 2436 C C . PRO A 1 316 ? 1.978 -3.98 -26.469 1 92.81 316 PRO A C 1
ATOM 2438 O O . PRO A 1 316 ? 1.642 -4.113 -27.641 1 92.81 316 PRO A O 1
ATOM 2441 N N . VAL A 1 317 ? 1.719 -4.906 -25.5 1 92.19 317 VAL A N 1
ATOM 2442 C CA . VAL A 1 317 ? 0.936 -6.113 -25.75 1 92.19 317 VAL A CA 1
ATOM 2443 C C . VAL A 1 317 ? -0.338 -6.082 -24.906 1 92.19 317 VAL A C 1
ATOM 2445 O O . VAL A 1 317 ? -0.28 -5.895 -23.688 1 92.19 317 VAL A O 1
ATOM 2448 N N . LEU A 1 318 ? -1.437 -6.27 -25.594 1 92.56 318 LEU A N 1
ATOM 2449 C CA . LEU A 1 318 ? -2.684 -6.379 -24.844 1 92.56 318 LEU A CA 1
ATOM 2450 C C . LEU A 1 318 ? -2.686 -7.629 -23.969 1 92.56 318 LEU A C 1
ATOM 2452 O O . LEU A 1 318 ? -2.254 -8.695 -24.406 1 92.56 318 LEU A O 1
ATOM 2456 N N . VAL A 1 319 ? -3.15 -7.445 -22.766 1 92.69 319 VAL A N 1
ATOM 2457 C CA . VAL A 1 319 ? -3.125 -8.547 -21.812 1 92.69 319 VAL A CA 1
ATOM 2458 C C . VAL A 1 319 ? -3.906 -9.734 -22.375 1 92.69 319 VAL A C 1
ATOM 2460 O O . VAL A 1 319 ? -3.461 -10.883 -22.297 1 92.69 319 VAL A O 1
ATOM 2463 N N . ASP A 1 320 ? -5 -9.523 -23 1 88.56 320 ASP A N 1
ATOM 2464 C CA . ASP A 1 320 ? -5.809 -10.602 -23.547 1 88.56 320 ASP A CA 1
ATOM 2465 C C . ASP A 1 320 ? -5.051 -11.359 -24.625 1 88.56 320 ASP A C 1
ATOM 2467 O O . ASP A 1 320 ? -5.16 -12.586 -24.734 1 88.56 320 ASP A O 1
ATOM 2471 N N . ASP A 1 321 ? -4.332 -10.633 -25.438 1 87.94 321 ASP A N 1
ATOM 2472 C CA . ASP A 1 321 ? -3.492 -11.266 -26.453 1 87.94 321 ASP A CA 1
ATOM 2473 C C . ASP A 1 321 ? -2.346 -12.039 -25.812 1 87.94 321 ASP A C 1
ATOM 2475 O O . ASP A 1 321 ? -2.016 -13.148 -26.25 1 87.94 321 ASP A O 1
ATOM 2479 N N . PHE A 1 322 ? -1.827 -11.469 -24.844 1 90.62 322 PHE A N 1
ATOM 2480 C CA . PHE A 1 322 ? -0.733 -12.078 -24.094 1 90.62 322 PHE A CA 1
ATOM 2481 C C . PHE A 1 322 ? -1.162 -13.414 -23.5 1 90.62 322 PHE A C 1
ATOM 2483 O O . PHE A 1 322 ? -0.403 -14.383 -23.516 1 90.62 322 PHE A O 1
ATOM 2490 N N . MET A 1 323 ? -2.322 -13.453 -23.047 1 88.44 323 MET A N 1
ATOM 2491 C CA . MET A 1 323 ? -2.836 -14.648 -22.375 1 88.44 323 MET A CA 1
ATOM 2492 C C . MET A 1 323 ? -3.074 -15.773 -23.375 1 88.44 323 MET A C 1
ATOM 2494 O O . MET A 1 323 ? -3.094 -16.953 -23 1 88.44 323 MET A O 1
ATOM 2498 N N . GLN A 1 324 ? -3.213 -15.422 -24.578 1 83.69 324 GLN A N 1
ATOM 2499 C CA . GLN A 1 324 ? -3.488 -16.422 -25.609 1 83.69 324 GLN A CA 1
ATOM 2500 C C . GLN A 1 324 ? -2.197 -17.016 -26.156 1 83.69 324 GLN A C 1
ATOM 2502 O O . GLN A 1 324 ? -2.217 -18.078 -26.797 1 83.69 324 GLN A O 1
ATOM 2507 N N . LYS A 1 325 ? -1.167 -16.375 -25.906 1 79.75 325 LYS A N 1
ATOM 2508 C CA . LYS A 1 325 ? 0.115 -16.859 -26.406 1 79.75 325 LYS A CA 1
ATOM 2509 C C . LYS A 1 325 ? 0.659 -17.984 -25.531 1 79.75 325 LYS A C 1
ATOM 2511 O O . LYS A 1 325 ? 0.459 -17.984 -24.312 1 79.75 325 LYS A O 1
ATOM 2516 N N . SER A 1 326 ? 1.305 -18.906 -26.203 1 69.81 326 SER A N 1
ATOM 2517 C CA . SER A 1 326 ? 1.933 -19.984 -25.453 1 69.81 326 SER A CA 1
ATOM 2518 C C . SER A 1 326 ? 3.164 -19.5 -24.703 1 69.81 326 SER A C 1
ATOM 2520 O O . SER A 1 326 ? 3.895 -18.625 -25.188 1 69.81 326 SER A O 1
ATOM 2522 N N . PRO A 1 327 ? 3.309 -20.016 -23.547 1 64.56 327 PRO A N 1
ATOM 2523 C CA . PRO A 1 327 ? 4.473 -19.625 -22.75 1 64.56 327 PRO A CA 1
ATOM 2524 C C . PRO A 1 327 ? 5.793 -19.828 -23.484 1 64.56 327 PRO A C 1
ATOM 2526 O O . PRO A 1 327 ? 6.719 -19.031 -23.344 1 64.56 327 PRO A O 1
ATOM 2529 N N . GLN A 1 328 ? 5.824 -20.797 -24.234 1 57.69 328 GLN A N 1
ATOM 2530 C CA . GLN A 1 328 ? 7.043 -21.078 -24.984 1 57.69 328 GLN A CA 1
ATOM 2531 C C . GLN A 1 328 ? 7.34 -19.969 -25.984 1 57.69 328 GLN A C 1
ATOM 2533 O O . GLN A 1 328 ? 8.5 -19.609 -26.188 1 57.69 328 GLN A O 1
ATOM 2538 N N . LEU A 1 329 ? 6.312 -19.469 -26.438 1 51.59 329 LEU A N 1
ATOM 2539 C CA . LEU A 1 329 ? 6.453 -18.406 -27.422 1 51.59 329 LEU A CA 1
ATOM 2540 C C . LEU A 1 329 ? 6.879 -17.094 -26.75 1 51.59 329 LEU A C 1
ATOM 2542 O O . LEU A 1 329 ? 7.656 -16.328 -27.328 1 51.59 329 LEU A O 1
ATOM 2546 N N . ILE A 1 330 ? 6.449 -17.031 -25.578 1 55.78 330 ILE A N 1
ATOM 2547 C CA . ILE A 1 330 ? 6.793 -15.812 -24.859 1 55.78 330 ILE A CA 1
ATOM 2548 C C . ILE A 1 330 ? 8.25 -15.859 -24.422 1 55.78 330 ILE A C 1
ATOM 2550 O O . ILE A 1 330 ? 8.984 -14.875 -24.547 1 55.78 330 ILE A O 1
ATOM 2554 N N . SER A 1 331 ? 8.734 -17.078 -23.969 1 54.66 331 SER A N 1
ATOM 2555 C CA . SER A 1 331 ? 10.078 -17.266 -23.438 1 54.66 331 SER A CA 1
ATOM 2556 C C . SER A 1 331 ? 11.102 -17.422 -24.562 1 54.66 331 SER A C 1
ATOM 2558 O O . SER A 1 331 ? 12.273 -17.109 -24.375 1 54.66 331 SER A O 1
ATOM 2560 N N . SER A 1 332 ? 10.742 -18.219 -25.547 1 51.72 332 SER A N 1
ATOM 2561 C CA . SER A 1 332 ? 11.664 -18.438 -26.656 1 51.72 332 SER A CA 1
ATOM 2562 C C . SER A 1 332 ? 12.195 -17.125 -27.203 1 51.72 332 SER A C 1
ATOM 2564 O O . SER A 1 332 ? 13.297 -17.078 -27.766 1 51.72 332 SER A O 1
ATOM 2566 N N . LEU A 1 333 ? 11.461 -16.172 -26.953 1 45.81 333 LEU A N 1
ATOM 2567 C CA . LEU A 1 333 ? 12.047 -14.891 -27.328 1 45.81 333 LEU A CA 1
ATOM 2568 C C . LEU A 1 333 ? 13.203 -14.531 -26.406 1 45.81 333 LEU A C 1
ATOM 2570 O O . LEU A 1 333 ? 13.953 -13.594 -26.688 1 45.81 333 LEU A O 1
ATOM 2574 N N . THR A 1 334 ? 13.328 -15.219 -25.203 1 48.62 334 THR A N 1
ATOM 2575 C CA . THR A 1 334 ? 14.281 -15.031 -24.109 1 48.62 334 THR A CA 1
ATOM 2576 C C . THR A 1 334 ? 15.578 -15.781 -24.391 1 48.62 334 THR A C 1
ATOM 2578 O O . THR A 1 334 ? 16.562 -15.625 -23.672 1 48.62 334 THR A O 1
ATOM 2581 N N . GLY A 1 335 ? 15.617 -16.938 -25.062 1 41.12 335 GLY A N 1
ATOM 2582 C CA . GLY A 1 335 ? 16.875 -17.641 -25.234 1 41.12 335 GLY A CA 1
ATOM 2583 C C . GLY A 1 335 ? 18.047 -16.703 -25.484 1 41.12 335 GLY A C 1
ATOM 2584 O O . GLY A 1 335 ? 19.203 -17.141 -25.5 1 41.12 335 GLY A O 1
ATOM 2585 N N . ARG A 1 336 ? 17.828 -15.711 -26.031 1 36.38 336 ARG A N 1
ATOM 2586 C CA . ARG A 1 336 ? 19 -14.875 -26.25 1 36.38 336 ARG A CA 1
ATOM 2587 C C . ARG A 1 336 ? 19.391 -14.117 -24.984 1 36.38 336 ARG A C 1
ATOM 2589 O O . ARG A 1 336 ? 20.25 -13.234 -25.016 1 36.38 336 ARG A O 1
ATOM 2596 N N . ILE A 1 337 ? 18.766 -14.125 -23.859 1 40.34 337 ILE A N 1
ATOM 2597 C CA . ILE A 1 337 ? 18.828 -13.203 -22.734 1 40.34 337 ILE A CA 1
ATOM 2598 C C . ILE A 1 337 ? 20 -13.562 -21.828 1 40.34 337 ILE A C 1
ATOM 2600 O O . ILE A 1 337 ? 20.109 -13.055 -20.719 1 40.34 337 ILE A O 1
ATOM 2604 N N . SER A 1 338 ? 20.797 -14.484 -21.953 1 36.56 338 SER A N 1
ATOM 2605 C CA . SER A 1 338 ? 21.938 -14.711 -21.078 1 36.56 338 SER A CA 1
ATOM 2606 C C . SER A 1 338 ? 22.703 -13.414 -20.812 1 36.56 338 SER A C 1
ATOM 2608 O O . SER A 1 338 ? 23.391 -13.289 -19.797 1 36.56 338 SER A O 1
ATOM 2610 N N . SER A 1 339 ? 22.859 -12.5 -21.656 1 33.09 339 SER A N 1
ATOM 2611 C CA . SER A 1 339 ? 23.906 -11.484 -21.578 1 33.09 339 SER A CA 1
ATOM 2612 C C . SER A 1 339 ? 23.453 -10.297 -20.734 1 33.09 339 SER A C 1
ATOM 2614 O O . SER A 1 339 ? 24.25 -9.438 -20.375 1 33.09 339 SER A O 1
ATOM 2616 N N . VAL A 1 340 ? 22.234 -9.969 -20.484 1 34.56 340 VAL A N 1
ATOM 2617 C CA . VAL A 1 340 ? 21.859 -8.672 -19.938 1 34.56 340 VAL A CA 1
ATOM 2618 C C . VAL A 1 340 ? 21.922 -8.711 -18.406 1 34.56 340 VAL A C 1
ATOM 2620 O O . VAL A 1 340 ? 22.062 -7.668 -17.766 1 34.56 340 VAL A O 1
ATOM 2623 N N . SER A 1 341 ? 21.688 -9.758 -17.672 1 37.66 341 SER A N 1
ATOM 2624 C CA . SER A 1 341 ? 21.703 -9.859 -16.219 1 37.66 341 SER A CA 1
ATOM 2625 C C . SER A 1 341 ? 23.031 -9.375 -15.648 1 37.66 341 SER A C 1
ATOM 2627 O O . SER A 1 341 ? 23.109 -9 -14.469 1 37.66 341 SER A O 1
ATOM 2629 N N . ILE A 1 342 ? 24.109 -9.477 -16.344 1 36.03 342 ILE A N 1
ATOM 2630 C CA . ILE A 1 342 ? 25.453 -9.188 -15.875 1 36.03 342 ILE A CA 1
ATOM 2631 C C . ILE A 1 342 ? 25.641 -7.676 -15.727 1 36.03 342 ILE A C 1
ATOM 2633 O O . ILE A 1 342 ? 26.438 -7.219 -14.906 1 36.03 342 ILE A O 1
ATOM 2637 N N . PHE A 1 343 ? 24.844 -6.922 -16.359 1 35 343 PHE A N 1
ATOM 2638 C CA . PHE A 1 343 ? 25.172 -5.504 -16.406 1 35 343 PHE A CA 1
ATOM 2639 C C . PHE A 1 343 ? 24.672 -4.781 -15.164 1 35 343 PHE A C 1
ATOM 2641 O O . PHE A 1 343 ? 25.312 -3.842 -14.688 1 35 343 PHE A O 1
ATOM 2648 N N . LEU A 1 344 ? 23.562 -5.074 -14.602 1 38.59 344 LEU A N 1
ATOM 2649 C CA . LEU A 1 344 ? 23.062 -4.297 -13.477 1 38.59 344 LEU A CA 1
ATOM 2650 C C . LEU A 1 344 ? 23.875 -4.562 -12.219 1 38.59 344 LEU A C 1
ATOM 2652 O O . LEU A 1 344 ? 23.844 -3.777 -11.266 1 38.59 344 LEU A O 1
ATOM 2656 N N . GLN A 1 345 ? 24.484 -5.668 -12.023 1 35.22 345 GLN A N 1
ATOM 2657 C CA . GLN A 1 345 ? 25.328 -5.926 -10.859 1 35.22 345 GLN A CA 1
ATOM 2658 C C . GLN A 1 345 ? 26.469 -4.926 -10.773 1 35.22 345 GLN A C 1
ATOM 2660 O O . GLN A 1 345 ? 26.938 -4.586 -9.68 1 35.22 345 GLN A O 1
ATOM 2665 N N . SER A 1 346 ? 26.922 -4.434 -11.82 1 32.03 346 SER A N 1
ATOM 2666 C CA . SER A 1 346 ? 28.078 -3.561 -11.773 1 32.03 346 SER A CA 1
ATOM 2667 C C . SER A 1 346 ? 27.703 -2.166 -11.281 1 32.03 346 SER A C 1
ATOM 2669 O O . SER A 1 346 ? 28.578 -1.4 -10.852 1 32.03 346 SER A O 1
ATOM 2671 N N . LYS A 1 347 ? 26.578 -1.646 -11.523 1 36.81 347 LYS A N 1
ATOM 2672 C CA . LYS A 1 347 ? 26.312 -0.273 -11.102 1 36.81 347 LYS A CA 1
ATOM 2673 C C . LYS A 1 347 ? 25.812 -0.226 -9.664 1 36.81 347 LYS A C 1
ATOM 2675 O O . LYS A 1 347 ? 25.641 0.854 -9.094 1 36.81 347 LYS A O 1
ATOM 2680 N N . MET A 1 348 ? 25.266 -1.165 -9.117 1 33.06 348 MET A N 1
ATOM 2681 C CA . MET A 1 348 ? 24.766 -1.097 -7.75 1 33.06 348 MET A CA 1
ATOM 2682 C C . MET A 1 348 ? 25.906 -1.295 -6.746 1 33.06 348 MET A C 1
ATOM 2684 O O . MET A 1 348 ? 25.656 -1.394 -5.543 1 33.06 348 MET A O 1
ATOM 2688 N N . VAL A 1 349 ? 27.141 -1.536 -7.234 1 25.08 349 VAL A N 1
ATOM 2689 C CA . VAL A 1 349 ? 28.234 -1.347 -6.293 1 25.08 349 VAL A CA 1
ATOM 2690 C C . VAL A 1 349 ? 28.641 0.127 -6.254 1 25.08 349 VAL A C 1
ATOM 2692 O O . VAL A 1 349 ? 28.781 0.768 -7.297 1 25.08 349 VAL A O 1
ATOM 2695 N N . MET B 1 1 ? -36.969 13.703 3.875 1 22.61 1 MET B N 1
ATOM 2696 C CA . MET B 1 1 ? -36.219 12.461 3.959 1 22.61 1 MET B CA 1
ATOM 2697 C C . MET B 1 1 ? -34.906 12.672 4.668 1 22.61 1 MET B C 1
ATOM 2699 O O . MET B 1 1 ? -34.125 13.547 4.281 1 22.61 1 MET B O 1
ATOM 2703 N N . ALA B 1 2 ? -34.75 12.484 5.977 1 30.09 2 ALA B N 1
ATOM 2704 C CA . ALA B 1 2 ? -34.031 13.125 7.066 1 30.09 2 ALA B CA 1
ATOM 2705 C C . ALA B 1 2 ? -32.531 13.008 6.871 1 30.09 2 ALA B C 1
ATOM 2707 O O . ALA B 1 2 ? -32 11.906 6.703 1 30.09 2 ALA B O 1
ATOM 2708 N N . GLY B 1 3 ? -31.75 13.695 6.078 1 37.88 3 GLY B N 1
ATOM 2709 C CA . GLY B 1 3 ? -30.328 13.719 5.75 1 37.88 3 GLY B CA 1
ATOM 2710 C C . GLY B 1 3 ? -29.453 13.25 6.895 1 37.88 3 GLY B C 1
ATOM 2711 O O . GLY B 1 3 ? -29.359 13.914 7.93 1 37.88 3 GLY B O 1
ATOM 2712 N N . SER B 1 4 ? -29.266 11.992 7.258 1 49.16 4 SER B N 1
ATOM 2713 C CA . SER B 1 4 ? -28.766 11.258 8.422 1 49.16 4 SER B CA 1
ATOM 2714 C C . SER B 1 4 ? -27.328 11.641 8.734 1 49.16 4 SER B C 1
ATOM 2716 O O . SER B 1 4 ? -26.391 10.938 8.336 1 49.16 4 SER B O 1
ATOM 2718 N N . GLY B 1 5 ? -26.922 12.875 8.695 1 62.78 5 GLY B N 1
ATOM 2719 C CA . GLY B 1 5 ? -25.625 13.453 9.023 1 62.78 5 GLY B CA 1
ATOM 2720 C C . GLY B 1 5 ? -25.125 13.023 10.383 1 62.78 5 GLY B C 1
ATOM 2721 O O . GLY B 1 5 ? -25.875 12.5 11.203 1 62.78 5 GLY B O 1
ATOM 2722 N N . LEU B 1 6 ? -23.766 12.914 10.477 1 72.25 6 LEU B N 1
ATOM 2723 C CA . LEU B 1 6 ? -23.141 12.586 11.758 1 72.25 6 LEU B CA 1
ATOM 2724 C C . LEU B 1 6 ? -23.453 13.656 12.797 1 72.25 6 LEU B C 1
ATOM 2726 O O . LEU B 1 6 ? -23.469 14.852 12.477 1 72.25 6 LEU B O 1
ATOM 2730 N N . THR B 1 7 ? -23.844 13.328 13.93 1 77.81 7 THR B N 1
ATOM 2731 C CA . THR B 1 7 ? -24.125 14.258 15.016 1 77.81 7 THR B CA 1
ATOM 2732 C C . THR B 1 7 ? -22.828 14.781 15.625 1 77.81 7 THR B C 1
ATOM 2734 O O . THR B 1 7 ? -22.812 15.812 16.297 1 77.81 7 THR B O 1
ATOM 2737 N N . SER B 1 8 ? -21.859 14.047 15.43 1 87.94 8 SER B N 1
ATOM 2738 C CA . SER B 1 8 ? -20.531 14.422 15.906 1 87.94 8 SER B CA 1
ATOM 2739 C C . SER B 1 8 ? -19.438 14 14.922 1 87.94 8 SER B C 1
ATOM 2741 O O . SER B 1 8 ? -19.734 13.383 13.898 1 87.94 8 SER B O 1
ATOM 2743 N N . LEU B 1 9 ? -18.297 14.422 15.227 1 92.56 9 LEU B N 1
ATOM 2744 C CA . LEU B 1 9 ? -17.172 14.062 14.375 1 92.56 9 LEU B CA 1
ATOM 2745 C C . LEU B 1 9 ? -17.094 12.547 14.203 1 92.56 9 LEU B C 1
ATOM 2747 O O . LEU B 1 9 ? -17.266 11.797 15.164 1 92.56 9 LEU B O 1
ATOM 2751 N N . GLY B 1 10 ? -16.891 12.125 12.953 1 95.69 10 GLY B N 1
ATOM 2752 C CA . GLY B 1 10 ? -16.719 10.703 12.695 1 95.69 10 GLY B CA 1
ATOM 2753 C C . GLY B 1 10 ? -15.445 10.133 13.281 1 95.69 10 GLY B C 1
ATOM 2754 O O . GLY B 1 10 ? -14.391 10.781 13.242 1 95.69 10 GLY B O 1
ATOM 2755 N N . ARG B 1 11 ? -15.586 8.977 13.93 1 96.56 11 ARG B N 1
ATOM 2756 C CA . ARG B 1 11 ? -14.477 8.219 14.492 1 96.56 11 ARG B CA 1
ATOM 2757 C C . ARG B 1 11 ? -14.32 6.871 13.797 1 96.56 11 ARG B C 1
ATOM 2759 O O . ARG B 1 11 ? -15.273 6.094 13.711 1 96.56 11 ARG B O 1
ATOM 2766 N N . VAL B 1 12 ? -13.117 6.672 13.234 1 97.69 12 VAL B N 1
ATOM 2767 C CA . VAL B 1 12 ? -12.898 5.434 12.484 1 97.69 12 VAL B CA 1
ATOM 2768 C C . VAL B 1 12 ? -11.586 4.789 12.922 1 97.69 12 VAL B C 1
ATOM 2770 O O . VAL B 1 12 ? -10.586 5.48 13.133 1 97.69 12 VAL B O 1
ATOM 2773 N N . LYS B 1 13 ? -11.586 3.441 13.031 1 97.81 13 LYS B N 1
ATOM 2774 C CA . LYS B 1 13 ? -10.352 2.697 13.25 1 97.81 13 LYS B CA 1
ATOM 2775 C C . LYS B 1 13 ? -9.508 2.646 11.984 1 97.81 13 LYS B C 1
ATOM 2777 O O . LYS B 1 13 ? -9.992 2.271 10.922 1 97.81 13 LYS B O 1
ATOM 2782 N N . LEU B 1 14 ? -8.25 3.002 12.164 1 97.81 14 LEU B N 1
ATOM 2783 C CA . LEU B 1 14 ? -7.355 3.012 11.016 1 97.81 14 LEU B CA 1
ATOM 2784 C C . LEU B 1 14 ? -7.289 1.635 10.359 1 97.81 14 LEU B C 1
ATOM 2786 O O . LEU B 1 14 ? -7.227 1.526 9.133 1 97.81 14 LEU B O 1
ATOM 2790 N N . THR B 1 15 ? -7.344 0.573 11.109 1 96.12 15 THR B N 1
ATOM 2791 C CA . THR B 1 15 ? -7.25 -0.794 10.609 1 96.12 15 THR B CA 1
ATOM 2792 C C . THR B 1 15 ? -8.422 -1.111 9.68 1 96.12 15 THR B C 1
ATOM 2794 O O . THR B 1 15 ? -8.289 -1.934 8.773 1 96.12 15 THR B O 1
ATOM 2797 N N . ASP B 1 16 ? -9.484 -0.435 9.891 1 96.94 16 ASP B N 1
ATOM 2798 C CA . ASP B 1 16 ? -10.68 -0.679 9.078 1 96.94 16 ASP B CA 1
ATOM 2799 C C . ASP B 1 16 ? -10.625 0.105 7.77 1 96.94 16 ASP B C 1
ATOM 2801 O O . ASP B 1 16 ? -11.461 -0.091 6.887 1 96.94 16 ASP B O 1
ATOM 2805 N N . LEU B 1 17 ? -9.656 0.979 7.676 1 96.69 17 LEU B N 1
ATOM 2806 C CA . LEU B 1 17 ? -9.508 1.775 6.461 1 96.69 17 LEU B CA 1
ATOM 2807 C C . LEU B 1 17 ? -8.422 1.202 5.562 1 96.69 17 LEU B C 1
ATOM 2809 O O . LEU B 1 17 ? -8.227 1.665 4.434 1 96.69 17 LEU B O 1
ATOM 2813 N N . ALA B 1 18 ? -7.688 0.23 6.066 1 93.5 18 ALA B N 1
ATOM 2814 C CA . ALA B 1 18 ? -6.621 -0.36 5.266 1 93.5 18 ALA B CA 1
ATOM 2815 C C . ALA B 1 18 ? -7.191 -1.191 4.117 1 93.5 18 ALA B C 1
ATOM 2817 O O . ALA B 1 18 ? -7.969 -2.125 4.348 1 93.5 18 ALA B O 1
ATOM 2818 N N . PRO B 1 19 ? -6.77 -0.833 2.92 1 92.94 19 PRO B N 1
ATOM 2819 C CA . PRO B 1 19 ? -7.293 -1.611 1.794 1 92.94 19 PRO B CA 1
ATOM 2820 C C . PRO B 1 19 ? -6.754 -3.041 1.767 1 92.94 19 PRO B C 1
ATOM 2822 O O . PRO B 1 19 ? -5.59 -3.273 2.104 1 92.94 19 PRO B O 1
ATOM 2825 N N . CYS B 1 20 ? -7.633 -3.934 1.423 1 93.5 20 CYS B N 1
ATOM 2826 C CA . CYS B 1 20 ? -7.254 -5.34 1.312 1 93.5 20 CYS B CA 1
ATOM 2827 C C . CYS B 1 20 ? -7.609 -5.891 -0.063 1 93.5 20 CYS B C 1
ATOM 2829 O O . CYS B 1 20 ? -8.594 -5.465 -0.674 1 93.5 20 CYS B O 1
ATOM 2831 N N . GLU B 1 21 ? -6.793 -6.871 -0.468 1 94.81 21 GLU B N 1
ATOM 2832 C CA . GLU B 1 21 ? -7.059 -7.559 -1.728 1 94.81 21 GLU B CA 1
ATOM 2833 C C . GLU B 1 21 ? -8.398 -8.281 -1.689 1 94.81 21 GLU B C 1
ATOM 2835 O O . GLU B 1 21 ? -8.773 -8.867 -0.667 1 94.81 21 GLU B O 1
ATOM 2840 N N . GLY B 1 22 ? -9.148 -8.273 -2.893 1 95.5 22 GLY B N 1
ATOM 2841 C CA . GLY B 1 22 ? -10.453 -8.906 -2.967 1 95.5 22 GLY B CA 1
ATOM 2842 C C . GLY B 1 22 ? -11.602 -7.926 -2.836 1 95.5 22 GLY B C 1
ATOM 2843 O O . GLY B 1 22 ? -11.492 -6.773 -3.258 1 95.5 22 GLY B O 1
ATOM 2844 N N . LEU B 1 23 ? -12.734 -8.398 -2.342 1 94.75 23 LEU B N 1
ATOM 2845 C CA . LEU B 1 23 ? -13.914 -7.566 -2.158 1 94.75 23 LEU B CA 1
ATOM 2846 C C . LEU B 1 23 ? -13.812 -6.754 -0.872 1 94.75 23 LEU B C 1
ATOM 2848 O O . LEU B 1 23 ? -13.273 -7.23 0.128 1 94.75 23 LEU B O 1
ATOM 2852 N N . PRO B 1 24 ? -14.281 -5.496 -0.94 1 95.44 24 PRO B N 1
ATOM 2853 C CA . PRO B 1 24 ? -14.273 -4.711 0.298 1 95.44 24 PRO B CA 1
ATOM 2854 C C . PRO B 1 24 ? -15.156 -5.312 1.386 1 95.44 24 PRO B C 1
ATOM 2856 O O . PRO B 1 24 ? -16.281 -5.754 1.104 1 95.44 24 PRO B O 1
ATOM 2859 N N . SER B 1 25 ? -14.672 -5.367 2.58 1 94.38 25 SER B N 1
ATOM 2860 C CA . SER B 1 25 ? -15.461 -5.848 3.711 1 94.38 25 SER B CA 1
ATOM 2861 C C . SER B 1 25 ? -16.547 -4.848 4.094 1 94.38 25 SER B C 1
ATOM 2863 O O . SER B 1 25 ? -16.469 -3.674 3.727 1 94.38 25 SER B O 1
ATOM 2865 N N . ASP B 1 26 ? -17.516 -5.309 4.84 1 94.62 26 ASP B N 1
ATOM 2866 C CA . ASP B 1 26 ? -18.562 -4.422 5.332 1 94.62 26 ASP B CA 1
ATOM 2867 C C . ASP B 1 26 ? -18 -3.369 6.277 1 94.62 26 ASP B C 1
ATOM 2869 O O . ASP B 1 26 ? -18.406 -2.209 6.25 1 94.62 26 ASP B O 1
ATOM 2873 N N . SER B 1 27 ? -17.078 -3.814 7.039 1 95.69 27 SER B N 1
ATOM 2874 C CA . SER B 1 27 ? -16.438 -2.877 7.957 1 95.69 27 SER B CA 1
ATOM 2875 C C . SER B 1 27 ? -15.695 -1.779 7.203 1 95.69 27 SER B C 1
ATOM 2877 O O . SER B 1 27 ? -15.719 -0.615 7.605 1 95.69 27 SER B O 1
ATOM 2879 N N . TYR B 1 28 ? -15.062 -2.156 6.141 1 97.38 28 TYR B N 1
ATOM 2880 C CA . TYR B 1 28 ? -14.359 -1.179 5.316 1 97.38 28 TYR B CA 1
ATOM 2881 C C . TYR B 1 28 ? -15.344 -0.179 4.707 1 97.38 28 TYR B C 1
ATOM 2883 O O . TYR B 1 28 ? -15.125 1.033 4.781 1 97.38 28 TYR B O 1
ATOM 2891 N N . LYS B 1 29 ? -16.391 -0.646 4.164 1 96.56 29 LYS B N 1
ATOM 2892 C CA . LYS B 1 29 ? -17.391 0.211 3.529 1 96.56 29 LYS B CA 1
ATOM 2893 C C . LYS B 1 29 ? -18 1.186 4.531 1 96.56 29 LYS B C 1
ATOM 2895 O O . LYS B 1 29 ? -18.172 2.369 4.234 1 96.56 29 LYS B O 1
ATOM 2900 N N . LEU B 1 30 ? -18.281 0.646 5.699 1 97.25 30 LEU B N 1
ATOM 2901 C CA . LEU B 1 30 ? -18.859 1.478 6.742 1 97.25 30 LEU B CA 1
ATOM 2902 C C . LEU B 1 30 ? -17.875 2.553 7.195 1 97.25 30 LEU B C 1
ATOM 2904 O O . LEU B 1 30 ? -18.266 3.711 7.387 1 97.25 30 LEU B O 1
ATOM 2908 N N . SER B 1 31 ? -16.641 2.162 7.352 1 98.06 31 SER B N 1
ATOM 2909 C CA . SER B 1 31 ? -15.625 3.105 7.797 1 98.06 31 SER B CA 1
ATOM 2910 C C . SER B 1 31 ? -15.375 4.188 6.75 1 98.06 31 SER B C 1
ATOM 2912 O O . SER B 1 31 ? -15.203 5.359 7.094 1 98.06 31 SER B O 1
ATOM 2914 N N . VAL B 1 32 ? -15.359 3.783 5.508 1 97.94 32 VAL B N 1
ATOM 2915 C CA . VAL B 1 32 ? -15.164 4.73 4.418 1 97.94 32 VAL B CA 1
ATOM 2916 C C . VAL B 1 32 ? -16.328 5.723 4.383 1 97.94 32 VAL B C 1
ATOM 2918 O O . VAL B 1 32 ? -16.125 6.926 4.227 1 97.94 32 VAL B O 1
ATOM 2921 N N . SER B 1 33 ? -17.516 5.23 4.586 1 97.25 33 SER B N 1
ATOM 2922 C CA . SER B 1 33 ? -18.703 6.082 4.602 1 97.25 33 SER B CA 1
ATOM 2923 C C . SER B 1 33 ? -18.656 7.059 5.773 1 97.25 33 SER B C 1
ATOM 2925 O O . SER B 1 33 ? -18.938 8.25 5.605 1 97.25 33 SER B O 1
ATOM 2927 N N . THR B 1 34 ? -18.266 6.551 6.875 1 97.69 34 THR B N 1
ATOM 2928 C CA . THR B 1 34 ? -18.203 7.383 8.07 1 97.69 34 THR B CA 1
ATOM 2929 C C . THR B 1 34 ? -17.141 8.477 7.902 1 97.69 34 THR B C 1
ATOM 2931 O O . THR B 1 34 ? -17.406 9.648 8.211 1 97.69 34 THR B O 1
ATOM 2934 N N . LEU B 1 35 ? -16 8.086 7.418 1 98.06 35 LEU B N 1
ATOM 2935 C CA . LEU B 1 35 ? -14.93 9.047 7.184 1 98.06 35 LEU B CA 1
ATOM 2936 C C . LEU B 1 35 ? -15.375 10.133 6.215 1 98.06 35 LEU B C 1
ATOM 2938 O O . LEU B 1 35 ? -15.227 11.32 6.496 1 98.06 35 LEU B O 1
ATOM 2942 N N . SER B 1 36 ? -15.945 9.719 5.141 1 97 36 SER B N 1
ATOM 2943 C CA . SER B 1 36 ? -16.312 10.648 4.078 1 97 36 SER B CA 1
ATOM 2944 C C . SER B 1 36 ? -17.422 11.594 4.527 1 97 36 SER B C 1
ATOM 2946 O O . SER B 1 36 ? -17.391 12.789 4.207 1 97 36 SER B O 1
ATOM 2948 N N . GLN B 1 37 ? -18.344 11.109 5.281 1 95.25 37 GLN B N 1
ATOM 2949 C CA . GLN B 1 37 ? -19.406 11.945 5.805 1 95.25 37 GLN B CA 1
ATOM 2950 C C . GLN B 1 37 ? -18.875 12.969 6.805 1 95.25 37 GLN B C 1
ATOM 2952 O O . GLN B 1 37 ? -19.297 14.125 6.809 1 95.25 37 GLN B O 1
ATOM 2957 N N . SER B 1 38 ? -17.984 12.539 7.594 1 96.5 38 SER B N 1
ATOM 2958 C CA . SER B 1 38 ? -17.391 13.438 8.578 1 96.5 38 SER B CA 1
ATOM 2959 C C . SER B 1 38 ? -16.625 14.562 7.898 1 96.5 38 SER B C 1
ATOM 2961 O O . SER B 1 38 ? -16.734 15.727 8.297 1 96.5 38 SER B O 1
ATOM 2963 N N . LEU B 1 39 ? -15.875 14.188 6.891 1 96.31 39 LEU B N 1
ATOM 2964 C CA . LEU B 1 39 ? -15.102 15.188 6.16 1 96.31 39 LEU B CA 1
ATOM 2965 C C . LEU B 1 39 ? -16.031 16.156 5.438 1 96.31 39 LEU B C 1
ATOM 2967 O O . LEU B 1 39 ? -15.727 17.359 5.352 1 96.31 39 LEU B O 1
ATOM 2971 N N . ALA B 1 40 ? -17.094 15.633 4.984 1 93.62 40 ALA B N 1
ATOM 2972 C CA . ALA B 1 40 ? -18.047 16.484 4.27 1 93.62 40 ALA B CA 1
ATOM 2973 C C . ALA B 1 40 ? -18.734 17.469 5.223 1 93.62 40 ALA B C 1
ATOM 2975 O O . ALA B 1 40 ? -18.906 18.641 4.895 1 93.62 40 ALA B O 1
ATOM 2976 N N . GLN B 1 41 ? -19.016 17 6.359 1 91.69 41 GLN B N 1
ATOM 2977 C CA . GLN B 1 41 ? -19.844 17.797 7.273 1 91.69 41 GLN B CA 1
ATOM 2978 C C . GLN B 1 41 ? -18.969 18.672 8.172 1 91.69 41 GLN B C 1
ATOM 2980 O O . GLN B 1 41 ? -19.344 19.812 8.477 1 91.69 41 GLN B O 1
ATOM 2985 N N . TYR B 1 42 ? -17.828 18.125 8.57 1 92.81 42 TYR B N 1
ATOM 2986 C CA . TYR B 1 42 ? -17.078 18.812 9.617 1 92.81 42 TYR B CA 1
ATOM 2987 C C . TYR B 1 42 ? -15.68 19.188 9.133 1 92.81 42 TYR B C 1
ATOM 2989 O O . TYR B 1 42 ? -14.914 19.828 9.852 1 92.81 42 TYR B O 1
ATOM 2997 N N . SER B 1 43 ? -15.297 18.75 7.961 1 94.5 43 SER B N 1
ATOM 2998 C CA . SER B 1 43 ? -13.977 18.969 7.379 1 94.5 43 SER B CA 1
ATOM 2999 C C . SER B 1 43 ? -12.883 18.344 8.234 1 94.5 43 SER B C 1
ATOM 3001 O O . SER B 1 43 ? -11.734 18.797 8.219 1 94.5 43 SER B O 1
ATOM 3003 N N . ALA B 1 44 ? -13.289 17.391 9.031 1 96.75 44 ALA B N 1
ATOM 3004 C CA . ALA B 1 44 ? -12.344 16.672 9.875 1 96.75 44 ALA B CA 1
ATOM 3005 C C . ALA B 1 44 ? -12.922 15.328 10.328 1 96.75 44 ALA B C 1
ATOM 3007 O O . ALA B 1 44 ? -14.133 15.102 10.219 1 96.75 44 ALA B O 1
ATOM 3008 N N . ALA B 1 45 ? -12.086 14.469 10.727 1 97.75 45 ALA B N 1
ATOM 3009 C CA . ALA B 1 45 ? -12.461 13.188 11.32 1 97.75 45 ALA B CA 1
ATOM 3010 C C . ALA B 1 45 ? -11.43 12.734 12.352 1 97.75 45 ALA B C 1
ATOM 3012 O O . ALA B 1 45 ? -10.336 13.305 12.438 1 97.75 45 ALA B O 1
ATOM 3013 N N . ILE B 1 46 ? -11.828 11.82 13.203 1 98.06 46 ILE B N 1
ATOM 3014 C CA . ILE B 1 46 ? -10.93 11.234 14.195 1 98.06 46 ILE B CA 1
ATOM 3015 C C . ILE B 1 46 ? -10.492 9.844 13.742 1 98.06 46 ILE B C 1
ATOM 3017 O O . ILE B 1 46 ? -11.32 9.016 13.367 1 98.06 46 ILE B O 1
ATOM 3021 N N . ILE B 1 47 ? -9.211 9.641 13.766 1 98.31 47 ILE B N 1
ATOM 3022 C CA . ILE B 1 47 ? -8.656 8.344 13.414 1 98.31 47 ILE B CA 1
ATOM 3023 C C . ILE B 1 47 ? -8.094 7.664 14.664 1 98.31 47 ILE B C 1
ATOM 3025 O O . ILE B 1 47 ? -7.328 8.266 15.414 1 98.31 47 ILE B O 1
ATOM 3029 N N . GLN B 1 48 ? -8.484 6.445 14.852 1 98 48 GLN B N 1
ATOM 3030 C CA . GLN B 1 48 ? -8 5.656 15.977 1 98 48 GLN B CA 1
ATOM 3031 C C . GLN B 1 48 ? -6.922 4.668 15.539 1 98 48 GLN B C 1
ATOM 3033 O O . GLN B 1 48 ? -7.172 3.805 14.695 1 98 48 GLN B O 1
ATOM 3038 N N . PHE B 1 49 ? -5.742 4.801 16.141 1 97.88 49 PHE B N 1
ATOM 3039 C CA . PHE B 1 49 ? -4.625 3.91 15.852 1 97.88 49 PHE B CA 1
ATOM 3040 C C . PHE B 1 49 ? -4.668 2.678 16.75 1 97.88 49 PHE B C 1
ATOM 3042 O O . PHE B 1 49 ? -5.301 2.695 17.812 1 97.88 49 PHE B O 1
ATOM 3049 N N . PRO B 1 50 ? -3.957 1.604 16.297 1 95.38 50 PRO B N 1
ATOM 3050 C CA . PRO B 1 50 ? -3.75 0.477 17.203 1 95.38 50 PRO B CA 1
ATOM 3051 C C . PRO B 1 50 ? -3 0.875 18.469 1 95.38 50 PRO B C 1
ATOM 3053 O O . PRO B 1 50 ? -2.291 1.886 18.484 1 95.38 50 PRO B O 1
ATOM 3056 N N . ALA B 1 51 ? -3.051 0.041 19.469 1 91.94 51 ALA B N 1
ATOM 3057 C CA . ALA B 1 51 ? -2.506 0.361 20.781 1 91.94 51 ALA B CA 1
ATOM 3058 C C . ALA B 1 51 ? -1.001 0.61 20.703 1 91.94 51 ALA B C 1
ATOM 3060 O O . ALA B 1 51 ? -0.491 1.558 21.312 1 91.94 51 ALA B O 1
ATOM 3061 N N . SER B 1 52 ? -0.337 -0.197 19.984 1 90.75 52 SER B N 1
ATOM 3062 C CA . SER B 1 52 ? 1.111 -0.048 19.875 1 90.75 52 SER B CA 1
ATOM 3063 C C . SER B 1 52 ? 1.483 1.268 19.203 1 90.75 52 SER B C 1
ATOM 3065 O O . SER B 1 52 ? 2.439 1.932 19.609 1 90.75 52 SER B O 1
ATOM 3067 N N . ASP B 1 53 ? 0.708 1.639 18.25 1 94.38 53 ASP B N 1
ATOM 3068 C CA . ASP B 1 53 ? 0.966 2.889 17.531 1 94.38 53 ASP B CA 1
ATOM 3069 C C . ASP B 1 53 ? 0.622 4.094 18.406 1 94.38 53 ASP B C 1
ATOM 3071 O O . ASP B 1 53 ? 1.281 5.133 18.328 1 94.38 53 ASP B O 1
ATOM 3075 N N . GLY B 1 54 ? -0.377 3.871 19.281 1 93.56 54 GLY B N 1
ATOM 3076 C CA . GLY B 1 54 ? -0.705 4.918 20.234 1 93.56 54 GLY B CA 1
ATOM 3077 C C . GLY B 1 54 ? 0.432 5.23 21.188 1 93.56 54 GLY B C 1
ATOM 3078 O O . GLY B 1 54 ? 0.648 6.395 21.547 1 93.56 54 GLY B O 1
ATOM 3079 N N . ALA B 1 55 ? 1.181 4.242 21.578 1 94.19 55 ALA B N 1
ATOM 3080 C CA . ALA B 1 55 ? 2.33 4.426 22.453 1 94.19 55 ALA B CA 1
ATOM 3081 C C . ALA B 1 55 ? 3.412 5.262 21.781 1 94.19 55 ALA B C 1
ATOM 3083 O O . ALA B 1 55 ? 4.051 6.098 22.422 1 94.19 55 ALA B O 1
ATOM 3084 N N . LEU B 1 56 ? 3.562 5.012 20.516 1 95.88 56 LEU B N 1
ATOM 3085 C CA . LEU B 1 56 ? 4.551 5.777 19.75 1 95.88 56 LEU B CA 1
ATOM 3086 C C . LEU B 1 56 ? 4.156 7.246 19.688 1 95.88 56 LEU B C 1
ATOM 3088 O O . LEU B 1 56 ? 5.004 8.133 19.844 1 95.88 56 LEU B O 1
ATOM 3092 N N . LEU B 1 57 ? 2.891 7.555 19.516 1 96.06 57 LEU B N 1
ATOM 3093 C CA . LEU B 1 57 ? 2.406 8.93 19.469 1 96.06 57 LEU B CA 1
ATOM 3094 C C . LEU B 1 57 ? 2.586 9.633 20.812 1 96.06 57 LEU B C 1
ATOM 3096 O O . LEU B 1 57 ? 3.021 10.781 20.859 1 96.06 57 LEU B O 1
ATOM 3100 N N . ARG B 1 58 ? 2.312 8.898 21.828 1 94.44 58 ARG B N 1
ATOM 3101 C CA . ARG B 1 58 ? 2.496 9.453 23.156 1 94.44 58 ARG B CA 1
ATOM 3102 C C . ARG B 1 58 ? 3.967 9.742 23.438 1 94.44 58 ARG B C 1
ATOM 3104 O O . ARG B 1 58 ? 4.305 10.812 23.953 1 94.44 58 ARG B O 1
ATOM 3111 N N . SER B 1 59 ? 4.789 8.82 23.062 1 95.06 59 SER B N 1
ATOM 3112 C CA . SER B 1 59 ? 6.227 9.016 23.234 1 95.06 59 SER B CA 1
ATOM 3113 C C . SER B 1 59 ? 6.723 10.203 22.438 1 95.06 59 SER B C 1
ATOM 3115 O O . SER B 1 59 ? 7.59 10.953 22.891 1 95.06 59 SER B O 1
ATOM 3117 N N . GLY B 1 60 ? 6.156 10.336 21.234 1 95.31 60 GLY B N 1
ATOM 3118 C CA . GLY B 1 60 ? 6.504 11.484 20.406 1 95.31 60 GLY B CA 1
ATOM 3119 C C . GLY B 1 60 ? 6.148 12.812 21.031 1 95.31 60 GLY B C 1
ATOM 3120 O O . GLY B 1 60 ? 6.949 13.75 21.016 1 95.31 60 GLY B O 1
ATOM 3121 N N . LEU B 1 61 ? 5.02 12.906 21.656 1 95 61 LEU B N 1
ATOM 3122 C CA . LEU B 1 61 ? 4.586 14.133 22.328 1 95 61 LEU B CA 1
ATOM 3123 C C . LEU B 1 61 ? 5.438 14.414 23.562 1 95 61 LEU B C 1
ATOM 3125 O O . LEU B 1 61 ? 5.801 15.562 23.828 1 95 61 LEU B O 1
ATOM 3129 N N . GLU B 1 62 ? 5.789 13.375 24.281 1 93.56 62 GLU B N 1
ATOM 3130 C CA . GLU B 1 62 ? 6.633 13.531 25.453 1 93.56 62 GLU B CA 1
ATOM 3131 C C . GLU B 1 62 ? 8.031 14.008 25.078 1 93.56 62 GLU B C 1
ATOM 3133 O O . GLU B 1 62 ? 8.602 14.875 25.734 1 93.56 62 GLU B O 1
ATOM 3138 N N . SER B 1 63 ? 8.516 13.422 24.031 1 93.94 63 SER B N 1
ATOM 3139 C CA . SER B 1 63 ? 9.82 13.836 23.531 1 93.94 63 SER B CA 1
ATOM 3140 C C . SER B 1 63 ? 9.805 15.289 23.062 1 93.94 63 SER B C 1
ATOM 3142 O O . SER B 1 63 ? 10.781 16.016 23.25 1 93.94 63 SER B O 1
ATOM 3144 N N . ALA B 1 64 ? 8.719 15.688 22.469 1 92.81 64 ALA B N 1
ATOM 3145 C CA . ALA B 1 64 ? 8.547 17.078 22.031 1 92.81 64 ALA B CA 1
ATOM 3146 C C . ALA B 1 64 ? 8.617 18.031 23.219 1 92.81 64 ALA B C 1
ATOM 3148 O O . ALA B 1 64 ? 9.344 19.016 23.188 1 92.81 64 ALA B O 1
ATOM 3149 N N . ARG B 1 65 ? 7.918 17.703 24.203 1 89.75 65 ARG B N 1
ATOM 3150 C CA . ARG B 1 65 ? 7.91 18.531 25.406 1 89.75 65 ARG B CA 1
ATOM 3151 C C . ARG B 1 65 ? 9.312 18.688 25.969 1 89.75 65 ARG B C 1
ATOM 3153 O O . ARG B 1 65 ? 9.727 19.797 26.328 1 89.75 65 ARG B O 1
ATOM 3160 N N . LEU B 1 66 ? 10.047 17.594 26.031 1 89.25 66 LEU B N 1
ATOM 3161 C CA . LEU B 1 66 ? 11.398 17.609 26.562 1 89.25 66 LEU B CA 1
ATOM 3162 C C . LEU B 1 66 ? 12.32 18.453 25.688 1 89.25 66 LEU B C 1
ATOM 3164 O O . LEU B 1 66 ? 13.148 19.219 26.203 1 89.25 66 LEU B O 1
ATOM 3168 N N . TYR B 1 67 ? 12.188 18.328 24.438 1 90.69 67 TYR B N 1
ATOM 3169 C CA . TYR B 1 67 ? 13.031 19.047 23.484 1 90.69 67 TYR B CA 1
ATOM 3170 C C . TYR B 1 67 ? 12.867 20.562 23.656 1 90.69 67 TYR B C 1
ATOM 3172 O O . TYR B 1 67 ? 13.852 21.281 23.766 1 90.69 67 TYR B O 1
ATOM 3180 N N . PHE B 1 68 ? 11.625 21.031 23.703 1 88.44 68 PHE B N 1
ATOM 3181 C CA . PHE B 1 68 ? 11.367 22.469 23.734 1 88.44 68 PHE B CA 1
ATOM 3182 C C . PHE B 1 68 ? 11.633 23.031 25.125 1 88.44 68 PHE B C 1
ATOM 3184 O O . PHE B 1 68 ? 12.055 24.188 25.266 1 88.44 68 PHE B O 1
ATOM 3191 N N . HIS B 1 69 ? 11.383 22.203 26.047 1 84.44 69 HIS B N 1
ATOM 3192 C CA . HIS B 1 69 ? 11.625 22.672 27.422 1 84.44 69 HIS B CA 1
ATOM 3193 C C . HIS B 1 69 ? 13.109 22.906 27.656 1 84.44 69 HIS B C 1
ATOM 3195 O O . HIS B 1 69 ? 13.477 23.797 28.438 1 84.44 69 HIS B O 1
ATOM 3201 N N . GLN B 1 70 ? 13.922 22.156 27.078 1 82.38 70 GLN B N 1
ATOM 3202 C CA . GLN B 1 70 ? 15.359 22.234 27.297 1 82.38 70 GLN B CA 1
ATOM 3203 C C . GLN B 1 70 ? 15.961 23.406 26.531 1 82.38 70 GLN B C 1
ATOM 3205 O O . GLN B 1 70 ? 17.094 23.812 26.781 1 82.38 70 GLN B O 1
ATOM 3210 N N . ARG B 1 71 ? 15.234 23.891 25.625 1 79.5 71 ARG B N 1
ATOM 3211 C CA . ARG B 1 71 ? 15.758 24.969 24.812 1 79.5 71 ARG B CA 1
ATOM 3212 C C . ARG B 1 71 ? 15.586 26.328 25.5 1 79.5 71 ARG B C 1
ATOM 3214 O O . ARG B 1 71 ? 14.641 26.516 26.266 1 79.5 71 ARG B O 1
ATOM 3221 N N . ALA B 1 72 ? 16.609 27.109 25.156 1 69.12 72 ALA B N 1
ATOM 3222 C CA . ALA B 1 72 ? 16.578 28.453 25.75 1 69.12 72 ALA B CA 1
ATOM 3223 C C . ALA B 1 72 ? 15.367 29.234 25.25 1 69.12 72 ALA B C 1
ATOM 3225 O O . ALA B 1 72 ? 14.883 29.016 24.141 1 69.12 72 ALA B O 1
ATOM 3226 N N . SER B 1 73 ? 14.648 29.922 26.125 1 58.94 73 SER B N 1
ATOM 3227 C CA . SER B 1 73 ? 13.391 30.641 25.953 1 58.94 73 SER B CA 1
ATOM 3228 C C . SER B 1 73 ? 13.391 31.484 24.703 1 58.94 73 SER B C 1
ATOM 3230 O O . SER B 1 73 ? 12.367 31.609 24.016 1 58.94 73 SER B O 1
ATOM 3232 N N . TYR B 1 74 ? 14.508 32.375 24.422 1 57.38 74 TYR B N 1
ATOM 3233 C CA . TYR B 1 74 ? 14.359 33.312 23.297 1 57.38 74 TYR B CA 1
ATOM 3234 C C . TYR B 1 74 ? 15.188 32.844 22.109 1 57.38 74 TYR B C 1
ATOM 3236 O O . TYR B 1 74 ? 16.406 32.719 22.203 1 57.38 74 TYR B O 1
ATOM 3244 N N . PRO B 1 75 ? 14.383 32.281 21.047 1 58.78 75 PRO B N 1
ATOM 3245 C CA . PRO B 1 75 ? 15.172 31.859 19.891 1 58.78 75 PRO B CA 1
ATOM 3246 C C . PRO B 1 75 ? 15.992 33 19.297 1 58.78 75 PRO B C 1
ATOM 3248 O O . PRO B 1 75 ? 15.594 34.156 19.391 1 58.78 75 PRO B O 1
ATOM 3251 N N . ALA B 1 76 ? 17.297 32.719 19 1 57.06 76 ALA B N 1
ATOM 3252 C CA . ALA B 1 76 ? 18.125 33.688 18.281 1 57.06 76 ALA B CA 1
ATOM 3253 C C . ALA B 1 76 ? 17.453 34.125 16.984 1 57.06 76 ALA B C 1
ATOM 3255 O O . ALA B 1 76 ? 16.625 33.375 16.438 1 57.06 76 ALA B O 1
ATOM 3256 N N . ALA B 1 77 ? 17.594 35.406 16.594 1 53.12 77 ALA B N 1
ATOM 3257 C CA . ALA B 1 77 ? 17.047 36.031 15.375 1 53.12 77 ALA B CA 1
ATOM 3258 C C . ALA B 1 77 ? 17.156 35.062 14.188 1 53.12 77 ALA B C 1
ATOM 3260 O O . ALA B 1 77 ? 16.266 35.062 13.328 1 53.12 77 ALA B O 1
ATOM 3261 N N . GLU B 1 78 ? 18.141 34.281 14.219 1 54.34 78 GLU B N 1
ATOM 3262 C CA . GLU B 1 78 ? 18.438 33.438 13.07 1 54.34 78 GLU B CA 1
ATOM 3263 C C . GLU B 1 78 ? 17.469 32.25 12.969 1 54.34 78 GLU B C 1
ATOM 3265 O O . GLU B 1 78 ? 17.297 31.672 11.898 1 54.34 78 GLU B O 1
ATOM 3270 N N . MET B 1 79 ? 16.906 32.094 14.055 1 58.09 79 MET B N 1
ATOM 3271 C CA . MET B 1 79 ? 16.031 30.938 14.094 1 58.09 79 MET B CA 1
ATOM 3272 C C . MET B 1 79 ?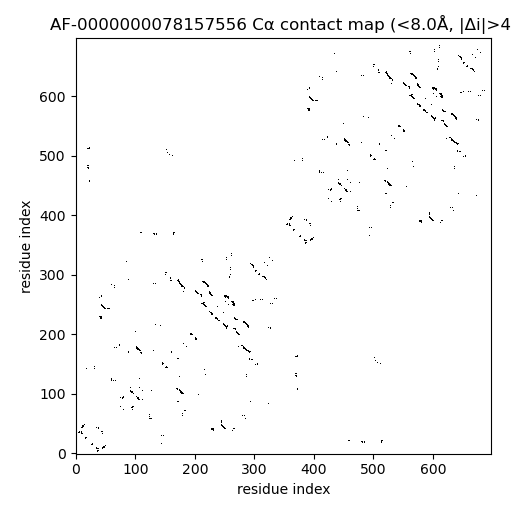 14.594 31.312 13.727 1 58.09 79 MET B C 1
ATOM 3274 O O . MET B 1 79 ? 13.688 30.484 13.805 1 58.09 79 MET B O 1
ATOM 3278 N N . ILE B 1 80 ? 14.516 32.594 13.383 1 53.75 80 ILE B N 1
ATOM 3279 C CA . ILE B 1 80 ? 13.203 33.094 12.992 1 53.75 80 ILE B CA 1
ATOM 3280 C C . ILE B 1 80 ? 13 32.875 11.492 1 53.75 80 ILE B C 1
ATOM 3282 O O . ILE B 1 80 ? 13.797 33.344 10.68 1 53.75 80 ILE B O 1
ATOM 3286 N N . HIS B 1 81 ? 12.562 31.766 10.984 1 58.97 81 HIS B N 1
ATOM 3287 C CA . HIS B 1 81 ? 12.359 31.406 9.586 1 58.97 81 HIS B CA 1
ATOM 3288 C C . HIS B 1 81 ? 11.18 32.156 8.984 1 58.97 81 HIS B C 1
ATOM 3290 O O . HIS B 1 81 ? 10.094 32.188 9.562 1 58.97 81 HIS B O 1
ATOM 3296 N N . ASN B 1 82 ? 11.617 33.062 7.996 1 50.47 82 ASN B N 1
ATOM 3297 C CA . ASN B 1 82 ? 10.625 33.719 7.137 1 50.47 82 ASN B CA 1
ATOM 3298 C C . ASN B 1 82 ? 10.023 32.719 6.137 1 50.47 82 ASN B C 1
ATOM 3300 O O . ASN B 1 82 ? 10.719 31.812 5.664 1 50.47 82 ASN B O 1
ATOM 3304 N N . ASN B 1 83 ? 8.898 32.375 6.191 1 51.12 83 ASN B N 1
ATOM 3305 C CA . ASN B 1 83 ? 8.016 31.594 5.348 1 51.12 83 ASN B CA 1
ATOM 3306 C C . ASN B 1 83 ? 8.352 31.75 3.869 1 51.12 83 ASN B C 1
ATOM 3308 O O . ASN B 1 83 ? 7.789 32.625 3.193 1 51.12 83 ASN B O 1
ATOM 3312 N N . ASP B 1 84 ? 9.594 31.641 3.477 1 51.06 84 ASP B N 1
ATOM 3313 C CA . ASP B 1 84 ? 9.703 31.672 2.021 1 51.06 84 ASP B CA 1
ATOM 3314 C C . ASP B 1 84 ? 9.008 30.453 1.401 1 51.06 84 ASP B C 1
ATOM 3316 O O . ASP B 1 84 ? 9.398 29.312 1.653 1 51.06 84 ASP B O 1
ATOM 3320 N N . SER B 1 85 ? 7.875 30.781 0.708 1 57.34 85 SER B N 1
ATOM 3321 C CA . SER B 1 85 ? 7 29.812 0.05 1 57.34 85 SER B CA 1
ATOM 3322 C C . SER B 1 85 ? 7.773 28.953 -0.951 1 57.34 85 SER B C 1
ATOM 3324 O O . SER B 1 85 ? 7.41 27.812 -1.205 1 57.34 85 SER B O 1
ATOM 3326 N N . ARG B 1 86 ? 8.875 29.516 -1.516 1 54.53 86 ARG B N 1
ATOM 3327 C CA . ARG B 1 86 ? 9.57 28.734 -2.539 1 54.53 86 ARG B CA 1
ATOM 3328 C C . ARG B 1 86 ? 10.406 27.625 -1.914 1 54.53 86 ARG B C 1
ATOM 3330 O O . ARG B 1 86 ? 10.75 26.656 -2.582 1 54.53 86 ARG B O 1
ATOM 3337 N N . GLU B 1 87 ? 10.578 27.719 -0.737 1 72.75 87 GLU B N 1
ATOM 3338 C CA . GLU B 1 87 ? 11.422 26.719 -0.081 1 72.75 87 GLU B CA 1
ATOM 3339 C C . GLU B 1 87 ? 10.609 25.859 0.893 1 72.75 87 GLU B C 1
ATOM 3341 O O . GLU B 1 87 ? 11.141 25.359 1.879 1 72.75 87 GLU B O 1
ATOM 3346 N N . TRP B 1 88 ? 9.422 25.703 0.35 1 75.25 88 TRP B N 1
ATOM 3347 C CA . TRP B 1 88 ? 8.477 25.031 1.23 1 75.25 88 TRP B CA 1
ATOM 3348 C C . TRP B 1 88 ? 8.906 23.594 1.478 1 75.25 88 TRP B C 1
ATOM 3350 O O . TRP B 1 88 ? 8.617 23.016 2.535 1 75.25 88 TRP B O 1
ATOM 3360 N N . CYS B 1 89 ? 9.539 22.922 0.551 1 75.31 89 CYS B N 1
ATOM 3361 C CA . CYS B 1 89 ? 9.906 21.516 0.66 1 75.31 89 CYS B CA 1
ATOM 3362 C C . CYS B 1 89 ? 11.344 21.359 1.135 1 75.31 89 CYS B C 1
ATOM 3364 O O . CYS B 1 89 ? 11.93 20.281 1.014 1 75.31 89 CYS B O 1
ATOM 3366 N N . LYS B 1 90 ? 11.859 22.484 1.684 1 80.12 90 LYS B N 1
ATOM 3367 C CA . LYS B 1 90 ? 13.25 22.391 2.117 1 80.12 90 LYS B CA 1
ATOM 3368 C C . LYS B 1 90 ? 13.391 22.781 3.59 1 80.12 90 LYS B C 1
ATOM 3370 O O . LYS B 1 90 ? 14.508 22.922 4.094 1 80.12 90 LYS B O 1
ATOM 3375 N N . THR B 1 91 ? 12.273 22.906 4.168 1 83.62 91 THR B N 1
ATOM 3376 C CA . THR B 1 91 ? 12.344 23.25 5.586 1 83.62 91 THR B CA 1
ATOM 3377 C C . THR B 1 91 ? 12.75 22.031 6.41 1 83.62 91 THR B C 1
ATOM 3379 O O . THR B 1 91 ? 12.328 20.906 6.125 1 83.62 91 THR B O 1
ATOM 3382 N N . SER B 1 92 ? 13.633 22.203 7.336 1 88.5 92 SER B N 1
ATOM 3383 C CA . SER B 1 92 ? 14.086 21.172 8.266 1 88.5 92 SER B CA 1
ATOM 3384 C C . SER B 1 92 ? 14.695 21.781 9.523 1 88.5 92 SER B C 1
ATOM 3386 O O . SER B 1 92 ? 15.242 22.891 9.477 1 88.5 92 SER B O 1
ATOM 3388 N N . GLY B 1 93 ? 14.453 21.109 10.633 1 88.81 93 GLY B N 1
ATOM 3389 C CA . GLY B 1 93 ? 15.086 21.562 11.859 1 88.81 93 GLY B CA 1
ATOM 3390 C C . GLY B 1 93 ? 14.234 22.547 12.641 1 88.81 93 GLY B C 1
ATOM 3391 O O . GLY B 1 93 ? 13.016 22.594 12.461 1 88.81 93 GLY B O 1
ATOM 3392 N N . TYR B 1 94 ? 14.891 23.234 13.602 1 88.94 94 TYR B N 1
ATOM 3393 C CA . TYR B 1 94 ? 14.195 24.094 14.555 1 88.94 94 TYR B CA 1
ATOM 3394 C C . TYR B 1 94 ? 14.016 25.5 13.992 1 88.94 94 TYR B C 1
ATOM 3396 O O . TYR B 1 94 ? 14.93 26.047 13.375 1 88.94 94 TYR B O 1
ATOM 3404 N N . TYR B 1 95 ? 12.852 26.016 14.172 1 85.75 95 TYR B N 1
ATOM 3405 C CA . TYR B 1 95 ? 12.594 27.438 13.938 1 85.75 95 TYR B CA 1
ATOM 3406 C C . TYR B 1 95 ? 11.453 27.938 14.82 1 85.75 95 TYR B C 1
ATOM 3408 O O . TYR B 1 95 ? 10.734 27.141 15.422 1 85.75 95 TYR B O 1
ATOM 3416 N N . ALA B 1 96 ? 11.375 29.234 14.969 1 82.69 96 ALA B N 1
ATOM 3417 C CA . ALA B 1 96 ? 10.359 29.812 15.852 1 82.69 96 ALA B CA 1
ATOM 3418 C C . ALA B 1 96 ? 9.648 30.984 15.172 1 82.69 96 ALA B C 1
ATOM 3420 O O . ALA B 1 96 ? 10.227 31.656 14.312 1 82.69 96 ALA B O 1
ATOM 3421 N N . ASP B 1 97 ? 8.414 31.094 15.469 1 77.75 97 ASP B N 1
ATOM 3422 C CA . ASP B 1 97 ? 7.598 32.25 15.102 1 77.75 97 ASP B CA 1
ATOM 3423 C C . ASP B 1 97 ? 7.082 32.969 16.344 1 77.75 97 ASP B C 1
ATOM 3425 O O . ASP B 1 97 ? 6.023 32.625 16.875 1 77.75 97 ASP B O 1
ATOM 3429 N N . PRO B 1 98 ? 7.75 34 16.688 1 72.94 98 PRO B N 1
ATOM 3430 C CA . PRO B 1 98 ? 7.379 34.688 17.906 1 72.94 98 PRO B CA 1
ATOM 3431 C C . PRO B 1 98 ? 6 35.344 17.828 1 72.94 98 PRO B C 1
ATOM 3433 O O . PRO B 1 98 ? 5.316 35.5 18.844 1 72.94 98 PRO B O 1
ATOM 3436 N N . GLN B 1 99 ? 5.656 35.75 16.578 1 69.12 99 GLN B N 1
ATOM 3437 C CA . GLN B 1 99 ? 4.355 36.375 16.406 1 69.12 99 GLN B CA 1
ATOM 3438 C C . GLN B 1 99 ? 3.221 35.406 16.734 1 69.12 99 GLN B C 1
ATOM 3440 O O . GLN B 1 99 ? 2.18 35.812 17.25 1 69.12 99 GLN B O 1
ATOM 3445 N N . MET B 1 100 ? 3.525 34.156 16.531 1 71.38 100 MET B N 1
ATOM 3446 C CA . MET B 1 100 ? 2.5 33.156 16.766 1 71.38 100 MET B CA 1
ATOM 3447 C C . MET B 1 100 ? 2.787 32.375 18.047 1 71.38 100 MET B C 1
ATOM 3449 O O . MET B 1 100 ? 2.121 31.359 18.328 1 71.38 100 MET B O 1
ATOM 3453 N N . TRP B 1 101 ? 3.789 32.75 18.766 1 77.81 101 TRP B N 1
ATOM 3454 C CA . TRP B 1 101 ? 4.215 32.031 19.969 1 77.81 101 TRP B CA 1
ATOM 3455 C C . TRP B 1 101 ? 4.414 30.547 19.672 1 77.81 101 TRP B C 1
ATOM 3457 O O . TRP B 1 101 ? 3.975 29.688 20.453 1 77.81 101 TRP B O 1
ATOM 3467 N N . GLN B 1 102 ? 4.988 30.312 18.578 1 82.31 102 GLN B N 1
ATOM 3468 C CA . GLN B 1 102 ? 5.098 28.922 18.109 1 82.31 102 GLN B CA 1
ATOM 3469 C C . GLN B 1 102 ? 6.551 28.547 17.844 1 82.31 102 GLN B C 1
ATOM 3471 O O . GLN B 1 102 ? 7.297 29.328 17.25 1 82.31 102 GLN B O 1
ATOM 3476 N N . GLU B 1 103 ? 6.969 27.469 18.391 1 87.38 103 GLU B N 1
ATOM 3477 C CA . GLU B 1 103 ? 8.234 26.828 18.047 1 87.38 103 GLU B CA 1
ATOM 3478 C C . GLU B 1 103 ? 7.996 25.516 17.297 1 87.38 103 GLU B C 1
ATOM 3480 O O . GLU B 1 103 ? 7.066 24.781 17.609 1 87.38 103 GLU B O 1
ATOM 3485 N N . THR B 1 104 ? 8.852 25.312 16.297 1 91.06 104 THR B N 1
ATOM 3486 C CA . THR B 1 104 ? 8.633 24.156 15.445 1 91.06 104 THR B CA 1
ATOM 3487 C C . THR B 1 104 ? 9.945 23.438 15.148 1 91.06 104 THR B C 1
ATOM 3489 O O . THR B 1 104 ? 10.984 24.078 15 1 91.06 104 THR B O 1
ATOM 3492 N N . TYR B 1 105 ? 9.945 22.188 15.211 1 91.75 105 TYR B N 1
ATOM 3493 C CA . TYR B 1 105 ? 10.984 21.359 14.617 1 91.75 105 TYR B CA 1
ATOM 3494 C C . TYR B 1 105 ? 10.438 20.547 13.453 1 91.75 105 TYR B C 1
ATOM 3496 O O . TYR B 1 105 ? 9.586 19.672 13.648 1 91.75 105 TYR B O 1
ATOM 3504 N N . ASP B 1 106 ? 10.953 20.797 12.289 1 94.19 106 ASP B N 1
ATOM 3505 C CA . ASP B 1 106 ? 10.516 20.078 11.102 1 94.19 106 ASP B CA 1
ATOM 3506 C C . ASP B 1 106 ? 11.43 18.891 10.797 1 94.19 106 ASP B C 1
ATOM 3508 O O . ASP B 1 106 ? 12.641 19.062 10.641 1 94.19 106 ASP B O 1
ATOM 3512 N N . TYR B 1 107 ? 10.844 17.719 10.781 1 95 107 TYR B N 1
ATOM 3513 C CA . TYR B 1 107 ? 11.555 16.531 10.32 1 95 107 TYR B CA 1
ATOM 3514 C C . TYR B 1 107 ? 11.188 16.203 8.883 1 95 107 TYR B C 1
ATOM 3516 O O . TYR B 1 107 ? 10.023 15.922 8.578 1 95 107 TYR B O 1
ATOM 3524 N N . ARG B 1 108 ? 12.148 16.203 8.008 1 95.06 108 ARG B N 1
ATOM 3525 C CA . ARG B 1 108 ? 11.992 15.914 6.586 1 95.06 108 ARG B CA 1
ATOM 3526 C C . ARG B 1 108 ? 13.008 14.875 6.125 1 95.06 108 ARG B C 1
ATOM 3528 O O . ARG B 1 108 ? 14.18 15.195 5.914 1 95.06 108 ARG B O 1
ATOM 3535 N N . PRO B 1 109 ? 12.508 13.664 5.867 1 95.38 109 PRO B N 1
ATOM 3536 C CA . PRO B 1 109 ? 13.438 12.633 5.398 1 95.38 109 PRO B CA 1
ATOM 3537 C C . PRO B 1 109 ? 14.203 13.055 4.148 1 95.38 109 PRO B C 1
ATOM 3539 O O . PRO B 1 109 ? 13.609 13.594 3.207 1 95.38 109 PRO B O 1
ATOM 3542 N N . GLY B 1 110 ? 15.477 12.727 4.148 1 93.19 110 GLY B N 1
ATOM 3543 C CA . GLY B 1 110 ? 16.328 13.117 3.037 1 93.19 110 GLY B CA 1
ATOM 3544 C C . GLY B 1 110 ? 17.047 14.438 3.266 1 93.19 110 GLY B C 1
ATOM 3545 O O . GLY B 1 110 ? 18.047 14.734 2.611 1 93.19 110 GLY B O 1
ATOM 3546 N N . LEU B 1 111 ? 16.469 15.258 4.109 1 91.38 111 LEU B N 1
ATOM 3547 C CA . LEU B 1 111 ? 17.062 16.562 4.387 1 91.38 111 LEU B CA 1
ATOM 3548 C C . LEU B 1 111 ? 17.547 16.641 5.828 1 91.38 111 LEU B C 1
ATOM 3550 O O . LEU B 1 111 ? 18.672 17.078 6.09 1 91.38 111 LEU B O 1
ATOM 3554 N N . THR B 1 112 ? 16.656 16.25 6.773 1 89.31 112 THR B N 1
ATOM 3555 C CA . THR B 1 112 ? 17 16.297 8.188 1 89.31 112 THR B CA 1
ATOM 3556 C C . THR B 1 112 ? 18.016 15.219 8.531 1 89.31 112 THR B C 1
ATOM 3558 O O . THR B 1 112 ? 17.781 14.031 8.273 1 89.31 112 THR B O 1
ATOM 3561 N N . PRO B 1 113 ? 19.141 15.602 9.039 1 79.19 113 PRO B N 1
ATOM 3562 C CA . PRO B 1 113 ? 20.141 14.586 9.367 1 79.19 113 PRO B CA 1
ATOM 3563 C C . PRO B 1 113 ? 19.672 13.602 10.43 1 79.19 113 PRO B C 1
ATOM 3565 O O . PRO B 1 113 ? 18.938 13.984 11.352 1 79.19 113 PRO B O 1
ATOM 3568 N N . ASN B 1 114 ? 19.906 12.328 10.242 1 67.5 114 ASN B N 1
ATOM 3569 C CA . ASN B 1 114 ? 19.5 11.289 11.18 1 67.5 114 ASN B CA 1
ATOM 3570 C C . ASN B 1 114 ? 20.609 11.008 12.203 1 67.5 114 ASN B C 1
ATOM 3572 O O . ASN B 1 114 ? 20.375 10.359 13.219 1 67.5 114 ASN B O 1
ATOM 3576 N N . ASP B 1 115 ? 21.797 11.539 11.984 1 62.78 115 ASP B N 1
ATOM 3577 C CA . ASP B 1 115 ? 22.922 11.18 12.844 1 62.78 115 ASP B CA 1
ATOM 3578 C C . ASP B 1 115 ? 22.938 12.031 14.109 1 62.78 115 ASP B C 1
ATOM 3580 O O . ASP B 1 115 ? 23.109 13.25 14.047 1 62.78 115 ASP B O 1
ATOM 3584 N N . PRO B 1 116 ? 22.562 11.406 15.195 1 59.25 116 PRO B N 1
ATOM 3585 C CA . PRO B 1 116 ? 22.562 12.156 16.453 1 59.25 116 PRO B CA 1
ATOM 3586 C C . PRO B 1 116 ? 23.891 12.859 16.719 1 59.25 116 PRO B C 1
ATOM 3588 O O . PRO B 1 116 ? 23.938 13.852 17.453 1 59.25 116 PRO B O 1
ATOM 3591 N N . ASN B 1 117 ? 24.906 12.234 16.141 1 59.09 117 ASN B N 1
ATOM 3592 C CA . ASN B 1 117 ? 26.219 12.789 16.469 1 59.09 117 ASN B CA 1
ATOM 3593 C C . ASN B 1 117 ? 26.5 14.055 15.672 1 59.09 117 ASN B C 1
ATOM 3595 O O . 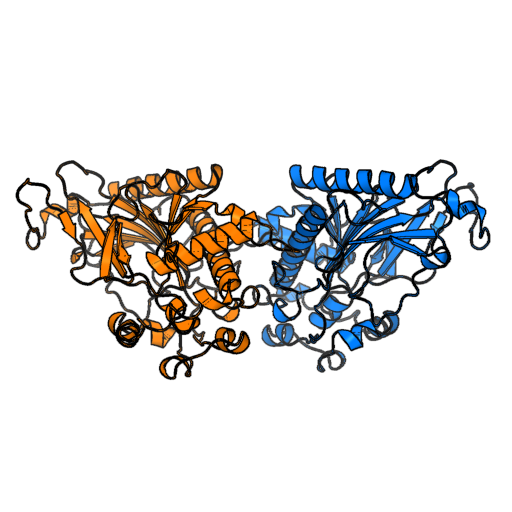ASN B 1 117 ? 27.516 14.734 15.906 1 59.09 117 ASN B O 1
ATOM 3599 N N . SER B 1 118 ? 25.719 14.258 14.711 1 53.66 118 SER B N 1
ATOM 3600 C CA . SER B 1 118 ? 26.094 15.328 13.805 1 53.66 118 SER B CA 1
ATOM 3601 C C . SER B 1 118 ? 25.688 16.688 14.359 1 53.66 118 SER B C 1
ATOM 3603 O O . SER B 1 118 ? 26.188 17.719 13.914 1 53.66 118 SER B O 1
ATOM 3605 N N . THR B 1 119 ? 24.531 16.719 14.977 1 56.19 119 THR B N 1
ATOM 3606 C CA . THR B 1 119 ? 24.109 18.078 15.352 1 56.19 119 THR B CA 1
ATOM 3607 C C . THR B 1 119 ? 24.203 18.266 16.859 1 56.19 119 THR B C 1
ATOM 3609 O O . THR B 1 119 ? 24.062 17.297 17.625 1 56.19 119 THR B O 1
ATOM 3612 N N . MET B 1 120 ? 24.844 19.344 17.266 1 57.34 120 MET B N 1
ATOM 3613 C CA . MET B 1 120 ? 24.875 19.812 18.656 1 57.34 120 MET B CA 1
ATOM 3614 C C . MET B 1 120 ? 23.484 19.797 19.25 1 57.34 120 MET B C 1
ATOM 3616 O O . MET B 1 120 ? 23.328 19.641 20.469 1 57.34 120 MET B O 1
ATOM 3620 N N . ASP B 1 121 ? 22.422 19.812 18.344 1 72.06 121 ASP B N 1
ATOM 3621 C CA . ASP B 1 121 ? 21.031 19.859 18.812 1 72.06 121 ASP B CA 1
ATOM 3622 C C . ASP B 1 121 ? 20.328 18.531 18.531 1 72.06 121 ASP B C 1
ATOM 3624 O O . ASP B 1 121 ? 20.156 18.141 17.375 1 72.06 121 ASP B O 1
ATOM 3628 N N . LEU B 1 122 ? 20.188 17.766 19.609 1 81 122 LEU B N 1
ATOM 3629 C CA . LEU B 1 122 ? 19.5 16.5 19.5 1 81 122 LEU B CA 1
ATOM 3630 C C . LEU B 1 122 ? 18.016 16.703 19.172 1 81 122 LEU B C 1
ATOM 3632 O O . LEU B 1 122 ? 17.312 17.391 19.922 1 81 122 LEU B O 1
ATOM 3636 N N . PRO B 1 123 ? 17.594 16.25 18.062 1 88.56 123 PRO B N 1
ATOM 3637 C CA . PRO B 1 123 ? 16.172 16.375 17.719 1 88.56 123 PRO B CA 1
ATOM 3638 C C . PRO B 1 123 ? 15.266 15.57 18.656 1 88.56 123 PRO B C 1
ATOM 3640 O O . PRO B 1 123 ? 15.75 14.734 19.422 1 88.56 123 PRO B O 1
ATOM 3643 N N . PRO B 1 124 ? 13.961 15.992 18.656 1 91.75 124 PRO B N 1
ATOM 3644 C CA . PRO B 1 124 ? 13.047 15.109 19.375 1 91.75 124 PRO B CA 1
ATOM 3645 C C . PRO B 1 124 ? 13.18 13.648 18.953 1 91.75 124 PRO B C 1
ATOM 3647 O O . PRO B 1 124 ? 13.469 13.367 17.781 1 91.75 124 PRO B O 1
ATOM 3650 N N . ALA B 1 125 ? 12.93 12.758 19.844 1 90.56 125 ALA B N 1
ATOM 3651 C CA . ALA B 1 125 ? 13.172 11.336 19.609 1 90.56 125 ALA B CA 1
ATOM 3652 C C . ALA B 1 125 ? 12.055 10.719 18.781 1 90.56 125 ALA B C 1
ATOM 3654 O O . ALA B 1 125 ? 10.906 11.156 18.859 1 90.56 125 ALA B O 1
ATOM 3655 N N . GLY B 1 126 ? 12.383 9.734 17.969 1 93.06 126 GLY B N 1
ATOM 3656 C CA . GLY B 1 126 ? 11.43 8.852 17.312 1 93.06 126 GLY B CA 1
ATOM 3657 C C . GLY B 1 126 ? 10.781 9.461 16.094 1 93.06 126 GLY B C 1
ATOM 3658 O O . GLY B 1 126 ? 9.758 8.977 15.617 1 93.06 126 GLY B O 1
ATOM 3659 N N . LEU B 1 127 ? 11.328 10.508 15.539 1 95.25 127 LEU B N 1
ATOM 3660 C CA . LEU B 1 127 ? 10.68 11.258 14.461 1 95.25 127 LEU B CA 1
ATOM 3661 C C . LEU B 1 127 ? 10.57 10.406 13.203 1 95.25 127 LEU B C 1
ATOM 3663 O O . LEU B 1 127 ? 9.539 10.414 12.531 1 95.25 127 LEU B O 1
ATOM 3667 N N . PRO B 1 128 ? 11.625 9.578 12.891 1 94.81 128 PRO B N 1
ATOM 3668 C CA . PRO B 1 128 ? 11.484 8.75 11.695 1 94.81 128 PRO B CA 1
ATOM 3669 C C . PRO B 1 128 ? 10.352 7.734 11.812 1 94.81 128 PRO B C 1
ATOM 3671 O O . PRO B 1 128 ? 9.617 7.508 10.844 1 94.81 128 PRO B O 1
ATOM 3674 N N . ASP B 1 129 ? 10.125 7.211 12.969 1 96.19 129 ASP B N 1
ATOM 3675 C CA . ASP B 1 129 ? 9.07 6.223 13.172 1 96.19 129 ASP B CA 1
ATOM 3676 C C . ASP B 1 129 ? 7.691 6.875 13.156 1 96.19 129 ASP B C 1
ATOM 3678 O O . ASP B 1 129 ? 6.746 6.32 12.594 1 96.19 129 ASP B O 1
ATOM 3682 N N . VAL B 1 130 ? 7.574 8.039 13.758 1 97.31 130 VAL B N 1
ATOM 3683 C CA . VAL B 1 130 ? 6.309 8.766 13.766 1 97.31 130 VAL B CA 1
ATOM 3684 C C . VAL B 1 130 ? 5.945 9.203 12.352 1 97.31 130 VAL B C 1
ATOM 3686 O O . VAL B 1 130 ? 4.785 9.117 11.945 1 97.31 130 VAL B O 1
ATOM 3689 N N . PHE B 1 131 ? 6.98 9.633 11.617 1 97.88 131 PHE B N 1
ATOM 3690 C CA . PHE B 1 131 ? 6.777 10.023 10.227 1 97.88 131 PHE B CA 1
ATOM 3691 C C . PHE B 1 131 ? 6.223 8.867 9.406 1 97.88 131 PHE B C 1
ATOM 3693 O O . PHE B 1 131 ? 5.266 9.031 8.648 1 97.88 131 PHE B O 1
ATOM 3700 N N . ALA B 1 132 ? 6.812 7.754 9.602 1 97.56 132 ALA B N 1
ATOM 3701 C CA . ALA B 1 132 ? 6.387 6.562 8.875 1 97.56 132 ALA B CA 1
ATOM 3702 C C . ALA B 1 132 ? 4.961 6.168 9.25 1 97.56 132 ALA B C 1
ATOM 3704 O O . ALA B 1 132 ? 4.152 5.84 8.375 1 97.56 132 ALA B O 1
ATOM 3705 N N . LEU B 1 133 ? 4.664 6.219 10.484 1 97.62 133 LEU B N 1
ATOM 3706 C CA . LEU B 1 133 ? 3.354 5.836 11 1 97.62 133 LEU B CA 1
ATOM 3707 C C . LEU B 1 133 ? 2.268 6.754 10.453 1 97.62 133 LEU B C 1
ATOM 3709 O O . LEU B 1 133 ? 1.275 6.281 9.891 1 97.62 133 LEU B O 1
ATOM 3713 N N . LEU B 1 134 ? 2.465 8.008 10.578 1 98.5 134 LEU B N 1
ATOM 3714 C CA . LEU B 1 134 ? 1.461 8.977 10.148 1 98.5 134 LEU B CA 1
ATOM 3715 C C . LEU B 1 134 ? 1.386 9.047 8.633 1 98.5 134 LEU B C 1
ATOM 3717 O O . LEU B 1 134 ? 0.311 9.273 8.07 1 98.5 134 LEU B O 1
ATOM 3721 N N . GLY B 1 135 ? 2.525 8.891 8.016 1 98.25 135 GLY B N 1
ATOM 3722 C CA . GLY B 1 135 ? 2.525 8.836 6.562 1 98.25 135 GLY B CA 1
ATOM 3723 C C . GLY B 1 135 ? 1.696 7.695 6.004 1 98.25 135 GLY B C 1
ATOM 3724 O O . GLY B 1 135 ? 0.927 7.883 5.059 1 98.25 135 GLY B O 1
ATOM 3725 N N . LYS B 1 136 ? 1.889 6.566 6.578 1 97.25 136 LYS B N 1
ATOM 3726 C CA . LYS B 1 136 ? 1.09 5.418 6.164 1 97.25 136 LYS B CA 1
ATOM 3727 C C . LYS B 1 136 ? -0.398 5.668 6.391 1 97.25 136 LYS B C 1
ATOM 3729 O O . LYS B 1 136 ? -1.226 5.348 5.535 1 97.25 136 LYS B O 1
ATOM 3734 N N . ALA B 1 137 ? -0.721 6.168 7.5 1 98.12 137 ALA B N 1
ATOM 3735 C CA . ALA B 1 137 ? -2.111 6.48 7.816 1 98.12 137 ALA B CA 1
ATOM 3736 C C . ALA B 1 137 ? -2.697 7.461 6.805 1 98.12 137 ALA B C 1
ATOM 3738 O O . ALA B 1 137 ? -3.818 7.27 6.324 1 98.12 137 ALA B O 1
ATOM 3739 N N . ALA B 1 138 ? -1.923 8.461 6.488 1 98.5 138 ALA B N 1
ATOM 3740 C CA . ALA B 1 138 ? -2.387 9.477 5.543 1 98.5 138 ALA B CA 1
ATOM 3741 C C . ALA B 1 138 ? -2.691 8.852 4.184 1 98.5 138 ALA B C 1
ATOM 3743 O O . ALA B 1 138 ? -3.697 9.188 3.553 1 98.5 138 ALA B O 1
ATOM 3744 N N . ARG B 1 139 ? -1.878 7.953 3.762 1 97.25 139 ARG B N 1
ATOM 3745 C CA . ARG B 1 139 ? -2.082 7.312 2.467 1 97.25 139 ARG B CA 1
ATOM 3746 C C . ARG B 1 139 ? -3.293 6.387 2.498 1 97.25 139 ARG B C 1
ATOM 3748 O O . ARG B 1 139 ? -4.055 6.324 1.532 1 97.25 139 ARG B O 1
ATOM 3755 N N . ASP B 1 140 ? -3.439 5.66 3.59 1 97.31 140 ASP B N 1
ATOM 3756 C CA . ASP B 1 140 ? -4.625 4.82 3.734 1 97.31 140 ASP B CA 1
ATOM 3757 C C . ASP B 1 140 ? -5.902 5.656 3.68 1 97.31 140 ASP B C 1
ATOM 3759 O O . ASP B 1 140 ? -6.883 5.262 3.045 1 97.31 140 ASP B O 1
ATOM 3763 N N . ILE B 1 141 ? -5.859 6.762 4.316 1 98.31 141 ILE B N 1
ATOM 3764 C CA . ILE B 1 141 ? -7.012 7.656 4.359 1 98.31 141 ILE B CA 1
ATOM 3765 C C . ILE B 1 141 ? -7.281 8.219 2.967 1 98.31 141 ILE B C 1
ATOM 3767 O O . ILE B 1 141 ? -8.43 8.281 2.527 1 98.31 141 ILE B O 1
ATOM 3771 N N . LEU B 1 142 ? -6.207 8.609 2.336 1 98.12 142 LEU B N 1
ATOM 3772 C CA . LEU B 1 142 ? -6.336 9.117 0.976 1 98.12 142 LEU B CA 1
ATOM 3773 C C . LEU B 1 142 ? -6.957 8.062 0.06 1 98.12 142 LEU B C 1
ATOM 3775 O O . LEU B 1 142 ? -7.824 8.383 -0.758 1 98.12 142 LEU B O 1
ATOM 3779 N N . ASP B 1 143 ? -6.57 6.863 0.188 1 96.81 143 ASP B N 1
ATOM 3780 C CA . ASP B 1 143 ? -7.125 5.773 -0.609 1 96.81 143 ASP B CA 1
ATOM 3781 C C . ASP B 1 143 ? -8.602 5.555 -0.295 1 96.81 143 ASP B C 1
ATOM 3783 O O . ASP B 1 143 ? -9.391 5.258 -1.19 1 96.81 143 ASP B O 1
ATOM 3787 N N . ALA B 1 144 ? -8.93 5.66 0.974 1 97.88 144 ALA B N 1
ATOM 3788 C CA . ALA B 1 144 ? -10.328 5.512 1.38 1 97.88 144 ALA B CA 1
ATOM 3789 C C . ALA B 1 144 ? -11.195 6.602 0.758 1 97.88 144 ALA B C 1
ATOM 3791 O O . ALA B 1 144 ? -12.305 6.324 0.287 1 97.88 144 ALA B O 1
ATOM 3792 N N . ILE B 1 145 ? -10.688 7.785 0.78 1 97.75 145 ILE B N 1
ATOM 3793 C CA . ILE B 1 145 ? -11.398 8.898 0.154 1 97.75 145 ILE B CA 1
ATOM 3794 C C . ILE B 1 145 ? -11.57 8.625 -1.339 1 97.75 145 ILE B C 1
ATOM 3796 O O . ILE B 1 145 ? -12.641 8.852 -1.898 1 97.75 145 ILE B O 1
ATOM 3800 N N . SER B 1 146 ? -10.531 8.094 -1.953 1 96.62 146 SER B N 1
ATOM 3801 C CA . SER B 1 146 ? -10.578 7.762 -3.373 1 96.62 146 SER B CA 1
ATOM 3802 C C . SER B 1 146 ? -11.609 6.68 -3.654 1 96.62 146 SER B C 1
ATOM 3804 O O . SER B 1 146 ? -12.312 6.73 -4.664 1 96.62 146 SER B O 1
ATOM 3806 N N . PHE B 1 147 ? -11.672 5.715 -2.752 1 97.38 147 PHE B N 1
ATOM 3807 C CA . PHE B 1 147 ? -12.664 4.652 -2.879 1 97.38 147 PHE B CA 1
ATOM 3808 C C . PHE B 1 147 ? -14.078 5.223 -2.832 1 97.38 147 PHE B C 1
ATOM 3810 O O . PHE B 1 147 ? -14.93 4.863 -3.646 1 97.38 147 PHE B O 1
ATOM 3817 N N . TYR B 1 148 ? -14.305 6.129 -1.913 1 96.56 148 TYR B N 1
ATOM 3818 C CA . TYR B 1 148 ? -15.609 6.766 -1.772 1 96.56 148 TYR B CA 1
ATOM 3819 C C . TYR B 1 148 ? -15.984 7.523 -3.041 1 96.56 148 TYR B C 1
ATOM 3821 O O . TYR B 1 148 ? -17.156 7.547 -3.434 1 96.56 148 TYR B O 1
ATOM 3829 N N . LEU B 1 149 ? -15 8.117 -3.686 1 96 149 LEU B N 1
ATOM 3830 C CA . LEU B 1 149 ? -15.227 8.906 -4.887 1 96 149 LEU B CA 1
ATOM 3831 C C . LEU B 1 149 ? -15.242 8.023 -6.129 1 96 149 LEU B C 1
ATOM 3833 O O . LEU B 1 149 ? -15.273 8.523 -7.254 1 96 149 LEU B O 1
ATOM 3837 N N . ASN B 1 150 ? -15.102 6.707 -5.949 1 94.88 150 ASN B N 1
ATOM 3838 C CA . ASN B 1 150 ? -15.117 5.715 -7.02 1 94.88 150 ASN B CA 1
ATOM 3839 C C . ASN B 1 150 ? -13.953 5.918 -7.988 1 94.88 150 ASN B C 1
ATOM 3841 O O . ASN B 1 150 ? -14.109 5.754 -9.195 1 94.88 150 ASN B O 1
ATOM 3845 N N . LEU B 1 151 ? -12.883 6.406 -7.438 1 95.56 151 LEU B N 1
ATOM 3846 C CA . LEU B 1 151 ? -11.664 6.496 -8.227 1 95.56 151 LEU B CA 1
ATOM 3847 C C . LEU B 1 151 ? -10.922 5.16 -8.242 1 95.56 151 LEU B C 1
ATOM 3849 O O . LEU B 1 151 ? -11.227 4.27 -7.445 1 95.56 151 LEU B O 1
ATOM 3853 N N . ARG B 1 152 ? -9.992 5.043 -9.164 1 93.06 152 ARG B N 1
ATOM 3854 C CA . ARG B 1 152 ? -9.133 3.863 -9.164 1 93.06 152 ARG B CA 1
ATOM 3855 C C . ARG B 1 152 ? -8.25 3.83 -7.922 1 93.06 152 ARG B C 1
ATOM 3857 O O . ARG B 1 152 ? -8.133 4.832 -7.211 1 93.06 152 ARG B O 1
ATOM 3864 N N . SER B 1 153 ? -7.648 2.658 -7.68 1 91.81 153 SER B N 1
ATOM 3865 C CA . SER B 1 153 ? -6.746 2.537 -6.539 1 91.81 153 SER B CA 1
ATOM 3866 C C . SER B 1 153 ? -5.504 3.404 -6.727 1 91.81 153 SER B C 1
ATOM 3868 O O . SER B 1 153 ? -4.941 3.463 -7.82 1 91.81 153 SER B O 1
ATOM 3870 N N . SER B 1 154 ? -5.164 4.105 -5.707 1 90.31 154 SER B N 1
ATOM 3871 C CA . SER B 1 154 ? -3.969 4.941 -5.637 1 90.31 154 SER B CA 1
ATOM 3872 C C . SER B 1 154 ? -3.918 5.93 -6.797 1 90.31 154 SER B C 1
ATOM 3874 O O . SER B 1 154 ? -2.896 6.047 -7.477 1 90.31 154 SER B O 1
ATOM 3876 N N . PRO B 1 155 ? -4.945 6.68 -6.945 1 91.69 155 PRO B N 1
ATOM 3877 C CA . PRO B 1 155 ? -5.004 7.566 -8.109 1 91.69 155 PRO B CA 1
ATOM 3878 C C . PRO B 1 155 ? -3.994 8.711 -8.031 1 91.69 155 PRO B C 1
ATOM 3880 O O . PRO B 1 155 ? -3.613 9.273 -9.055 1 91.69 155 PRO B O 1
ATOM 3883 N N . PHE B 1 156 ? -3.512 8.977 -6.852 1 93.5 156 PHE B N 1
ATOM 3884 C CA . PHE B 1 156 ? -2.668 10.148 -6.68 1 93.5 156 PHE B CA 1
ATOM 3885 C C . PHE B 1 156 ? -1.203 9.75 -6.539 1 93.5 156 PHE B C 1
ATOM 3887 O O . PHE B 1 156 ? -0.368 10.562 -6.141 1 93.5 156 PHE B O 1
ATOM 3894 N N . THR B 1 157 ? -0.912 8.578 -6.887 1 91.38 157 THR B N 1
ATOM 3895 C CA . THR B 1 157 ? 0.441 8.055 -6.723 1 91.38 157 THR B CA 1
ATOM 3896 C C . THR B 1 157 ? 1.443 8.898 -7.504 1 91.38 157 THR B C 1
ATOM 3898 O O . THR B 1 157 ? 2.561 9.141 -7.039 1 91.38 157 THR B O 1
ATOM 3901 N N . GLU B 1 158 ? 1.054 9.461 -8.586 1 90.12 158 GLU B N 1
ATOM 3902 C CA . GLU B 1 158 ? 1.972 10.18 -9.461 1 90.12 158 GLU B CA 1
ATOM 3903 C C . GLU B 1 158 ? 2.373 11.523 -8.867 1 90.12 158 GLU B C 1
ATOM 3905 O O . GLU B 1 158 ? 3.406 12.094 -9.234 1 90.12 158 GLU B O 1
ATOM 3910 N N . ILE B 1 159 ? 1.575 12.039 -7.98 1 94.31 159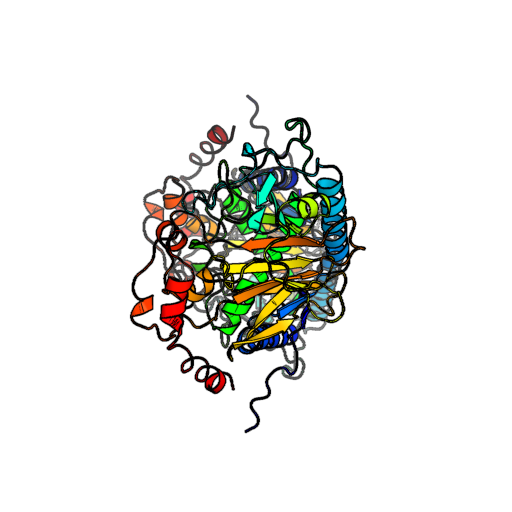 ILE B N 1
ATOM 3911 C CA . ILE B 1 159 ? 1.9 13.344 -7.422 1 94.31 159 ILE B CA 1
ATOM 3912 C C . ILE B 1 159 ? 2.449 13.18 -6.004 1 94.31 159 ILE B C 1
ATOM 3914 O O . ILE B 1 159 ? 2.676 14.164 -5.301 1 94.31 159 ILE B O 1
ATOM 3918 N N . LEU B 1 160 ? 2.65 11.945 -5.602 1 96.31 160 LEU B N 1
ATOM 3919 C CA . LEU B 1 160 ? 3.197 11.68 -4.277 1 96.31 160 LEU B CA 1
ATOM 3920 C C . LEU B 1 160 ? 4.637 11.18 -4.375 1 96.31 160 LEU B C 1
ATOM 3922 O O . LEU B 1 160 ? 5.039 10.633 -5.402 1 96.31 160 LEU B O 1
ATOM 3926 N N . ASP B 1 161 ? 5.363 11.414 -3.289 1 95.94 161 ASP B N 1
ATOM 3927 C CA . ASP B 1 161 ? 6.723 10.891 -3.193 1 95.94 161 ASP B CA 1
ATOM 3928 C C . ASP B 1 161 ? 6.727 9.359 -3.229 1 95.94 161 ASP B C 1
ATOM 3930 O O . ASP B 1 161 ? 5.727 8.727 -2.896 1 95.94 161 ASP B O 1
ATOM 3934 N N . ASN B 1 162 ? 7.891 8.836 -3.613 1 95.75 162 ASN B N 1
ATOM 3935 C CA . ASN B 1 162 ? 8.094 7.395 -3.555 1 95.75 162 ASN B CA 1
ATOM 3936 C C . ASN B 1 162 ? 8.086 6.883 -2.117 1 95.75 162 ASN B C 1
ATOM 3938 O O . ASN B 1 162 ? 8.5 7.594 -1.2 1 95.75 162 ASN B O 1
ATOM 3942 N N . VAL B 1 163 ? 7.609 5.688 -1.962 1 96.19 163 VAL B N 1
ATOM 3943 C CA . VAL B 1 163 ? 7.652 5 -0.676 1 96.19 163 VAL B CA 1
ATOM 3944 C C . VAL B 1 163 ? 8.367 3.658 -0.83 1 96.19 163 VAL B C 1
ATOM 3946 O O . VAL B 1 163 ? 7.863 2.754 -1.5 1 96.19 163 VAL B O 1
ATOM 3949 N N . PRO B 1 164 ? 9.531 3.379 -0.244 1 97 164 PRO B N 1
ATOM 3950 C CA . PRO B 1 164 ? 10.312 4.426 0.42 1 97 164 PRO B CA 1
ATOM 3951 C C . PRO B 1 164 ? 10.945 5.406 -0.567 1 97 164 PRO B C 1
ATOM 3953 O O . PRO B 1 164 ? 10.875 5.195 -1.781 1 97 164 PRO B O 1
ATOM 3956 N N . LEU B 1 165 ? 11.469 6.477 0.013 1 95.81 165 LEU B N 1
ATOM 3957 C CA . LEU B 1 165 ? 12.195 7.441 -0.808 1 95.81 165 LEU B CA 1
ATOM 3958 C C . LEU B 1 165 ? 13.359 6.777 -1.524 1 95.81 165 LEU B C 1
ATOM 3960 O O . LEU B 1 165 ? 13.977 5.848 -0.993 1 95.81 165 LEU B O 1
ATOM 3964 N N . ARG B 1 166 ? 13.578 7.215 -2.756 1 93.19 166 ARG B N 1
ATOM 3965 C CA . ARG B 1 166 ? 14.727 6.746 -3.518 1 93.19 166 ARG B CA 1
ATOM 3966 C C . ARG B 1 166 ? 15.977 7.551 -3.176 1 93.19 166 ARG B C 1
ATOM 3968 O O . ARG B 1 166 ? 15.906 8.516 -2.41 1 93.19 166 ARG B O 1
ATOM 3975 N N . ASN B 1 167 ? 17.094 7.109 -3.719 1 87.62 167 ASN B N 1
ATOM 3976 C CA . ASN B 1 167 ? 18.375 7.734 -3.406 1 87.62 167 ASN B CA 1
ATOM 3977 C C . ASN B 1 167 ? 18.359 9.227 -3.734 1 87.62 167 ASN B C 1
ATOM 3979 O O . ASN B 1 167 ? 17.953 9.625 -4.824 1 87.62 167 ASN B O 1
ATOM 3983 N N . ARG B 1 168 ? 18.672 10.078 -2.803 1 87.56 168 ARG B N 1
ATOM 3984 C CA . ARG B 1 168 ? 18.859 11.516 -2.932 1 87.56 168 ARG B CA 1
ATOM 3985 C C . ARG B 1 168 ? 17.531 12.242 -3.021 1 87.56 168 ARG B C 1
ATOM 3987 O O . ARG B 1 168 ? 17.484 13.43 -3.355 1 87.56 168 ARG B O 1
ATOM 3994 N N . GLU B 1 169 ? 16.516 11.516 -2.803 1 92.25 169 GLU B N 1
ATOM 3995 C CA . GLU B 1 169 ? 15.211 12.18 -2.766 1 92.25 169 GLU B CA 1
ATOM 3996 C C . GLU B 1 169 ? 14.977 12.852 -1.418 1 92.25 169 GLU B C 1
ATOM 3998 O O . GLU B 1 169 ? 15.336 12.312 -0.373 1 92.25 169 GLU B O 1
ATOM 4003 N N . ILE B 1 170 ? 14.43 14.023 -1.488 1 93.62 170 ILE B N 1
ATOM 4004 C CA . ILE B 1 170 ? 13.969 14.742 -0.301 1 93.62 170 ILE B CA 1
ATOM 4005 C C . ILE B 1 170 ? 12.445 14.688 -0.224 1 93.62 170 ILE B C 1
ATOM 4007 O O . ILE B 1 170 ? 11.758 14.945 -1.217 1 93.62 170 ILE B O 1
ATOM 4011 N N . SER B 1 171 ? 11.977 14.344 0.907 1 96.25 171 SER B N 1
ATOM 4012 C CA . SER B 1 171 ? 10.531 14.219 1.077 1 96.25 171 SER B CA 1
ATOM 4013 C C . SER B 1 171 ? 9.836 15.562 0.898 1 96.25 171 SER B C 1
ATOM 4015 O O . SER B 1 171 ? 10.273 16.578 1.458 1 96.25 171 SER B O 1
ATOM 4017 N N . SER B 1 172 ? 8.797 15.562 0.127 1 95.88 172 SER B N 1
ATOM 4018 C CA . SER B 1 172 ? 7.922 16.734 0.064 1 95.88 172 SER B CA 1
ATOM 4019 C C . SER B 1 172 ? 7.039 16.828 1.304 1 95.88 172 SER B C 1
ATOM 4021 O O . SER B 1 172 ? 6.645 17.922 1.707 1 95.88 172 SER B O 1
ATOM 4023 N N . SER B 1 173 ? 6.723 15.688 1.893 1 96.88 173 SER B N 1
ATOM 4024 C CA . SER B 1 173 ? 5.941 15.633 3.125 1 96.88 173 SER B CA 1
ATOM 4025 C C . SER B 1 173 ? 6.805 15.953 4.34 1 96.88 173 SER B C 1
ATOM 4027 O O . SER B 1 173 ? 8.031 15.836 4.289 1 96.88 173 SER B O 1
ATOM 4029 N N . VAL B 1 174 ? 6.082 16.375 5.422 1 96.69 174 VAL B N 1
ATOM 4030 C CA . VAL B 1 174 ? 6.836 16.859 6.574 1 96.69 174 VAL B CA 1
ATOM 4031 C C . VAL B 1 174 ? 6.109 16.484 7.863 1 96.69 174 VAL B C 1
ATOM 4033 O O . VAL B 1 174 ? 4.879 16.422 7.895 1 96.69 174 VAL B O 1
ATOM 4036 N N . LEU B 1 175 ? 6.898 16.109 8.852 1 97.5 175 LEU B N 1
ATOM 4037 C CA . LEU B 1 175 ? 6.426 15.984 10.227 1 97.5 175 LEU B CA 1
ATOM 4038 C C . LEU B 1 175 ? 6.879 17.172 11.062 1 97.5 175 LEU B C 1
ATOM 4040 O O . LEU B 1 175 ? 8.078 17.375 11.266 1 97.5 175 LEU B O 1
ATOM 4044 N N . SER B 1 176 ? 5.945 17.969 11.508 1 96.25 176 SER B N 1
ATOM 4045 C CA . SER B 1 176 ? 6.23 19.156 12.328 1 96.25 176 SER B CA 1
ATOM 4046 C C . SER B 1 176 ? 5.891 18.891 13.789 1 96.25 176 SER B C 1
ATOM 4048 O O . SER B 1 176 ? 4.746 18.578 14.125 1 96.25 176 SER B O 1
ATOM 4050 N N . VAL B 1 177 ? 6.871 19 14.594 1 95.44 177 VAL B N 1
ATOM 4051 C CA . VAL B 1 177 ? 6.688 19.016 16.047 1 95.44 177 VAL B CA 1
ATOM 4052 C C . VAL B 1 177 ? 6.578 20.453 16.531 1 95.44 177 VAL B C 1
ATOM 4054 O O . VAL B 1 177 ? 7.5 21.25 16.359 1 95.44 177 VAL B O 1
ATOM 4057 N N . CYS B 1 178 ? 5.461 20.75 17.172 1 92.12 178 CYS B N 1
ATOM 4058 C CA . CYS B 1 178 ? 5.215 22.141 17.516 1 92.12 178 CYS B CA 1
ATOM 4059 C C . CYS B 1 178 ? 5.02 22.312 19.031 1 92.12 178 CYS B C 1
ATOM 4061 O O . CYS B 1 178 ? 4.598 21.375 19.703 1 92.12 178 CYS B O 1
ATOM 4063 N N . CYS B 1 179 ? 5.34 23.422 19.484 1 89.38 179 CYS B N 1
ATOM 4064 C CA . CYS B 1 179 ? 5.066 23.859 20.844 1 89.38 179 CYS B CA 1
ATOM 4065 C C . CYS B 1 179 ? 4.555 25.297 20.875 1 89.38 179 CYS B C 1
ATOM 4067 O O . CYS B 1 179 ? 5.195 26.203 20.328 1 89.38 179 CYS B O 1
ATOM 4069 N N . TYR B 1 180 ? 3.406 25.438 21.484 1 83.31 180 TYR B N 1
ATOM 4070 C CA . TYR B 1 180 ? 2.793 26.75 21.562 1 83.31 180 TYR B CA 1
ATOM 4071 C C . TYR B 1 180 ? 2.861 27.312 22.984 1 83.31 180 TYR B C 1
ATOM 4073 O O . TYR B 1 180 ? 2.705 26.562 23.953 1 83.31 180 TYR B O 1
ATOM 4081 N N . ALA B 1 181 ? 3.039 28.672 23.047 1 76.44 181 ALA B N 1
ATOM 4082 C CA . ALA B 1 181 ? 2.854 29.5 24.234 1 76.44 181 ALA B CA 1
ATOM 4083 C C . ALA B 1 181 ? 3.789 29.062 25.359 1 76.44 181 ALA B C 1
ATOM 4085 O O . ALA B 1 181 ? 3.383 28.984 26.516 1 76.44 181 ALA B O 1
ATOM 4086 N N . ARG B 1 182 ? 4.965 28.734 24.953 1 73.31 182 ARG B N 1
ATOM 4087 C CA . ARG B 1 182 ? 5.91 28.5 26.031 1 73.31 182 ARG B CA 1
ATOM 4088 C C . ARG B 1 182 ? 6.152 29.781 26.828 1 73.31 182 ARG B C 1
ATOM 4090 O O . ARG B 1 182 ? 6.227 30.875 26.25 1 73.31 182 ARG B O 1
ATOM 4097 N N . PRO B 1 183 ? 5.961 29.75 28.156 1 60.97 183 PRO B N 1
ATOM 4098 C CA . PRO B 1 183 ? 6.07 30.938 29.016 1 60.97 183 PRO B CA 1
ATOM 4099 C C . PRO B 1 183 ? 7.285 31.797 28.672 1 60.97 183 PRO B C 1
ATOM 4101 O O . PRO B 1 183 ? 7.242 33.031 28.828 1 60.97 183 PRO B O 1
ATOM 4104 N N . SER B 1 184 ? 8.297 31.141 28.281 1 56.59 184 SER B N 1
ATOM 4105 C CA . SER B 1 184 ? 9.492 31.938 28.016 1 56.59 184 SER B CA 1
ATOM 4106 C C . SER B 1 184 ? 9.211 33 26.953 1 56.59 184 SER B C 1
ATOM 4108 O O . SER B 1 184 ? 9.875 34.031 26.906 1 56.59 184 SER B O 1
ATOM 4110 N N . PHE B 1 185 ? 8.172 32.719 26.094 1 54.34 185 PHE B N 1
ATOM 4111 C CA . PHE B 1 185 ? 7.816 33.688 25.062 1 54.34 185 PHE B CA 1
ATOM 4112 C C . PHE B 1 185 ? 6.953 34.812 25.625 1 54.34 185 PHE B C 1
ATOM 4114 O O . PHE B 1 185 ? 6.855 35.906 25.047 1 54.34 185 PHE B O 1
ATOM 4121 N N . GLN B 1 186 ? 6.168 34.469 26.688 1 50.34 186 GLN B N 1
ATOM 4122 C CA . GLN B 1 186 ? 5.156 35.375 27.203 1 50.34 186 GLN B CA 1
ATOM 4123 C C . GLN B 1 186 ? 5.789 36.688 27.672 1 50.34 186 GLN B C 1
ATOM 4125 O O . GLN B 1 186 ? 5.125 37.719 27.703 1 50.34 186 GLN B O 1
ATOM 4130 N N . GLY B 1 187 ? 6.953 36.562 28.094 1 45.09 187 GLY B N 1
ATOM 4131 C CA . GLY B 1 187 ? 7.434 37.844 28.594 1 45.09 187 GLY B CA 1
ATOM 4132 C C . GLY B 1 187 ? 7.473 38.938 27.531 1 45.09 187 GLY B C 1
ATOM 4133 O O . GLY B 1 187 ? 7.625 40.094 27.859 1 45.09 187 GLY B O 1
ATOM 4134 N N . ALA B 1 188 ? 7.684 38.531 26.266 1 42.91 188 ALA B N 1
ATOM 4135 C CA . ALA B 1 188 ? 7.91 39.688 25.375 1 42.91 188 ALA B CA 1
ATOM 4136 C C . ALA B 1 188 ? 6.598 40.375 25.031 1 42.91 188 ALA B C 1
ATOM 4138 O O . ALA B 1 188 ? 6.504 41.594 25.062 1 42.91 188 ALA B O 1
ATOM 4139 N N . GLN B 1 189 ? 5.734 40 23.891 1 43.5 189 GLN B N 1
ATOM 4140 C CA . GLN B 1 189 ? 4.766 40.844 23.203 1 43.5 189 GLN B CA 1
ATOM 4141 C C . GLN B 1 189 ? 3.363 40.625 23.766 1 43.5 189 GLN B C 1
ATOM 4143 O O . GLN B 1 189 ? 2.756 39.594 23.562 1 43.5 189 GLN B O 1
ATOM 4148 N N . HIS B 1 190 ? 2.996 41.188 24.891 1 40.19 190 HIS B N 1
ATOM 4149 C CA . HIS B 1 190 ? 1.742 41.312 25.625 1 40.19 190 HIS B CA 1
ATOM 4150 C C . HIS B 1 190 ? 0.625 41.812 24.719 1 40.19 190 HIS B C 1
ATOM 4152 O O . HIS B 1 190 ? -0.462 42.156 25.203 1 40.19 190 HIS B O 1
ATOM 4158 N N . HIS B 1 191 ? 0.793 42.281 23.5 1 38.69 191 HIS B N 1
ATOM 4159 C CA . HIS B 1 191 ? -0.214 43.219 23.016 1 38.69 191 HIS B CA 1
ATOM 4160 C C . HIS B 1 191 ? -1.529 42.531 22.719 1 38.69 191 HIS B C 1
ATOM 4162 O O . HIS B 1 191 ? -2.6 43.125 22.781 1 38.69 191 HIS B O 1
ATOM 4168 N N . ASN B 1 192 ? -1.588 41.469 21.828 1 41.38 192 ASN B N 1
ATOM 4169 C CA . ASN B 1 192 ? -2.902 41.125 21.312 1 41.38 192 ASN B CA 1
ATOM 4170 C C . ASN B 1 192 ? -3.604 40.094 22.203 1 41.38 192 ASN B C 1
ATOM 4172 O O . ASN B 1 192 ? -4.008 39.031 21.75 1 41.38 192 ASN B O 1
ATOM 4176 N N . LEU B 1 193 ? -3.432 40.125 23.5 1 42.94 193 LEU B N 1
ATOM 4177 C CA . LEU B 1 193 ? -4.082 39.344 24.531 1 42.94 193 LEU B CA 1
ATOM 4178 C C . LEU B 1 193 ? -5.52 39.812 24.75 1 42.94 193 LEU B C 1
ATOM 4180 O O . LEU B 1 193 ? -5.754 40.969 25.094 1 42.94 193 LEU B O 1
ATOM 4184 N N . ALA B 1 194 ? -6.484 39.281 23.984 1 41.62 194 ALA B N 1
ATOM 4185 C CA . ALA B 1 194 ? -7.844 39.625 24.406 1 41.62 194 ALA B CA 1
ATOM 4186 C C . ALA B 1 194 ? -8.148 39 25.766 1 41.62 194 ALA B C 1
ATOM 4188 O O . ALA B 1 194 ? -7.996 37.781 25.953 1 41.62 194 ALA B O 1
ATOM 4189 N N . THR B 1 195 ? -8.023 39.656 26.797 1 38.81 195 THR B N 1
ATOM 4190 C CA . THR B 1 195 ? -8.422 39.344 28.172 1 38.81 195 THR B CA 1
ATOM 4191 C C . THR B 1 195 ? -9.898 38.969 28.219 1 38.81 195 THR B C 1
ATOM 4193 O O . THR B 1 195 ? -10.75 39.719 27.75 1 38.81 195 THR B O 1
ATOM 4196 N N . GLN B 1 196 ? -10.203 37.719 27.938 1 39.62 196 GLN B N 1
ATOM 4197 C CA . GLN B 1 196 ? -11.594 37.5 28.312 1 39.62 196 GLN B CA 1
ATOM 4198 C C . GLN B 1 196 ? -11.82 37.75 29.797 1 39.62 196 GLN B C 1
ATOM 4200 O O . GLN B 1 196 ? -10.875 37.75 30.578 1 39.62 196 GLN B O 1
ATOM 4205 N N . GLU B 1 197 ? -13.062 38.125 30.156 1 40.09 197 GLU B N 1
ATOM 4206 C CA . GLU B 1 197 ? -13.531 38.531 31.484 1 40.09 197 GLU B CA 1
ATOM 4207 C C . GLU B 1 197 ? -12.953 37.656 32.594 1 40.09 197 GLU B C 1
ATOM 4209 O O . GLU B 1 197 ? -12.656 38.125 33.688 1 40.09 197 GLU B O 1
ATOM 4214 N N . ASP B 1 198 ? -13.086 36.344 32.406 1 42.38 198 ASP B N 1
ATOM 4215 C CA . ASP B 1 198 ? -12.859 35.5 33.594 1 42.38 198 ASP B CA 1
ATOM 4216 C C . ASP B 1 198 ? -11.367 35.188 33.75 1 42.38 198 ASP B C 1
ATOM 4218 O O . ASP B 1 198 ? -11 34.281 34.5 1 42.38 198 ASP B O 1
ATOM 4222 N N . GLY B 1 199 ? -10.477 35.938 33.219 1 41.88 199 GLY B N 1
ATOM 4223 C CA . GLY B 1 199 ? -9.031 35.844 33.406 1 41.88 199 GLY B CA 1
ATOM 4224 C C . GLY B 1 199 ? -8.367 34.938 32.375 1 41.88 199 GLY B C 1
ATOM 4225 O O . GLY B 1 199 ? -7.145 34.781 32.406 1 41.88 199 GLY B O 1
ATOM 4226 N N . GLN B 1 200 ? -9.086 33.938 31.875 1 42.88 200 GLN B N 1
ATOM 4227 C CA . GLN B 1 200 ? -8.453 33 30.953 1 42.88 200 GLN B CA 1
ATOM 4228 C C . GLN B 1 200 ? -8.172 33.656 29.609 1 42.88 200 GLN B C 1
ATOM 4230 O O . GLN B 1 200 ? -9.062 34.25 29 1 42.88 200 GLN B O 1
ATOM 4235 N N . LEU B 1 201 ? -6.949 34.062 29.359 1 43.56 201 LEU B N 1
ATOM 4236 C CA . LEU B 1 201 ? -6.512 34.656 28.109 1 43.56 201 LEU B CA 1
ATOM 4237 C C . LEU B 1 201 ? -6.488 33.594 26.984 1 43.56 201 LEU B C 1
ATOM 4239 O O . LEU B 1 201 ? -5.785 32.594 27.094 1 43.56 201 LEU B O 1
ATOM 4243 N N . ILE B 1 202 ? -7.598 33.375 26.328 1 46.53 202 ILE B N 1
ATOM 4244 C CA . ILE B 1 202 ? -7.578 32.5 25.156 1 46.53 202 ILE B CA 1
ATOM 4245 C C . ILE B 1 202 ? -7.047 33.281 23.953 1 46.53 202 ILE B C 1
ATOM 4247 O O . ILE B 1 202 ? -7.516 34.375 23.656 1 46.53 202 ILE B O 1
ATOM 4251 N N . MET B 1 203 ? -5.781 33.062 23.594 1 51.75 203 MET B N 1
ATOM 4252 C CA . MET B 1 203 ? -5.223 33.688 22.391 1 51.75 203 MET B CA 1
ATOM 4253 C C . MET B 1 203 ? -5.328 32.75 21.203 1 51.75 203 MET B C 1
ATOM 4255 O O . MET B 1 203 ? -5.242 31.547 21.344 1 51.75 203 MET B O 1
ATOM 4259 N N . PHE B 1 204 ? -6 33.344 20.219 1 49.72 204 PHE B N 1
ATOM 4260 C CA . PHE B 1 204 ? -5.914 32.562 18.969 1 49.72 204 PHE B CA 1
ATOM 4261 C C . PHE B 1 204 ? -4.688 33 18.172 1 49.72 204 PHE B C 1
ATOM 4263 O O . PHE B 1 204 ? -4.324 34.156 18.141 1 49.72 204 PHE B O 1
ATOM 4270 N N . THR B 1 205 ? -3.715 32.188 17.984 1 48.97 205 THR B N 1
ATOM 4271 C CA . THR B 1 205 ? -2.512 32.5 17.219 1 48.97 205 THR B CA 1
ATOM 4272 C C . THR B 1 205 ? -2.852 33.344 15.992 1 48.97 205 THR B C 1
ATOM 4274 O O . THR B 1 205 ? -2.113 34.25 15.648 1 48.97 205 THR B O 1
ATOM 4277 N N . ASP B 1 206 ? -3.516 32.906 14.828 1 50.97 206 ASP B N 1
ATOM 4278 C CA . ASP B 1 206 ? -3.686 33.594 13.562 1 50.97 206 ASP B CA 1
ATOM 4279 C C . ASP B 1 206 ? -5.109 34.125 13.422 1 50.97 206 ASP B C 1
ATOM 4281 O O . ASP B 1 206 ? -6.074 33.438 13.75 1 50.97 206 ASP B O 1
ATOM 4285 N N . HIS B 1 207 ? -5.289 35.5 13.531 1 46.72 207 HIS B N 1
ATOM 4286 C CA . HIS B 1 207 ? -6.535 36.156 13.148 1 46.72 207 HIS B CA 1
ATOM 4287 C C . HIS B 1 207 ? -7.07 35.594 11.836 1 46.72 207 HIS B C 1
ATOM 4289 O O . HIS B 1 207 ? -8.234 35.781 11.492 1 46.72 207 HIS B O 1
ATOM 4295 N N . GLU B 1 208 ? -6.102 35.031 10.984 1 51.47 208 GLU B N 1
ATOM 4296 C CA . GLU B 1 208 ? -6.523 34.531 9.688 1 51.47 208 GLU B CA 1
ATOM 4297 C C . GLU B 1 208 ? -6.496 33 9.656 1 51.47 208 GLU B C 1
ATOM 4299 O O . GLU B 1 208 ? -5.594 32.375 10.219 1 51.47 208 GLU B O 1
ATOM 4304 N N . HIS B 1 209 ? -7.621 32.375 9.523 1 59.09 209 HIS B N 1
ATOM 4305 C CA . HIS B 1 209 ? -7.758 30.938 9.359 1 59.09 209 HIS B CA 1
ATOM 4306 C C . HIS B 1 209 ? -6.711 30.391 8.391 1 59.09 209 HIS B C 1
ATOM 4308 O O . HIS B 1 209 ? -6.285 31.094 7.469 1 59.09 209 HIS B O 1
ATOM 4314 N N . GLN B 1 210 ? -6.078 29.281 8.867 1 80.81 210 GLN B N 1
ATOM 4315 C CA . GLN B 1 210 ? -5.027 28.609 8.117 1 80.81 210 GLN B CA 1
ATOM 4316 C C . GLN B 1 210 ? -5.574 27.406 7.363 1 80.81 210 GLN B C 1
ATOM 4318 O O . GLN B 1 210 ? -6.59 26.828 7.758 1 80.81 210 GLN B O 1
ATOM 4323 N N . ALA B 1 211 ? -5.242 27.312 6.188 1 89.38 211 ALA B N 1
ATOM 4324 C CA . ALA B 1 211 ? -5.477 26.078 5.441 1 89.38 211 ALA B CA 1
ATOM 4325 C C . ALA B 1 211 ? -4.164 25.469 4.965 1 89.38 211 ALA B C 1
ATOM 4327 O O . ALA B 1 211 ? -3.305 26.172 4.426 1 89.38 211 ALA B O 1
ATOM 4328 N N . ASP B 1 212 ? -4.031 24.219 5.234 1 92.88 212 ASP B N 1
ATOM 4329 C CA . ASP B 1 212 ? -2.816 23.531 4.801 1 92.88 212 ASP B CA 1
ATOM 4330 C C . ASP B 1 212 ? -2.812 23.328 3.287 1 92.88 212 ASP B C 1
ATOM 4332 O O . ASP B 1 212 ? -3.859 23.078 2.689 1 92.88 212 ASP B O 1
ATOM 4336 N N . LYS B 1 213 ? -1.675 23.422 2.76 1 93.5 213 LYS B N 1
ATOM 4337 C CA . LYS B 1 213 ? -1.529 23.141 1.333 1 93.5 213 LYS B CA 1
ATOM 4338 C C . LYS B 1 213 ? -1.263 21.672 1.077 1 93.5 213 LYS B C 1
ATOM 4340 O O . LYS B 1 213 ? -0.868 21.281 -0.026 1 93.5 213 LYS B O 1
ATOM 4345 N N . SER B 1 214 ? -1.463 20.844 1.977 1 96.31 214 SER B N 1
ATOM 4346 C CA . SER B 1 214 ? -1.276 19.391 1.91 1 96.31 214 SER B CA 1
ATOM 4347 C C . SER B 1 214 ? -2.469 18.703 1.246 1 96.31 214 SER B C 1
ATOM 4349 O O . SER B 1 214 ? -3.48 19.359 0.963 1 96.31 214 SER B O 1
ATOM 4351 N N . LEU B 1 215 ? -2.275 17.438 0.867 1 97.75 215 LEU B N 1
ATOM 4352 C CA . LEU B 1 215 ? -3.43 16.594 0.549 1 97.75 215 LEU B CA 1
ATOM 4353 C C . LEU B 1 215 ? -4.191 16.219 1.815 1 97.75 215 LEU B C 1
ATOM 4355 O O . LEU B 1 215 ? -5.387 16.5 1.932 1 97.75 215 LEU B O 1
ATOM 4359 N N . ILE B 1 216 ? -3.498 15.609 2.738 1 98.5 216 ILE B N 1
ATOM 4360 C CA . ILE B 1 216 ? -4.035 15.172 4.023 1 98.5 216 ILE B CA 1
ATOM 4361 C C . ILE B 1 216 ? -3.121 15.641 5.152 1 98.5 216 ILE B C 1
ATOM 4363 O O . ILE B 1 216 ? -1.896 15.555 5.039 1 98.5 216 ILE B O 1
ATOM 4367 N N . SER B 1 217 ? -3.701 16.094 6.195 1 98.5 217 SER B N 1
ATOM 4368 C CA . SER B 1 217 ? -2.967 16.438 7.41 1 98.5 217 SER B CA 1
ATOM 4369 C C . SER B 1 217 ? -3.467 15.633 8.609 1 98.5 217 SER B C 1
ATOM 4371 O O . SER B 1 217 ? -4.672 15.43 8.766 1 98.5 217 SER B O 1
ATOM 4373 N N . LEU B 1 218 ? -2.566 15.125 9.359 1 98.62 218 LEU B N 1
ATOM 4374 C CA . LEU B 1 218 ? -2.854 14.453 10.625 1 98.62 218 LEU B CA 1
ATOM 4375 C C . LEU B 1 218 ? -2.217 15.195 11.797 1 98.62 218 LEU B C 1
ATOM 4377 O O . LEU B 1 218 ? -1.032 15.531 11.75 1 98.62 218 LEU B O 1
ATOM 4381 N N . VAL B 1 219 ? -3.037 15.406 12.875 1 97.75 219 VAL B N 1
ATOM 4382 C CA . VAL B 1 219 ? -2.529 16.188 14 1 97.75 219 VAL B CA 1
ATOM 4383 C C . VAL B 1 219 ? -2.889 15.492 15.312 1 97.75 219 VAL B C 1
ATOM 4385 O O . VAL B 1 219 ? -4.027 15.055 15.492 1 97.75 219 VAL B O 1
ATOM 4388 N N . LYS B 1 220 ? -1.975 15.352 16.125 1 97.12 220 LYS B N 1
ATOM 4389 C CA . LYS B 1 220 ? -2.176 14.922 17.516 1 97.12 220 LYS B CA 1
ATOM 4390 C C . LYS B 1 220 ? -1.562 15.914 18.484 1 97.12 220 LYS B C 1
ATOM 4392 O O . LYS B 1 220 ? -0.37 16.219 18.406 1 97.12 220 LYS B O 1
ATOM 4397 N N . SER B 1 221 ? -2.357 16.422 19.375 1 93.75 221 SER B N 1
ATOM 4398 C CA . SER B 1 221 ? -1.911 17.375 20.391 1 93.75 221 SER B CA 1
ATOM 4399 C C . SER B 1 221 ? -2.041 16.812 21.797 1 93.75 221 SER B C 1
ATOM 4401 O O . SER B 1 221 ? -2.797 15.859 22.016 1 93.75 221 SER B O 1
ATOM 4403 N N . ASP B 1 222 ? -1.268 17.312 22.703 1 91.25 222 ASP B N 1
ATOM 4404 C CA . ASP B 1 222 ? -1.342 16.859 24.094 1 91.25 222 ASP B CA 1
ATOM 4405 C C . ASP B 1 222 ? -2.479 17.562 24.844 1 91.25 222 ASP B C 1
ATOM 4407 O O . ASP B 1 222 ? -2.932 17.094 25.875 1 91.25 222 ASP B O 1
ATOM 4411 N N . LYS B 1 223 ? -2.932 18.703 24.312 1 88.94 223 LYS B N 1
ATOM 4412 C CA . LYS B 1 223 ? -4.051 19.453 24.875 1 88.94 223 LYS B CA 1
ATOM 4413 C C . LYS B 1 223 ? -5.039 19.875 23.781 1 88.94 223 LYS B C 1
ATOM 4415 O O . LYS B 1 223 ? -4.656 20.062 22.625 1 88.94 223 LYS B O 1
ATOM 4420 N N . ALA B 1 224 ? -6.254 20.047 24.219 1 90.31 224 ALA B N 1
ATOM 4421 C CA . ALA B 1 224 ? -7.281 20.484 23.281 1 90.31 224 ALA B CA 1
ATOM 4422 C C . ALA B 1 224 ? -7.078 21.953 22.891 1 90.31 224 ALA B C 1
ATOM 4424 O O . ALA B 1 224 ? -6.621 22.75 23.703 1 90.31 224 ALA B O 1
ATOM 4425 N N . GLY B 1 225 ? -7.367 22.297 21.609 1 88.81 225 GLY B N 1
ATOM 4426 C CA . GLY B 1 225 ? -7.27 23.688 21.188 1 88.81 225 GLY B CA 1
ATOM 4427 C C . GLY B 1 225 ? -7.422 23.875 19.703 1 88.81 225 GLY B C 1
ATOM 4428 O O . GLY B 1 225 ? -7.406 25 19.203 1 88.81 225 GLY B O 1
ATOM 4429 N N . LEU B 1 226 ? -7.621 22.734 18.984 1 91.31 226 LEU B N 1
ATOM 4430 C CA . LEU B 1 226 ? -7.734 22.828 17.531 1 91.31 226 LEU B CA 1
ATOM 4431 C C . LEU B 1 226 ? -9.188 23.031 17.109 1 91.31 226 LEU B C 1
ATOM 4433 O O . LEU B 1 226 ? -10.047 22.203 17.391 1 91.31 226 LEU B O 1
ATOM 4437 N N . HIS B 1 227 ? -9.406 24.188 16.469 1 92 227 HIS B N 1
ATOM 4438 C CA . HIS B 1 227 ? -10.727 24.5 15.93 1 92 227 HIS B CA 1
ATOM 4439 C C . HIS B 1 227 ? -10.75 24.359 14.406 1 92 227 HIS B C 1
ATOM 4441 O O . HIS B 1 227 ? -9.812 24.781 13.734 1 92 227 HIS B O 1
ATOM 4447 N N . ILE B 1 228 ? -11.773 23.734 13.93 1 93.62 228 ILE B N 1
ATOM 4448 C CA . ILE B 1 228 ? -11.938 23.609 12.484 1 93.62 228 ILE B CA 1
ATOM 4449 C C . ILE B 1 228 ? -13.32 24.125 12.078 1 93.62 228 ILE B C 1
ATOM 4451 O O . ILE B 1 228 ? -14.305 23.891 12.781 1 93.62 228 ILE B O 1
ATOM 4455 N N . ARG B 1 229 ? -13.297 24.812 10.961 1 90.44 229 ARG B N 1
ATOM 4456 C CA . ARG B 1 229 ? -14.523 25.422 10.453 1 90.44 229 ARG B CA 1
ATOM 4457 C C . ARG B 1 229 ? -15.312 24.422 9.602 1 90.44 229 ARG B C 1
ATOM 4459 O O . ARG B 1 229 ? -14.75 23.766 8.734 1 90.44 229 ARG B O 1
ATOM 4466 N N . ASP B 1 230 ? -16.547 24.297 9.891 1 82.19 230 ASP B N 1
ATOM 4467 C CA . ASP B 1 230 ? -17.359 23.375 9.094 1 82.19 230 ASP B CA 1
ATOM 4468 C C . ASP B 1 230 ? -17.875 24.047 7.824 1 82.19 230 ASP B C 1
ATOM 4470 O O . ASP B 1 230 ? -17.469 25.172 7.512 1 82.19 230 ASP B O 1
ATOM 4474 N N . LEU B 1 231 ? -18.672 23.359 7.059 1 76.56 231 LEU B N 1
ATOM 4475 C CA . LEU B 1 231 ? -19.172 23.812 5.77 1 76.56 231 LEU B CA 1
ATOM 4476 C C . LEU B 1 231 ? -20.078 25.031 5.938 1 76.56 231 LEU B C 1
ATOM 4478 O O . LEU B 1 231 ? -20.281 25.797 4.996 1 76.56 231 LEU B O 1
ATOM 4482 N N . HIS B 1 232 ? -20.609 25.203 7.141 1 80.06 232 HIS B N 1
ATOM 4483 C CA . HIS B 1 232 ? -21.531 26.297 7.398 1 80.06 232 HIS B CA 1
ATOM 4484 C C . HIS B 1 232 ? -20.812 27.484 8.039 1 80.06 232 HIS B C 1
ATOM 4486 O O . HIS B 1 232 ? -21.438 28.453 8.445 1 80.06 232 HIS B O 1
ATOM 4492 N N . GLY B 1 233 ? -19.578 27.328 8.188 1 81.81 233 GLY B N 1
ATOM 4493 C CA . GLY B 1 233 ? -18.781 28.438 8.711 1 81.81 233 GLY B CA 1
ATOM 4494 C C . GLY B 1 233 ? -18.672 28.422 10.219 1 81.81 233 GLY B C 1
ATOM 4495 O O . GLY B 1 233 ? -18.172 29.375 10.82 1 81.81 233 GLY B O 1
ATOM 4496 N N . ARG B 1 234 ? -19.172 27.453 10.844 1 87.56 234 ARG B N 1
ATOM 4497 C CA . ARG B 1 234 ? -19.109 27.344 12.297 1 87.56 234 ARG B CA 1
ATOM 4498 C C . ARG B 1 234 ? -17.812 26.672 12.734 1 87.56 234 ARG B C 1
ATOM 4500 O O . ARG B 1 234 ? -17.375 25.703 12.117 1 87.56 234 ARG B O 1
ATOM 4507 N N . TRP B 1 235 ? -17.219 27.219 13.805 1 88.62 235 TRP B N 1
ATOM 4508 C CA . TRP B 1 235 ? -15.977 26.688 14.352 1 88.62 235 TRP B CA 1
ATOM 4509 C C . TRP B 1 235 ? -16.266 25.625 15.422 1 88.62 235 TRP B C 1
ATOM 4511 O O . TRP B 1 235 ? -17.078 25.859 16.328 1 88.62 235 TRP B O 1
ATOM 4521 N N . PHE B 1 236 ? -15.594 24.5 15.328 1 88.81 236 PHE B N 1
ATOM 4522 C CA . PHE B 1 236 ? -15.758 23.406 16.266 1 88.81 236 PHE B CA 1
ATOM 4523 C C . PHE B 1 236 ? -14.414 23 16.875 1 88.81 236 PHE B C 1
ATOM 4525 O O . PHE B 1 236 ? -13.406 22.938 16.156 1 88.81 236 PHE B O 1
ATOM 4532 N N . LEU B 1 237 ? -14.461 22.875 18.188 1 92.25 237 LEU B N 1
ATOM 4533 C CA . LEU B 1 237 ? -13.312 22.234 18.844 1 92.25 237 LEU B CA 1
ATOM 4534 C C . LEU B 1 237 ? -13.281 20.75 18.547 1 92.25 237 LEU B C 1
ATOM 4536 O O . LEU B 1 237 ? -14.117 19.984 19.062 1 92.25 237 LEU B O 1
ATOM 4540 N N . VAL B 1 238 ? -12.281 20.328 17.781 1 93.56 238 VAL B N 1
ATOM 4541 C CA . VAL B 1 238 ? -12.359 18.984 17.203 1 93.56 238 VAL B CA 1
ATOM 4542 C C . VAL B 1 238 ? -11.562 18 18.062 1 93.56 238 VAL B C 1
ATOM 4544 O O . VAL B 1 238 ? -11.727 16.781 17.953 1 93.56 238 VAL B O 1
ATOM 4547 N N . ASP B 1 239 ? -10.695 18.5 18.969 1 92.38 239 ASP B N 1
ATOM 4548 C CA . ASP B 1 239 ? -9.82 17.578 19.688 1 92.38 239 ASP B CA 1
ATOM 4549 C C . ASP B 1 239 ? -10.125 17.594 21.172 1 92.38 239 ASP B C 1
ATOM 4551 O O . ASP B 1 239 ? -9.242 17.328 22 1 92.38 239 ASP B O 1
ATOM 4555 N N . SER B 1 240 ? -11.328 17.938 21.594 1 88.81 240 SER B N 1
ATOM 4556 C CA . SER B 1 240 ? -11.711 18.031 23 1 88.81 240 SER B CA 1
ATOM 4557 C C . SER B 1 240 ? -11.734 16.656 23.641 1 88.81 240 SER B C 1
ATOM 4559 O O . SER B 1 240 ? -11.367 16.516 24.812 1 88.81 240 SER B O 1
ATOM 4561 N N . ASP B 1 241 ? -12.078 15.648 22.953 1 87.81 241 ASP B N 1
ATOM 4562 C CA . ASP B 1 241 ? -12.25 14.32 23.531 1 87.81 241 ASP B CA 1
ATOM 4563 C C . ASP B 1 241 ? -11.352 13.297 22.828 1 87.81 241 ASP B C 1
ATOM 4565 O O . ASP B 1 241 ? -11.711 12.117 22.734 1 87.81 241 ASP B O 1
ATOM 4569 N N . LEU B 1 242 ? -10.242 13.711 22.453 1 91.88 242 LEU B N 1
ATOM 4570 C CA . LEU B 1 242 ? -9.352 12.812 21.719 1 91.88 242 LEU B CA 1
ATOM 4571 C C . LEU B 1 242 ? -8.695 11.82 22.672 1 91.88 242 LEU B C 1
ATOM 4573 O O . LEU B 1 242 ? -8.125 12.211 23.703 1 91.88 242 LEU B O 1
ATOM 4577 N N . GLY B 1 243 ? -8.805 10.555 22.406 1 90.88 243 GLY B N 1
ATOM 4578 C CA . GLY B 1 243 ? -8.125 9.516 23.172 1 90.88 243 GLY B CA 1
ATOM 4579 C C . GLY B 1 243 ? -6.645 9.422 22.875 1 90.88 243 GLY B C 1
ATOM 4580 O O . GLY B 1 243 ? -6.152 10.055 21.953 1 90.88 243 GLY B O 1
ATOM 4581 N N . PRO B 1 244 ? -5.926 8.578 23.703 1 91.12 244 PRO B N 1
ATOM 4582 C CA . PRO B 1 244 ? -4.473 8.461 23.562 1 91.12 244 PRO B CA 1
ATOM 4583 C C . PRO B 1 244 ? -4.059 7.844 22.234 1 91.12 244 PRO B C 1
ATOM 4585 O O . PRO B 1 244 ? -2.938 8.07 21.766 1 91.12 244 PRO B O 1
ATOM 4588 N N . GLN B 1 245 ? -4.953 7.168 21.609 1 95.06 245 GLN B N 1
ATOM 4589 C CA . GLN B 1 245 ? -4.617 6.492 20.359 1 95.06 245 GLN B CA 1
ATOM 4590 C C . GLN B 1 245 ? -5.227 7.211 19.156 1 95.06 245 GLN B C 1
ATOM 4592 O O . GLN B 1 245 ? -5.328 6.641 18.078 1 95.06 245 GLN B O 1
ATOM 4597 N N . GLU B 1 246 ? -5.637 8.398 19.422 1 97.31 246 GLU B N 1
ATOM 4598 C CA . GLU B 1 246 ? -6.422 9.039 18.375 1 97.31 246 GLU B CA 1
ATOM 4599 C C . GLU B 1 246 ? -5.734 10.312 17.875 1 97.31 246 GLU B C 1
ATOM 4601 O O . GLU B 1 246 ? -4.969 10.938 18.609 1 97.31 246 GLU B O 1
ATOM 4606 N N . ALA B 1 247 ? -5.977 10.641 16.672 1 98.12 247 ALA B N 1
ATOM 4607 C CA . ALA B 1 247 ? -5.5 11.867 16.031 1 98.12 247 ALA B CA 1
ATOM 4608 C C . ALA B 1 247 ? -6.578 12.469 15.141 1 98.12 247 ALA B C 1
ATOM 4610 O O . ALA B 1 247 ? -7.523 11.789 14.75 1 98.12 247 ALA B O 1
ATOM 4611 N N . ILE B 1 248 ? -6.445 13.727 14.859 1 98 248 ILE B N 1
ATOM 4612 C CA . ILE B 1 248 ? -7.355 14.43 13.961 1 98 248 ILE B CA 1
ATOM 4613 C C . ILE B 1 248 ? -6.816 14.367 12.531 1 98 248 ILE B C 1
ATOM 4615 O O . ILE B 1 248 ? -5.621 14.547 12.305 1 98 248 ILE B O 1
ATOM 4619 N N . VAL B 1 249 ? -7.703 14.109 11.609 1 98.56 249 VAL B N 1
ATOM 4620 C CA . VAL B 1 249 ? -7.344 14.164 10.195 1 98.56 249 VAL B CA 1
ATOM 4621 C C . VAL B 1 249 ? -8.211 15.195 9.484 1 98.56 249 VAL B C 1
ATOM 4623 O O . VAL B 1 249 ? -9.406 15.328 9.773 1 98.56 249 VAL B O 1
ATOM 4626 N N . TYR B 1 250 ? -7.629 15.945 8.578 1 98 250 TYR B N 1
ATOM 4627 C CA . TYR B 1 250 ? -8.406 16.875 7.77 1 98 250 TYR B CA 1
ATOM 4628 C C . TYR B 1 250 ? -7.762 17.078 6.406 1 98 250 TYR B C 1
ATOM 4630 O O . TYR B 1 250 ? -6.551 16.906 6.25 1 98 250 TYR B O 1
ATOM 4638 N N . PRO B 1 251 ? -8.539 17.375 5.379 1 97.75 251 PRO B N 1
ATOM 4639 C CA . PRO B 1 251 ? -8.047 17.578 4.02 1 97.75 251 PRO B CA 1
ATOM 4640 C C . PRO B 1 251 ? -7.441 18.969 3.816 1 97.75 251 PRO B C 1
ATOM 4642 O O . PRO B 1 251 ? -7.867 19.938 4.461 1 97.75 251 PRO B O 1
ATOM 4645 N N . GLY B 1 252 ? -6.488 19.031 2.904 1 96.56 252 GLY B N 1
ATOM 4646 C CA . GLY B 1 252 ? -5.875 20.312 2.568 1 96.56 252 GLY B CA 1
ATOM 4647 C C . GLY B 1 252 ? -6.293 20.828 1.207 1 96.56 252 GLY B C 1
ATOM 4648 O O . GLY B 1 252 ? -7.195 20.281 0.574 1 96.56 252 GLY B O 1
ATOM 4649 N N . LEU B 1 253 ? -5.625 21.906 0.813 1 94.12 253 LEU B N 1
ATOM 4650 C CA . LEU B 1 253 ? -5.953 22.609 -0.421 1 94.12 253 LEU B CA 1
ATOM 4651 C C . LEU B 1 253 ? -5.543 21.797 -1.64 1 94.12 253 LEU B C 1
ATOM 4653 O O . LEU B 1 253 ? -6.195 21.859 -2.684 1 94.12 253 LEU B O 1
ATOM 4657 N N . ALA B 1 254 ? -4.48 21.062 -1.487 1 95.75 254 ALA B N 1
ATOM 4658 C CA . ALA B 1 254 ? -4.035 20.266 -2.619 1 95.75 254 ALA B CA 1
ATOM 4659 C C . ALA B 1 254 ? -5.066 19.188 -2.965 1 95.75 254 ALA B C 1
ATOM 4661 O O . ALA B 1 254 ? -5.305 18.906 -4.141 1 95.75 254 ALA B O 1
ATOM 4662 N N . LEU B 1 255 ? -5.621 18.562 -1.921 1 96.75 255 LEU B N 1
ATOM 4663 C CA . LEU B 1 255 ? -6.652 17.562 -2.18 1 96.75 255 LEU B CA 1
ATOM 4664 C C . LEU B 1 255 ? -7.883 18.203 -2.814 1 96.75 255 LEU B C 1
ATOM 4666 O O . LEU B 1 255 ? -8.492 17.625 -3.711 1 96.75 255 LEU B O 1
ATOM 4670 N N . TYR B 1 256 ? -8.211 19.359 -2.324 1 94.44 256 TYR B N 1
ATOM 4671 C CA . TYR B 1 256 ? -9.305 20.125 -2.912 1 94.44 256 TYR B CA 1
ATOM 4672 C C . TYR B 1 256 ? -9.094 20.312 -4.41 1 94.44 256 TYR B C 1
ATOM 4674 O O . TYR B 1 256 ? -9.984 20.031 -5.211 1 94.44 256 TYR B O 1
ATOM 4682 N N . GLN B 1 257 ? -7.965 20.703 -4.758 1 93.44 257 GLN B N 1
ATOM 4683 C CA . GLN B 1 257 ? -7.625 20.953 -6.156 1 93.44 257 GLN B CA 1
ATOM 4684 C C . GLN B 1 257 ? -7.617 19.656 -6.957 1 93.44 257 GLN B C 1
ATOM 4686 O O . GLN B 1 257 ? -8.172 19.594 -8.055 1 93.44 257 GLN B O 1
ATOM 4691 N N . ALA B 1 258 ? -7.055 18.641 -6.406 1 95.12 258 ALA B N 1
ATOM 4692 C CA . ALA B 1 258 ? -6.891 17.375 -7.109 1 95.12 258 ALA B CA 1
ATOM 4693 C C . ALA B 1 258 ? -8.234 16.672 -7.32 1 95.12 258 ALA B C 1
ATOM 4695 O O . ALA B 1 258 ? -8.391 15.883 -8.25 1 95.12 258 ALA B O 1
ATOM 4696 N N . THR B 1 259 ? -9.195 16.953 -6.441 1 96.31 259 THR B N 1
ATOM 4697 C CA . THR B 1 259 ? -10.5 16.312 -6.531 1 96.31 259 THR B CA 1
ATOM 4698 C C . THR B 1 259 ? -11.523 17.234 -7.176 1 96.31 259 THR B C 1
ATOM 4700 O O . THR B 1 259 ? -12.734 16.984 -7.098 1 96.31 259 THR B O 1
ATOM 4703 N N . ALA B 1 260 ? -11.047 18.312 -7.703 1 94.5 260 ALA B N 1
ATOM 4704 C CA . ALA B 1 260 ? -11.914 19.281 -8.383 1 94.5 260 ALA B CA 1
ATOM 4705 C C . ALA B 1 260 ? -12.984 19.812 -7.445 1 94.5 260 ALA B C 1
ATOM 4707 O O . ALA B 1 260 ? -14.133 20 -7.844 1 94.5 260 ALA B O 1
ATOM 4708 N N . GLY B 1 261 ? -12.586 19.891 -6.234 1 92.38 261 GLY B N 1
ATOM 4709 C CA . GLY B 1 261 ? -13.484 20.531 -5.289 1 92.38 261 GLY B CA 1
ATOM 4710 C C . GLY B 1 261 ? -14.43 19.562 -4.613 1 92.38 261 GLY B C 1
ATOM 4711 O O . GLY B 1 261 ? -15.266 19.953 -3.797 1 92.38 261 GLY B O 1
ATOM 4712 N N . TYR B 1 262 ? -14.359 18.297 -4.906 1 94.56 262 TYR B N 1
ATOM 4713 C CA . TYR B 1 262 ? -15.258 17.312 -4.32 1 94.56 262 TYR B CA 1
ATOM 4714 C C . TYR B 1 262 ? -14.93 17.078 -2.854 1 94.56 262 TYR B C 1
ATOM 4716 O O . TYR B 1 262 ? -15.766 16.578 -2.092 1 94.56 262 TYR B O 1
ATOM 4724 N N . VAL B 1 263 ? -13.727 17.375 -2.434 1 95.12 263 VAL B N 1
ATOM 4725 C CA . VAL B 1 263 ? -13.336 17.328 -1.029 1 95.12 263 VAL B CA 1
ATOM 4726 C C . VAL B 1 263 ? -12.961 18.75 -0.564 1 95.12 263 VAL B C 1
ATOM 4728 O O . VAL B 1 263 ? -12 19.328 -1.057 1 95.12 263 VAL B O 1
ATOM 4731 N N . ASN B 1 264 ? -13.688 19.25 0.398 1 92.56 264 ASN B N 1
ATOM 4732 C CA . ASN B 1 264 ? -13.438 20.594 0.901 1 92.56 264 ASN B CA 1
ATOM 4733 C C . ASN B 1 264 ? -12.227 20.625 1.828 1 92.56 264 ASN B C 1
ATOM 4735 O O . ASN B 1 264 ? -12.039 19.734 2.645 1 92.56 264 ASN B O 1
ATOM 4739 N N . PRO B 1 265 ? -11.469 21.672 1.639 1 93.81 265 PRO B N 1
ATOM 4740 C CA . PRO B 1 265 ? -10.344 21.812 2.562 1 93.81 265 PRO B CA 1
ATOM 4741 C C . PRO B 1 265 ? -10.773 22.266 3.955 1 93.81 265 PRO B C 1
ATOM 4743 O O . PRO B 1 265 ? -11.828 22.891 4.105 1 93.81 265 PRO B O 1
ATOM 4746 N N . ALA B 1 266 ? -9.977 21.969 4.898 1 94.88 266 ALA B N 1
ATOM 4747 C CA . ALA B 1 266 ? -10.234 22.422 6.262 1 94.88 266 ALA B CA 1
ATOM 4748 C C . ALA B 1 266 ? -9.586 23.781 6.512 1 94.88 266 ALA B C 1
ATOM 4750 O O . ALA B 1 266 ? -8.453 24.031 6.074 1 94.88 266 ALA B O 1
ATOM 4751 N N . PHE B 1 267 ? -10.328 24.625 7.121 1 91.62 267 PHE B N 1
ATOM 4752 C CA . PHE B 1 267 ? -9.797 25.828 7.73 1 91.62 267 PHE B CA 1
ATOM 4753 C C . PHE B 1 267 ? -9.719 25.688 9.242 1 91.62 267 PHE B C 1
ATOM 4755 O O . PHE B 1 267 ? -10.656 25.203 9.875 1 91.62 267 PHE B O 1
ATOM 4762 N N . TYR B 1 268 ? -8.539 25.984 9.758 1 91.12 268 TYR B N 1
ATOM 4763 C CA . TYR B 1 268 ? -8.391 25.688 11.172 1 91.12 268 TYR B CA 1
ATOM 4764 C C . TYR B 1 268 ? -7.727 26.844 11.906 1 91.12 268 TYR B C 1
ATOM 4766 O O . TYR B 1 268 ? -7.152 27.734 11.281 1 91.12 268 TYR B O 1
ATOM 4774 N N . ARG B 1 269 ? -7.949 26.906 13.219 1 86.19 269 ARG B N 1
ATOM 4775 C CA . ARG B 1 269 ? -7.273 27.797 14.148 1 86.19 269 ARG B CA 1
ATOM 4776 C C . ARG B 1 269 ? -6.957 27.094 15.461 1 86.19 269 ARG B C 1
ATOM 4778 O O . ARG B 1 269 ? -7.617 26.109 15.82 1 86.19 269 ARG B O 1
ATOM 4785 N N . THR B 1 270 ? -5.875 27.469 16.031 1 83.81 270 THR B N 1
ATOM 4786 C CA . THR B 1 270 ? -5.461 26.859 17.281 1 83.81 270 THR B CA 1
ATOM 4787 C C . THR B 1 270 ? -5.625 27.844 18.438 1 83.81 270 THR B C 1
ATOM 4789 O O . THR B 1 270 ? -5.16 28.984 18.359 1 83.81 270 THR B O 1
ATOM 4792 N N . GLU B 1 271 ? -6.316 27.375 19.406 1 80.62 271 GLU B N 1
ATOM 4793 C CA . GLU B 1 271 ? -6.48 28.156 20.625 1 80.62 271 GLU B CA 1
ATOM 4794 C C . GLU B 1 271 ? -5.324 27.906 21.594 1 80.62 271 GLU B C 1
ATOM 4796 O O . GLU B 1 271 ? -4.953 26.75 21.844 1 80.62 271 GLU B O 1
ATOM 4801 N N . ILE B 1 272 ? -4.645 29 21.922 1 70.38 272 ILE B N 1
ATOM 4802 C CA . ILE B 1 272 ? -3.551 28.891 22.891 1 70.38 272 ILE B CA 1
ATOM 4803 C C . ILE B 1 272 ? -4.023 29.375 24.266 1 70.38 272 ILE B C 1
ATOM 4805 O O . ILE B 1 272 ? -4.496 30.5 24.406 1 70.38 272 ILE B O 1
ATOM 4809 N N . ASN B 1 273 ? -4.363 28.422 25.125 1 61.75 273 ASN B N 1
ATOM 4810 C CA . ASN B 1 273 ? -4.734 28.828 26.469 1 61.75 273 ASN B CA 1
ATOM 4811 C C . ASN B 1 273 ? -3.508 29.203 27.297 1 61.75 273 ASN B C 1
ATOM 4813 O O . ASN B 1 273 ? -2.621 28.375 27.516 1 61.75 273 ASN B O 1
ATOM 4817 N N . THR B 1 274 ? -3.111 30.438 27.312 1 52.94 274 THR B N 1
ATOM 4818 C CA . THR B 1 274 ? -1.972 30.938 28.078 1 52.94 274 THR B CA 1
ATOM 4819 C C . THR B 1 274 ? -2.238 30.812 29.578 1 52.94 274 THR B C 1
ATOM 4821 O O . THR B 1 274 ? -1.544 31.422 30.391 1 52.94 274 THR B O 1
ATOM 4824 N N . MET B 1 275 ? -3.16 30.062 29.984 1 49.5 275 MET B N 1
ATOM 4825 C CA . MET B 1 275 ? -3.336 30.141 31.422 1 49.5 275 MET B CA 1
ATOM 4826 C C . MET B 1 275 ? -2.025 29.844 32.156 1 49.5 275 MET B C 1
ATOM 4828 O O . MET B 1 275 ? -1.183 29.109 31.641 1 49.5 275 MET B O 1
ATOM 4832 N N . GLN B 1 276 ? -1.721 30.562 33.25 1 48.34 276 GLN B N 1
ATOM 4833 C CA . GLN B 1 276 ? -0.662 30.641 34.25 1 48.34 276 GLN B CA 1
ATOM 4834 C C . GLN B 1 276 ? -0.043 29.281 34.5 1 48.34 276 GLN B C 1
ATOM 4836 O O . GLN B 1 276 ? 1.148 29.172 34.812 1 48.34 276 GLN B O 1
ATOM 4841 N N . GLY B 1 277 ? -0.675 28.188 34.156 1 49.5 277 GLY B N 1
ATOM 4842 C CA . GLY B 1 277 ? -0.172 26.938 34.688 1 49.5 277 GLY B CA 1
ATOM 4843 C C . GLY B 1 277 ? 0.474 26.062 33.625 1 49.5 277 GLY B C 1
ATOM 4844 O O . GLY B 1 277 ? 0.884 24.938 33.875 1 49.5 277 GLY B O 1
ATOM 4845 N N . ASN B 1 278 ? 0.559 26.516 32.375 1 58.09 278 ASN B N 1
ATOM 4846 C CA . ASN B 1 278 ? 1.119 25.578 31.406 1 58.09 278 ASN B CA 1
ATOM 4847 C C . ASN B 1 278 ? 2.609 25.828 31.172 1 58.09 278 ASN B C 1
ATOM 4849 O O . ASN B 1 278 ? 2.992 26.5 30.234 1 58.09 278 ASN B O 1
ATOM 4853 N N . MET B 1 279 ? 3.447 25.484 32.188 1 62.12 279 MET B N 1
ATOM 4854 C CA . MET B 1 279 ? 4.895 25.672 32.188 1 62.12 279 MET B CA 1
ATOM 4855 C C . MET B 1 279 ? 5.535 25.047 30.953 1 62.12 279 MET B C 1
ATOM 4857 O O . MET B 1 279 ? 6.605 25.469 30.516 1 62.12 279 MET B O 1
ATOM 4861 N N . HIS B 1 280 ? 4.777 24.188 30.328 1 72.88 280 HIS B N 1
ATOM 4862 C CA . HIS B 1 280 ? 5.473 23.453 29.281 1 72.88 280 HIS B CA 1
ATOM 4863 C C . HIS B 1 280 ? 4.863 23.719 27.906 1 72.88 280 HIS B C 1
ATOM 4865 O O . HIS B 1 280 ? 5.32 23.172 26.906 1 72.88 280 HIS B O 1
ATOM 4871 N N . GLY B 1 281 ? 3.881 24.641 27.844 1 79.69 281 GLY B N 1
ATOM 4872 C CA . GLY B 1 281 ? 3.256 24.922 26.562 1 79.69 281 GLY B CA 1
ATOM 4873 C C . GLY B 1 281 ? 2.414 23.766 26.031 1 79.69 281 GLY B C 1
ATOM 4874 O O . GLY B 1 281 ? 2.168 22.797 26.75 1 79.69 281 GLY B O 1
ATOM 4875 N N . GLN B 1 282 ? 1.857 23.906 24.891 1 87.25 282 GLN B N 1
ATOM 4876 C CA . GLN B 1 282 ? 1.079 22.891 24.188 1 87.25 282 GLN B CA 1
ATOM 4877 C C . GLN B 1 282 ? 1.859 22.328 23 1 87.25 282 GLN B C 1
ATOM 4879 O O . GLN B 1 282 ? 2.277 23.062 22.109 1 87.25 282 GLN B O 1
ATOM 4884 N N . CYS B 1 283 ? 2.053 21 23.062 1 92.25 283 CYS B N 1
ATOM 4885 C CA . CYS B 1 283 ? 2.83 20.375 22 1 92.25 283 CYS B CA 1
ATOM 4886 C C . CYS B 1 283 ? 1.93 19.578 21.062 1 92.25 283 CYS B C 1
ATOM 4888 O O . CYS B 1 283 ? 0.88 19.094 21.469 1 92.25 283 CYS B O 1
ATOM 4890 N N . SER B 1 284 ? 2.336 19.5 19.859 1 95.25 284 SER B N 1
ATOM 4891 C CA . SER B 1 284 ? 1.577 18.734 18.875 1 95.25 284 SER B CA 1
ATOM 4892 C C . SER B 1 284 ? 2.5 18.094 17.844 1 95.25 284 SER B C 1
ATOM 4894 O O . SER B 1 284 ? 3.625 18.562 17.641 1 95.25 284 SER B O 1
ATOM 4896 N N . LEU B 1 285 ? 2.098 17 17.344 1 97.5 285 LEU B N 1
ATOM 4897 C CA . LEU B 1 285 ? 2.658 16.359 16.156 1 97.5 285 LEU B CA 1
ATOM 4898 C C . LEU B 1 285 ? 1.758 16.562 14.945 1 97.5 285 LEU B C 1
ATOM 4900 O O . LEU B 1 285 ? 0.566 16.25 14.992 1 97.5 285 LEU B O 1
ATOM 4904 N N . ALA B 1 286 ? 2.311 17.125 13.891 1 97.56 286 ALA B N 1
ATOM 4905 C CA . ALA B 1 286 ? 1.53 17.375 12.68 1 97.56 286 ALA B CA 1
ATOM 4906 C C . ALA B 1 286 ? 2.229 16.797 11.453 1 97.56 286 ALA B C 1
ATOM 4908 O O . ALA B 1 286 ? 3.334 17.219 11.109 1 97.56 286 ALA B O 1
ATOM 4909 N N . PHE B 1 287 ? 1.623 15.844 10.867 1 98.5 287 PHE B N 1
ATOM 4910 C CA . PHE B 1 287 ? 2.115 15.297 9.609 1 98.5 287 PHE B CA 1
ATOM 4911 C C . PHE B 1 287 ? 1.312 15.844 8.438 1 98.5 287 PHE B C 1
ATOM 4913 O O . PHE B 1 287 ? 0.079 15.805 8.445 1 98.5 287 PHE B O 1
ATOM 4920 N N . LYS B 1 288 ? 2.014 16.312 7.465 1 98 288 LYS B N 1
ATOM 4921 C CA . LYS B 1 288 ? 1.377 16.828 6.254 1 98 288 LYS B CA 1
ATOM 4922 C C . LYS B 1 288 ? 1.813 16.031 5.023 1 98 288 LYS B C 1
ATOM 4924 O O . LYS B 1 288 ? 2.984 16.062 4.641 1 98 288 LYS B O 1
ATOM 4929 N N . LEU B 1 289 ? 0.891 15.289 4.461 1 98.44 289 LEU B N 1
ATOM 4930 C CA . LEU B 1 289 ? 1.134 14.633 3.18 1 98.44 289 LEU B CA 1
ATOM 4931 C C . LEU B 1 289 ? 1.079 15.633 2.035 1 98.44 289 LEU B C 1
ATOM 4933 O O . LEU B 1 289 ? 0.003 16.125 1.687 1 98.44 289 LEU B O 1
ATOM 4937 N N . MET B 1 290 ? 2.232 15.859 1.406 1 97.25 290 MET B N 1
ATOM 4938 C CA . MET B 1 290 ? 2.355 16.906 0.402 1 97.25 290 MET B CA 1
ATOM 4939 C C . MET B 1 290 ? 2.502 16.312 -0.995 1 97.25 290 MET B C 1
ATOM 4941 O O . MET B 1 290 ? 3.043 15.219 -1.153 1 97.25 290 MET B O 1
ATOM 4945 N N . PRO B 1 291 ? 1.926 17.031 -1.981 1 96.38 291 PRO B N 1
ATOM 4946 C CA . PRO B 1 291 ? 2.307 16.641 -3.338 1 96.38 291 PRO B CA 1
ATOM 4947 C C . PRO B 1 291 ? 3.785 16.875 -3.631 1 96.38 291 PRO B C 1
ATOM 4949 O O . PRO B 1 291 ? 4.375 17.828 -3.104 1 96.38 291 PRO B O 1
ATOM 4952 N N . LYS B 1 292 ? 4.32 15.984 -4.383 1 93.75 292 LYS B N 1
ATOM 4953 C CA . LYS B 1 292 ? 5.746 16.109 -4.672 1 93.75 292 LYS B CA 1
ATOM 4954 C C . LYS B 1 292 ? 6.031 17.344 -5.523 1 93.75 292 LYS B C 1
ATOM 4956 O O . LYS B 1 292 ? 5.203 17.734 -6.344 1 93.75 292 LYS B O 1
ATOM 4961 N N . SER B 1 293 ? 7.277 17.766 -5.332 1 86.06 293 SER B N 1
ATOM 4962 C CA . SER B 1 293 ? 7.699 18.938 -6.09 1 86.06 293 SER B CA 1
ATOM 4963 C C . SER B 1 293 ? 7.789 18.641 -7.582 1 86.06 293 SER B C 1
ATOM 4965 O O . SER B 1 293 ? 7.93 17.469 -7.973 1 86.06 293 SER B O 1
ATOM 4967 N N . MET B 1 294 ? 7.559 19.484 -8.453 1 84 294 MET B N 1
ATOM 4968 C CA . MET B 1 294 ? 7.727 19.406 -9.898 1 84 294 MET B CA 1
ATOM 4969 C C . MET B 1 294 ? 6.598 18.594 -10.531 1 84 294 MET B C 1
ATOM 4971 O O . MET B 1 294 ? 6.672 18.234 -11.711 1 84 294 MET B O 1
ATOM 4975 N N . SER B 1 295 ? 5.688 18.141 -9.695 1 91.94 295 SER B N 1
ATOM 4976 C CA . SER B 1 295 ? 4.496 17.516 -10.25 1 91.94 295 SER B CA 1
ATOM 4977 C C . SER B 1 295 ? 3.41 18.547 -10.539 1 91.94 295 SER B C 1
ATOM 4979 O O . SER B 1 295 ? 3.627 19.75 -10.375 1 91.94 295 SER B O 1
ATOM 4981 N N . SER B 1 296 ? 2.334 18.016 -11.086 1 93.88 296 SER B N 1
ATOM 4982 C CA . SER B 1 296 ? 1.216 18.891 -11.43 1 93.88 296 SER B CA 1
ATOM 4983 C C . SER B 1 296 ? -0.093 18.359 -10.852 1 93.88 296 SER B C 1
ATOM 4985 O O . SER B 1 296 ? -0.34 17.141 -10.867 1 93.88 296 SER B O 1
ATOM 4987 N N . LEU B 1 297 ? -0.804 19.281 -10.297 1 93.62 297 LEU B N 1
ATOM 4988 C CA . LEU B 1 297 ? -2.145 18.953 -9.82 1 93.62 297 LEU B CA 1
ATOM 4989 C C . LEU B 1 297 ? -3.162 19.062 -10.953 1 93.62 297 LEU B C 1
ATOM 4991 O O . LEU B 1 297 ? -3.234 20.094 -11.625 1 93.62 297 LEU B O 1
ATOM 4995 N N . ASN B 1 298 ? -3.775 18 -11.195 1 91.31 298 ASN B N 1
ATOM 4996 C CA . ASN B 1 298 ? -4.855 18 -12.18 1 91.31 298 ASN B CA 1
ATOM 4997 C C . ASN B 1 298 ? -6 17.094 -11.758 1 91.31 298 ASN B C 1
ATOM 4999 O O . ASN B 1 298 ? -5.895 16.375 -10.766 1 91.31 298 ASN B O 1
ATOM 5003 N N . CYS B 1 299 ? -7.082 17.172 -12.508 1 92.12 299 CYS B N 1
ATOM 5004 C CA . CYS B 1 299 ? -8.289 16.438 -12.133 1 92.12 299 CYS B CA 1
ATOM 5005 C C . CYS B 1 299 ? -8.562 15.312 -13.109 1 92.12 299 CYS B C 1
ATOM 5007 O O . CYS B 1 299 ? -9.719 14.977 -13.367 1 92.12 299 CYS B O 1
ATOM 5009 N N . SER B 1 300 ? -7.465 14.773 -13.641 1 91.75 300 SER B N 1
ATOM 5010 C CA . SER B 1 300 ? -7.602 13.727 -14.648 1 91.75 300 SER B CA 1
ATOM 5011 C C . SER B 1 300 ? -8.281 12.484 -14.062 1 91.75 300 SER B C 1
ATOM 5013 O O . SER B 1 300 ? -9.102 11.852 -14.734 1 91.75 300 SER B O 1
ATOM 5015 N N . GLU B 1 301 ? -7.945 12.227 -12.859 1 92.62 301 GLU B N 1
ATOM 5016 C CA . GLU B 1 301 ? -8.523 11.047 -12.219 1 92.62 301 GLU B CA 1
ATOM 5017 C C . GLU B 1 301 ? -10.023 11.227 -11.992 1 92.62 301 GLU B C 1
ATOM 5019 O O . GLU B 1 301 ? -10.789 10.266 -12.117 1 92.62 301 GLU B O 1
ATOM 5024 N N . MET B 1 302 ? -10.422 12.438 -11.648 1 95.25 302 MET B N 1
ATOM 5025 C CA . MET B 1 302 ? -11.844 12.734 -11.461 1 95.25 302 MET B CA 1
ATOM 5026 C C . MET B 1 302 ? -12.609 12.586 -12.773 1 95.25 302 MET B C 1
ATOM 5028 O O . MET B 1 302 ? -13.688 11.984 -12.805 1 95.25 302 MET B O 1
ATOM 5032 N N . ARG B 1 303 ? -11.992 13.062 -13.82 1 94.69 303 ARG B N 1
ATOM 5033 C CA . ARG B 1 303 ? -12.602 12.953 -15.141 1 94.69 303 ARG B CA 1
ATOM 5034 C C . ARG B 1 303 ? -12.711 11.492 -15.578 1 94.69 303 ARG B C 1
ATOM 5036 O O . ARG B 1 303 ? -13.742 11.062 -16.078 1 94.69 303 ARG B O 1
ATOM 5043 N N . ALA B 1 304 ? -11.648 10.836 -15.352 1 92.25 304 ALA B N 1
ATOM 5044 C CA . ALA B 1 304 ? -11.602 9.43 -15.734 1 92.25 304 ALA B CA 1
ATOM 5045 C C . ALA B 1 304 ? -12.688 8.633 -15.023 1 92.25 304 ALA B C 1
ATOM 5047 O O . ALA B 1 304 ? -13.219 7.664 -15.57 1 92.25 304 ALA B O 1
ATOM 5048 N N . ALA B 1 305 ? -13.047 9.039 -13.836 1 93.69 305 ALA B N 1
ATOM 5049 C CA . ALA B 1 305 ? -14.047 8.336 -13.039 1 93.69 305 ALA B CA 1
ATOM 5050 C C . ALA B 1 305 ? -15.453 8.805 -13.383 1 93.69 305 ALA B C 1
ATOM 5052 O O . ALA B 1 305 ? -16.438 8.312 -12.828 1 93.69 305 ALA B O 1
ATOM 5053 N N . GLY B 1 306 ? -15.57 9.82 -14.211 1 93.94 306 GLY B N 1
ATOM 5054 C CA . GLY B 1 306 ? -16.859 10.281 -14.695 1 93.94 306 GLY B CA 1
ATOM 5055 C C . GLY B 1 306 ? -17.406 11.469 -13.914 1 93.94 306 GLY B C 1
ATOM 5056 O O . GLY B 1 306 ? -18.562 11.836 -14.07 1 93.94 306 GLY B O 1
ATOM 5057 N N . HIS B 1 307 ? -16.594 12.055 -13.078 1 94.69 307 HIS B N 1
ATOM 5058 C CA . HIS B 1 307 ? -17.047 13.211 -12.312 1 94.69 307 HIS B CA 1
ATOM 5059 C C . HIS B 1 307 ? -17 14.484 -13.156 1 94.69 307 HIS B C 1
ATOM 5061 O O . HIS B 1 307 ? -16.141 14.625 -14.023 1 94.69 307 HIS B O 1
ATOM 5067 N N . GLY B 1 308 ? -17.891 15.391 -12.805 1 93.5 308 GLY B N 1
ATOM 5068 C CA . GLY B 1 308 ? -17.844 16.703 -13.422 1 93.5 308 GLY B CA 1
ATOM 5069 C C . GLY B 1 308 ? -16.703 17.562 -12.898 1 93.5 308 GLY B C 1
ATOM 5070 O O . GLY B 1 308 ? -16.406 17.547 -11.703 1 93.5 308 GLY B O 1
ATOM 5071 N N . VAL B 1 309 ? -16.078 18.203 -13.883 1 93.06 309 VAL B N 1
ATOM 5072 C CA . VAL B 1 309 ? -14.984 19.078 -13.5 1 93.06 309 VAL B CA 1
ATOM 5073 C C . VAL B 1 309 ? -15.273 20.5 -13.992 1 93.06 309 VAL B C 1
ATOM 5075 O O . VAL B 1 309 ? -15.406 20.734 -15.195 1 93.06 309 VAL B O 1
ATOM 5078 N N . GLU B 1 310 ? -15.336 21.438 -13.07 1 90.75 310 GLU B N 1
ATOM 5079 C CA . GLU B 1 310 ? -15.609 22.828 -13.398 1 90.75 310 GLU B CA 1
ATOM 5080 C C . GLU B 1 310 ? -14.43 23.469 -14.117 1 90.75 310 GLU B C 1
ATOM 5082 O O . GLU B 1 310 ? -13.297 22.969 -14.031 1 90.75 310 GLU B O 1
ATOM 5087 N N . ALA B 1 311 ? -14.703 24.578 -14.734 1 87.88 311 ALA B N 1
ATOM 5088 C CA . ALA B 1 311 ? -13.734 25.25 -15.594 1 87.88 311 ALA B CA 1
ATOM 5089 C C . ALA B 1 311 ? -12.492 25.641 -14.805 1 87.88 311 ALA B C 1
ATOM 5091 O O . ALA B 1 311 ? -11.367 25.578 -15.32 1 87.88 311 ALA B O 1
ATOM 5092 N N . GLN B 1 312 ? -12.664 26 -13.578 1 86.31 312 GLN B N 1
ATOM 5093 C CA . GLN B 1 312 ? -11.555 26.5 -12.773 1 86.31 312 GLN B CA 1
ATOM 5094 C C . GLN B 1 312 ? -10.555 25.391 -12.484 1 86.31 312 GLN B C 1
ATOM 5096 O O . GLN B 1 312 ? -9.398 25.656 -12.125 1 86.31 312 GLN B O 1
ATOM 5101 N N . PHE B 1 313 ? -11 24.109 -12.68 1 89.31 313 PHE B N 1
ATOM 5102 C CA . PHE B 1 313 ? -10.148 22.969 -12.359 1 89.31 313 PHE B CA 1
ATOM 5103 C C . PHE B 1 313 ? -9.625 22.312 -13.625 1 89.31 313 PHE B C 1
ATOM 5105 O O . PHE B 1 313 ? -8.93 21.297 -13.562 1 89.31 313 PHE B O 1
ATOM 5112 N N . LEU B 1 314 ? -9.867 22.766 -14.789 1 85.69 314 LEU B N 1
ATOM 5113 C CA . LEU B 1 314 ? -9.578 22.109 -16.062 1 85.69 314 LEU B CA 1
ATOM 5114 C C . LEU B 1 314 ? -8.086 22.156 -16.375 1 85.69 314 LEU B C 1
ATOM 5116 O O . LEU B 1 314 ? -7.527 21.203 -16.922 1 85.69 314 LEU B O 1
ATOM 5120 N N . LEU B 1 315 ? -7.488 23.266 -15.961 1 89.12 315 LEU B N 1
ATOM 5121 C CA . LEU B 1 315 ? -6.074 23.406 -16.281 1 89.12 315 LEU B CA 1
ATOM 5122 C C . LEU B 1 315 ? -5.195 22.875 -15.156 1 89.12 315 LEU B C 1
ATOM 5124 O O . LEU B 1 315 ? -5.426 23.188 -13.984 1 89.12 315 LEU B O 1
ATOM 5128 N N . PRO B 1 316 ? -4.246 22.094 -15.578 1 92.88 316 PRO B N 1
ATOM 5129 C CA . PRO B 1 316 ? -3.309 21.625 -14.555 1 92.88 316 PRO B CA 1
ATOM 5130 C C . PRO B 1 316 ? -2.525 22.766 -13.914 1 92.88 316 PRO B C 1
ATOM 5132 O O . PRO B 1 316 ? -2.223 23.766 -14.578 1 92.88 316 PRO B O 1
ATOM 5135 N N . VAL B 1 317 ? -2.236 22.641 -12.594 1 92.25 317 VAL B N 1
ATOM 5136 C CA . VAL B 1 317 ? -1.449 23.625 -11.852 1 92.25 317 VAL B CA 1
ATOM 5137 C C . VAL B 1 317 ? -0.155 22.969 -11.359 1 92.25 317 VAL B C 1
ATOM 5139 O O . VAL B 1 317 ? -0.182 21.922 -10.719 1 92.25 317 VAL B O 1
ATOM 5142 N N . LEU B 1 318 ? 0.93 23.625 -11.695 1 92.56 318 LEU B N 1
ATOM 5143 C CA . LEU B 1 318 ? 2.197 23.141 -11.164 1 92.56 318 LEU B CA 1
ATOM 5144 C C . LEU B 1 318 ? 2.234 23.281 -9.641 1 92.56 318 LEU B C 1
ATOM 5146 O O . LEU B 1 318 ? 1.808 24.297 -9.094 1 92.56 318 LEU B O 1
ATOM 5150 N N . VAL B 1 319 ? 2.73 22.25 -9.031 1 92.75 319 VAL B N 1
ATOM 5151 C CA . VAL B 1 319 ? 2.738 22.234 -7.57 1 92.75 319 VAL B CA 1
ATOM 5152 C C . VAL B 1 319 ? 3.52 23.422 -7.039 1 92.75 319 VAL B C 1
ATOM 5154 O O . VAL B 1 319 ? 3.088 24.094 -6.094 1 92.75 319 VAL B O 1
ATOM 5157 N N . ASP B 1 320 ? 4.602 23.766 -7.621 1 88.56 320 ASP B N 1
ATOM 5158 C CA . ASP B 1 320 ? 5.41 24.891 -7.16 1 88.56 320 ASP B CA 1
ATOM 5159 C C . ASP B 1 320 ? 4.637 26.203 -7.266 1 88.56 320 ASP B C 1
ATOM 5161 O O . ASP B 1 320 ? 4.758 27.078 -6.398 1 88.56 320 ASP B O 1
ATOM 5165 N N . ASP B 1 321 ? 3.883 26.344 -8.312 1 87.88 321 ASP B N 1
ATOM 5166 C CA . ASP B 1 321 ? 3.025 27.531 -8.461 1 87.88 321 ASP B CA 1
ATOM 5167 C C . ASP B 1 321 ? 1.905 27.516 -7.426 1 87.88 321 ASP B C 1
ATOM 5169 O O . ASP B 1 321 ? 1.578 28.562 -6.852 1 87.88 321 ASP B O 1
ATOM 5173 N N . PHE B 1 322 ? 1.398 26.406 -7.227 1 90.5 322 PHE B N 1
ATOM 5174 C CA . PHE B 1 322 ? 0.33 26.203 -6.25 1 90.5 322 PHE B CA 1
ATOM 5175 C C . PHE B 1 322 ? 0.79 26.609 -4.855 1 90.5 322 PHE B C 1
ATOM 5177 O O . PHE B 1 322 ? 0.042 27.25 -4.113 1 90.5 322 PHE B O 1
ATOM 5184 N N . MET B 1 323 ? 1.966 26.312 -4.574 1 88.44 323 MET B N 1
ATOM 5185 C CA . MET B 1 323 ? 2.51 26.562 -3.244 1 88.44 323 MET B CA 1
ATOM 5186 C C . MET B 1 323 ? 2.74 28.062 -3.031 1 88.44 323 MET B C 1
ATOM 5188 O O . MET B 1 323 ? 2.783 28.531 -1.892 1 88.44 323 MET B O 1
ATOM 5192 N N . GLN B 1 324 ? 2.842 28.766 -4.074 1 83.69 324 GLN B N 1
ATOM 5193 C CA . GLN B 1 324 ? 3.104 30.188 -3.988 1 83.69 324 GLN B CA 1
ATOM 5194 C C . GLN B 1 324 ? 1.805 30.984 -3.84 1 83.69 324 GLN B C 1
ATOM 5196 O O . GLN B 1 324 ? 1.822 32.156 -3.441 1 83.69 324 GLN B O 1
ATOM 5201 N N . LYS B 1 325 ? 0.779 30.359 -4.133 1 79.75 325 LYS B N 1
ATOM 5202 C CA . LYS B 1 325 ? -0.509 31.031 -4.051 1 79.75 325 LYS B CA 1
ATOM 5203 C C . LYS B 1 325 ? -1.016 31.078 -2.613 1 79.75 325 LYS B C 1
ATOM 5205 O O . LYS B 1 325 ? -0.789 30.156 -1.84 1 79.75 325 LYS B O 1
ATOM 5210 N N . SER B 1 326 ? -1.666 32.188 -2.334 1 69.81 326 SER B N 1
ATOM 5211 C CA . SER B 1 326 ? -2.262 32.281 -1.007 1 69.81 326 SER B CA 1
ATOM 5212 C C . SER B 1 326 ? -3.479 31.391 -0.863 1 69.81 326 SER B C 1
ATOM 5214 O O . SER B 1 326 ? -4.23 31.188 -1.819 1 69.81 326 SER B O 1
ATOM 5216 N N . PRO B 1 327 ? -3.586 30.844 0.285 1 64.31 327 PRO B N 1
ATOM 5217 C CA . PRO B 1 327 ? -4.734 29.953 0.513 1 64.31 327 PRO B CA 1
ATOM 5218 C C . PRO B 1 327 ? -6.07 30.641 0.224 1 64.31 327 PRO B C 1
ATOM 5220 O O . PRO B 1 327 ? -7 30 -0.273 1 64.31 327 PRO B O 1
ATOM 5223 N N . GLN B 1 328 ? -6.113 31.828 0.511 1 57.59 328 GLN B N 1
ATOM 5224 C CA . GLN B 1 328 ? -7.344 32.594 0.269 1 57.59 328 GLN B CA 1
ATOM 5225 C C . GLN B 1 328 ? -7.676 32.625 -1.22 1 57.59 328 GLN B C 1
ATOM 5227 O O . GLN B 1 328 ? -8.844 32.531 -1.604 1 57.59 328 GLN B O 1
ATOM 5232 N N . LEU B 1 329 ? -6.664 32.656 -1.925 1 51.59 329 LEU B N 1
ATOM 5233 C CA . LEU B 1 329 ? -6.84 32.719 -3.371 1 51.59 329 LEU B CA 1
ATOM 5234 C C . LEU B 1 329 ? -7.262 31.375 -3.934 1 51.59 329 LEU B C 1
ATOM 5236 O O . LEU B 1 329 ? -8.062 31.312 -4.871 1 51.59 329 LEU B O 1
ATOM 5240 N N . ILE B 1 330 ? -6.805 30.438 -3.246 1 56.03 330 ILE B N 1
ATOM 5241 C CA . ILE B 1 330 ? -7.148 29.094 -3.713 1 56.03 330 ILE B CA 1
ATOM 5242 C C . ILE B 1 330 ? -8.602 28.781 -3.357 1 56.03 330 ILE B C 1
ATOM 5244 O O . ILE B 1 330 ? -9.344 28.25 -4.18 1 56.03 330 ILE B O 1
ATOM 5248 N N . SER B 1 331 ? -9.055 29.219 -2.129 1 54.5 331 SER B N 1
ATOM 5249 C CA . SER B 1 331 ? -10.383 28.922 -1.612 1 54.5 331 SER B CA 1
ATOM 5250 C C . SER B 1 331 ? -11.43 29.859 -2.191 1 54.5 331 SER B C 1
ATOM 5252 O O . SER B 1 331 ? -12.609 29.516 -2.289 1 54.5 331 SER B O 1
ATOM 5254 N N . SER B 1 332 ? -11.086 31.141 -2.211 1 51.62 332 SER B N 1
ATOM 5255 C CA . SER B 1 332 ? -12.031 32.125 -2.73 1 51.62 332 SER B CA 1
ATOM 5256 C C . SER B 1 332 ? -12.586 31.703 -4.086 1 51.62 332 SER B C 1
ATOM 5258 O O . SER B 1 332 ? -13.688 32.094 -4.469 1 51.62 332 SER B O 1
ATOM 5260 N N . LEU B 1 333 ? -11.852 30.906 -4.664 1 45.75 333 LEU B N 1
ATOM 5261 C CA . LEU B 1 333 ? -12.461 30.375 -5.875 1 45.75 333 LEU B CA 1
ATOM 5262 C C . LEU B 1 333 ? -13.609 29.422 -5.535 1 45.75 333 LEU B C 1
ATOM 5264 O O . LEU B 1 333 ? -14.375 29.031 -6.41 1 45.75 333 LEU B O 1
ATOM 5268 N N . THR B 1 334 ? -13.695 28.938 -4.223 1 48.28 334 THR B N 1
ATOM 5269 C CA . THR B 1 334 ? -14.625 27.969 -3.648 1 48.28 334 THR B CA 1
ATOM 5270 C C . THR B 1 334 ? -15.914 28.656 -3.211 1 48.28 334 THR B C 1
ATOM 5272 O O . THR B 1 334 ? -16.875 28 -2.82 1 48.28 334 THR B O 1
ATOM 5275 N N . GLY B 1 335 ? -15.945 29.906 -2.771 1 40.75 335 GLY B N 1
ATOM 5276 C CA . GLY B 1 335 ? -17.219 30.469 -2.33 1 40.75 335 GLY B CA 1
ATOM 5277 C C . GLY B 1 335 ? -18.391 30.016 -3.174 1 40.75 335 GLY B C 1
ATOM 5278 O O . GLY B 1 335 ? -19.547 30.297 -2.834 1 40.75 335 GLY B O 1
ATOM 5279 N N . ARG B 1 336 ? -18.188 29.766 -4.273 1 36.06 336 ARG B N 1
ATOM 5280 C CA . ARG B 1 336 ? -19.375 29.328 -5.016 1 36.06 336 ARG B CA 1
ATOM 5281 C C . ARG B 1 336 ? -19.688 27.875 -4.738 1 36.06 336 ARG B C 1
ATOM 5283 O O . ARG B 1 336 ? -20.531 27.281 -5.422 1 36.06 336 ARG B O 1
ATOM 5290 N N . ILE B 1 337 ? -19.031 27.078 -3.973 1 40.16 337 ILE B N 1
ATOM 5291 C CA . ILE B 1 337 ? -19.031 25.625 -3.883 1 40.16 337 ILE B CA 1
ATOM 5292 C C . ILE B 1 337 ? -20.234 25.156 -3.066 1 40.16 337 ILE B C 1
ATOM 5294 O O . ILE B 1 337 ? -20.359 23.969 -2.758 1 40.16 337 ILE B O 1
ATOM 5298 N N . SER B 1 338 ? -21.031 25.828 -2.453 1 36.56 338 SER B N 1
ATOM 5299 C CA . SER B 1 338 ? -22.188 25.312 -1.729 1 36.56 338 SER B CA 1
ATOM 5300 C C . SER B 1 338 ? -22.938 24.266 -2.559 1 36.56 338 SER B C 1
ATOM 5302 O O . SER B 1 338 ? -23.594 23.391 -2.008 1 36.56 338 SER B O 1
ATOM 5304 N N . SER B 1 339 ? -23.094 24.328 -3.793 1 33.03 339 SER B N 1
ATOM 5305 C CA . SER B 1 339 ? -24.141 23.609 -4.516 1 33.03 339 SER B CA 1
ATOM 5306 C C . SER B 1 339 ? -23.672 22.203 -4.898 1 33.03 339 SER B C 1
ATOM 5308 O O . SER B 1 339 ? -24.484 21.375 -5.324 1 33.03 339 SER B O 1
ATOM 5310 N N . VAL B 1 340 ? -22.438 21.828 -4.984 1 34.75 340 VAL B N 1
ATOM 5311 C CA . VAL B 1 340 ? -22.078 20.578 -5.641 1 34.75 340 VAL B CA 1
ATOM 5312 C C . VAL B 1 340 ? -22.109 19.438 -4.637 1 34.75 340 VAL B C 1
ATOM 5314 O O . VAL B 1 340 ? -22.219 18.266 -5.02 1 34.75 340 VAL B O 1
ATOM 5317 N N . SER B 1 341 ? -21.875 19.531 -3.373 1 37.47 341 SER B N 1
ATOM 5318 C CA . SER B 1 341 ? -21.875 18.469 -2.373 1 37.47 341 SER B CA 1
ATOM 5319 C C . SER B 1 341 ? -23.203 17.719 -2.363 1 37.47 341 SER B C 1
ATOM 5321 O O . SER B 1 341 ? -23.281 16.578 -1.881 1 37.47 341 SER B O 1
ATOM 5323 N N . ILE B 1 342 ? -24.266 18.297 -2.713 1 36.03 342 ILE B N 1
ATOM 5324 C CA . ILE B 1 342 ? -25.625 17.766 -2.611 1 36.03 342 ILE B CA 1
ATOM 5325 C C . ILE B 1 342 ? -25.812 16.672 -3.658 1 36.03 342 ILE B C 1
ATOM 5327 O O . ILE B 1 342 ? -26.609 15.734 -3.455 1 36.03 342 ILE B O 1
ATOM 5331 N N . PHE B 1 343 ? -25.031 16.656 -4.641 1 34.91 343 PHE B N 1
ATOM 5332 C CA . PHE B 1 343 ? -25.391 15.781 -5.754 1 34.91 343 PHE B CA 1
ATOM 5333 C C . PHE B 1 343 ? -24.891 14.359 -5.512 1 34.91 343 PHE B C 1
ATOM 5335 O O . PHE B 1 343 ? -25.531 13.391 -5.906 1 34.91 343 PHE B O 1
ATOM 5342 N N . LEU B 1 344 ? -23.781 14.117 -4.945 1 38.66 344 LEU B N 1
ATOM 5343 C CA . LEU B 1 344 ? -23.266 12.758 -4.832 1 38.66 344 LEU B CA 1
ATOM 5344 C C . LEU B 1 344 ? -24.062 11.953 -3.812 1 38.66 344 LEU B C 1
ATOM 5346 O O . LEU B 1 344 ? -24.016 10.727 -3.805 1 38.66 344 LEU B O 1
ATOM 5350 N N . GLN B 1 345 ? -24.672 12.508 -2.832 1 34.84 345 GLN B N 1
ATOM 5351 C CA . GLN B 1 345 ? -25.484 11.766 -1.878 1 34.84 345 GLN B CA 1
ATOM 5352 C C . GLN B 1 345 ? -26.625 11.031 -2.582 1 34.84 345 GLN B C 1
ATOM 5354 O O . GLN B 1 345 ? -27.062 9.977 -2.131 1 34.84 345 GLN B O 1
ATOM 5359 N N . SER B 1 346 ? -27.094 11.492 -3.619 1 31.64 346 SER B N 1
ATOM 5360 C CA . SER B 1 346 ? -28.25 10.867 -4.234 1 31.64 346 SER B CA 1
ATOM 5361 C C . SER B 1 346 ? -27.875 9.602 -4.984 1 31.64 346 SER B C 1
ATOM 5363 O O . SER B 1 346 ? -28.734 8.766 -5.285 1 31.64 346 SER B O 1
ATOM 5365 N N . LYS B 1 347 ? -26.75 9.461 -5.559 1 36.38 347 LYS B N 1
ATOM 5366 C CA . LYS B 1 347 ? -26.5 8.25 -6.344 1 36.38 347 LYS B CA 1
ATOM 5367 C C . LYS B 1 347 ? -25.953 7.129 -5.461 1 36.38 347 LYS B C 1
ATOM 5369 O O . LYS B 1 347 ? -25.766 6.004 -5.926 1 36.38 347 LYS B O 1
ATOM 5374 N N . MET B 1 348 ? -25.375 7.332 -4.41 1 32.62 348 MET B N 1
ATOM 5375 C CA . MET B 1 348 ? -24.844 6.246 -3.594 1 32.62 348 MET B CA 1
ATOM 5376 C C . MET B 1 348 ? -25.938 5.59 -2.766 1 32.62 348 MET B C 1
ATOM 5378 O O . MET B 1 348 ? -25.656 4.75 -1.91 1 32.62 348 MET B O 1
ATOM 5382 N N . VAL B 1 349 ? -27.156 6.094 -2.877 1 25.22 349 VAL B N 1
ATOM 5383 C CA . VAL B 1 349 ? -28.234 5.234 -2.385 1 25.22 349 VAL B CA 1
ATOM 5384 C C . VAL B 1 349 ? -28.625 4.227 -3.465 1 25.22 349 VAL B C 1
ATOM 5386 O O . VAL B 1 349 ? -28.797 4.59 -4.629 1 25.22 349 VAL B O 1
#

Radius of gyration: 28.46 Å; Cα contacts (8 Å, |Δi|>4): 1370; chains: 2; bounding box: 73×92×64 Å

Organism: Quercus suber (NCBI:txid58331)

Foldseek 3Di:
DPPPADPAAQEAELVLLADDPDDRDPSVVVRLVSNLRNCQFFLKHKYFYPPVLLVLQVLQQVLLLVQVLPDDLDDDPVQADDPPLLCLLQDAAWHDDLLLQKIKGKDKPLRYDPDCVPDPRRDRPPQVVNQVVVVVSQLSSVQSNCVLLVFDGPPCVVQAADVVHDPNDIHSKIKMKMFGQQVSSVPPDVPPQPQDPVRFRWDWRDPDWDFDQFQKKKKDKPAWFKWKATPVRDIDRRCHPADSRMIMMGGGLLNCLLQLNLGDTITMIGIFRNPPPPNRGMIMIMIGGHGDAQDKRANVRSVVSPHDHDPVNHDIHHSSRSSPDDPCVSCVVVVVVPPPNVPVVVPVD/DPPPADPAAQEAELVLLADDPDDRDPSVVVRLVSNLRNCQFFLKHKYFYDPVLLVLQVLQQVLLLVQVLPDDLDDDPVQADDPPLLCLLQDAAWHDDLLLQKIKGKDKPLRYDPDCVPDPRRDRPPQVVNQVVVVVSQLSSVQSNCVLLVFDGPPCVVQAADVVHDPNDIHSKIKMKMFGQQVSSVPPDVPPQPQDPVRFRWDWRDPDWDFDQFQKKKKDKPAWFKWKATPVRDIDRRCHPADSRMIMMGGGLLNCLLQLNLGDTITMIGIFGNPPPCNRGMIMIMIGGHGDAQDKRANVRSVVSPHDHDPVNHDIHHSSRSSPDDPCVSCVVVVVVVPPNVPVVVPVD

Nearest PDB structures (foldseek):
  5c3p-assembly1_A  TM=6.600E-01  e=6.059E-14  Neurospora crassa
  3oox-assembly2_B  TM=6.399E-01  e=3.545E-14  Caulobacter vibrioides CB15
  3oox-assembly1_A  TM=6.372E-01  e=9.193E-14  Caulobacter vibrioides CB15
  5c3p-assembly3_C  TM=6.044E-01  e=3.838E-13  Neurospora crassa
  7ekd-assembly1_A  TM=6.345E-01  e=7.539E-12  Oryza sativa Japonica Group